Protein 4JUU (pdb70)

Solvent-accessible surface area: 24172 Å² total; per-residue (Å²): 60,176,83,26,97,52,0,47,1,16,18,1,1,0,9,0,16,11,0,16,0,2,52,47,45,30,29,118,11,34,144,18,76,2,35,110,1,42,79,96,0,106,85,86,39,46,121,26,17,4,0,0,0,7,38,16,21,11,31,94,20,17,13,0,0,9,29,18,99,52,83,36,131,68,8,50,8,0,0,0,0,0,31,38,123,15,30,54,18,80,16,27,23,0,3,1,0,0,0,35,2,6,26,89,73,65,140,24,64,73,33,142,42,99,0,20,4,18,80,30,36,14,14,3,18,9,46,135,114,6,19,0,11,9,87,21,64,78,0,35,54,77,31,65,48,28,73,8,104,3,105,85,89,36,156,4,113,8,25,0,0,77,0,23,49,26,0,0,12,1,126,55,40,60,35,46,8,10,37,77,52,29,111,81,0,24,65,6,0,36,23,0,44,108,10,1,97,94,63,56,36,43,2,91,97,50,20,88,5,34,15,0,0,1,10,18,85,1,74,100,79,76,51,38,20,31,0,0,1,0,30,58,60,39,23,17,14,22,2,0,9,12,35,0,0,0,0,16,0,4,7,8,16,63,74,67,125,10,58,82,55,88,168,56,108,0,34,0,2,28,28,16,37,3,47,2,28,5,162,114,40,81,187,11,4,43,3,122,0,14,1,77,0,16,12,4,5,126,14,78,3,4,2,12,98,73,6,96,25,4,76,12,17,98,109,126,58,0,40,1,0,20,1,1,0,9,0,13,12,0,17,0,2,37,49,44,31,32,122,10,30,143,16,78,3,35,107,1,36,80,106,0,109,83,90,47,47,121,24,18,3,0,0,0,6,42,18,20,10,28,79,20,16,13,0,0,8,25,22,96,44,78,30,129,68,10,53,10,0,0,0,0,0,31,40,121,16,32,53,18,69,15,17,22,0,4,1,0,0,0,38,1,5,26,45,48,65,140,24,62,74,32,143,41,99,0,21,3,16,85,32,41,11,20,1,19,9,44,136,112,8,28,0,20,6,69,19,55,77,0,27,52,67,30,69,29,24,71,8,94,2,115,82,82,46,134,1,153,7,25,0,0,76,0,23,50,27,0,0,10,1,118,72,49,42,33,49,5,9,38,82,53,43,139,86,0,21,59,7,0,45,27,0,44,114,17,1,112,91,66,57,45,51,3,85,108,52,20,94,5,35,16,0,0,0,11,20,90,3,70,101,77,75,53,33,23,27,1,0,1,0,26,55,48,52,19,19,12,23,2,0,7,8,31,0,0,0,0,15,0,4,7,7,15,64,76,66,130,10,60,100,48,87,183,57,106,0,30,0,2,28,28,22,34,1,81,2,27,10,144,111,30,83,156,7,4,20,3,68,1,17,2,77,0,21,0,4,5,99,8,56,3,45,8,38,125,73,5,96,22,4,74,9,15,91,116

Foldseek 3Di:
DVQWQKWWWFWKFFLQQIEIETDDRDDDQDDDAQLSSQVSCVPPPVLQLQLCAFPPNHHQRYKYWYWDDHPPVQALTEIWIAHNPGTDWDDVRNVLVVVLVCVVVVSDDFAWHWYHTSVGIWIWGADPVGKIKTWWPFKAWQAAFDWFAFPPPGIWTFTWMWLVATETEGQDDPDALAPVCLVVRLVRQVSVLVRCVVVQNAGPPSHRRQKYKHWYAHPPPPRAIEMWMQHNVSDIGSFLGNSVVSRVVQVCVVVVNADAPGWHWYGYSHRAIKIKHWDQDPNTTTMMIITHMDTDDIDIRIQRPVDPQSSHDDD/DKWWWFWKFFLRQIEIETDDDDDDQDDDAQLSSQVSCVPPVVLQLQLCAFPPNHHPRYKYWYWDDHPPPQALTEIWIAHNPGTDFDDVRNVLVVVLVCVVVVSDDFAWHWYHTSVGIWIWGAHPVGKIKTWWPFKAWQAAFDWFQFVPPGIWTFTFMWLPATETEGQDDPDALAPVCLVVRLVRQVSVLVRCVVVQNAGPPSHRRQKYKHWYAHPPPPRAIEMWIQGNVSDIHSFLGNSVVSRVQFVCVVVVNADAPGWHWYGYSHRAIKIKGWDDDPNTTTMMIITHMDTDDTDMRDQDPVDPQSSHDDD

InterPro domains:
  IPR008794 Proline racemase family [PF05544] (6-310)
  IPR008794 Proline racemase family [PIRSF029792] (3-311)
  IPR008794 Proline racemase family [PTHR33442] (3-311)
  IPR008794 Proline racemase family [SFLDS00028] (2-311)

Sequence (626 aa):
FQSMHTIDVIDSHTAGEPTRVVLAGFPDLGDGDLAQCRERFRSDFDHWRSAIACEPRGSDTMVGALLLPPRDPSACTGVIFFNNVGYLGMCGHGTIGVVRTLAELGRIAPGQHRIETPVGTVGVALADDGTVSIDNVESYRHAAGVEVDVPGHGRVRGDVAWGGNWFFITEQAPCALGLAQQRELTAYTEAIRLALEAAGITGEAGGEIDHIEISGVAPDGSGAARNFVLCPGLAYDRSPCGTGTSAKLACLAADGKLAEGERWLQQGILGSAFEGSYRHSGRGIAPRISSGHAFITARSQLLIDPADPFAWGIVAHTIDVIDSHTAGEPTRVVLAGFPDLGDGDLAQCRERFRSDFDHWRSAIACEPRGSDTMMVGALLLPPRDPSACTGVIFFNNVGYLGMCGHGTIGVVRTLAELGRIAPGQHRIETPVGTVGVALADDGTVSIDNVESYRHAAGVEVDVPGHGRVRGDVAWGGNWFFITEQAPCALGLAQQRELTAYTEAIRLALEAAGITGEAGGEIDHIEISGVAPDGSGAARNFVLCPGLAYDRSPCGTGTSAKLACLAADGKLAEGERWLQQGILGSAFEGSYRHSGRGIAPRISSGHAFITARSSQLLIDPADPFAWGIVA

B-factor: mean 26.78, std 12.25, range [9.22, 91.89]

Radius of gyration: 25.42 Å; Cα contacts (8 Å, |Δi|>4): 1663; chains: 2; bounding box: 64×58×64 Å

GO terms:
  GO:0047580 4-hydroxyproline epimerase activity (F, IDA)

Secondary structure (DSSP, 8-state):
--SSEEEEEEEEEETTEEEEEEEESPPP--SS-HHHHHHHHHHH-HHHHHHHHSTTTS-TT-EEEEEE--SSTT-SEEEEEE-SS-B-S--HHHHHHHHHHHHHTTS--SEEEEEEETTEEEEEEE-TTS-EEEEPPPBEEEEEEEEEEETTTEEEEEEEEESSSEEEEES--SS-SSGGGHHHHHHHHHHHHHHHHHHT--SGGG----EEEEEEE-TTTT--EEEEEE-TTSPBPSS--HHHHHHHHHHHHHHT-S-TT--EEEE-TTS-EEEEEEEEETTEEEEEEEE-EEEEEEEEEEE-TT-TTTT----/-EEEEEEEEETTEEEEEEEE-PPP--SS-HHHHHHHHHHH-HHHHHHHHSTTTS-TT-EEEEEE--SSTTSSEEEEEE-SS-B-S--HHHHHHHHHHHHHTTS--SEEEEEEETTEEEEEEE-TTS-EEEEPPPBEEEEEEEEEEETTTEEEEEEEEESSSEEEEES--SS--SGGGHHHHHHHHHHHHHHHHHHT--SGGG----EEEEEEE-TTSS--EEEEEE-TTSPBPSS--HHHHHHHHHHHHHTT-S-TT--EEEE-TTS-EEEEEEEEETTEEEEEEEE-EEEEEEEEEE--TT-TTTT----

CATH classification: 3.10.310.10 (+1 more: 3.10.310.10)

Organism: Xanthomonas campestris pv. campestris (strain ATCC 33913 / DSM 3586 / NCPPB 528 / LMG 568 / P 25) (NCBI:txid190485)

Structure (mmCIF, N/CA/C/O backbone):
data_4JUU
#
_entry.id   4JUU
#
_cell.length_a   54.893
_cell.length_b   108.749
_cell.length_c   116.204
_cell.angle_alpha   90.000
_cell.angle_beta   90.000
_cell.angle_gamma   90.000
#
_symmetry.space_group_name_H-M   'P 21 21 21'
#
loop_
_entity.id
_entity.type
_entity.pdbx_description
1 polymer Epimerase
2 non-polymer 'PHOSPHATE ION'
3 non-polymer 'CHLORIDE ION'
4 non-polymer 'UNKNOWN LIGAND'
5 water water
#
loop_
_atom_site.group_PDB
_atom_site.id
_atom_site.type_symbol
_atom_site.label_atom_id
_atom_site.label_alt_id
_atom_site.label_comp_id
_atom_site.label_asym_id
_atom_site.label_entity_id
_atom_site.label_seq_id
_atom_site.pdbx_PDB_ins_code
_atom_site.Cartn_x
_atom_site.Cartn_y
_atom_site.Cartn_z
_atom_site.occupancy
_atom_site.B_iso_or_equiv
_atom_site.auth_seq_id
_atom_site.auth_comp_id
_atom_site.auth_asym_id
_atom_site.auth_atom_id
_atom_site.pdbx_PDB_model_num
ATOM 1 N N . PHE A 1 20 ? 21.969 -20.403 9.156 1.00 60.86 -2 PHE A N 1
ATOM 2 C CA . PHE A 1 20 ? 22.205 -19.719 10.471 1.00 51.72 -2 PHE A CA 1
ATOM 3 C C . PHE A 1 20 ? 22.144 -20.721 11.610 1.00 60.54 -2 PHE A C 1
ATOM 4 O O . PHE A 1 20 ? 21.086 -20.991 12.178 1.00 69.50 -2 PHE A O 1
ATOM 20 N N . GLN A 1 21 ? 23.300 -21.275 11.932 1.00 57.95 -1 GLN A N 1
ATOM 21 C CA . GLN A 1 21 ? 23.425 -22.210 13.031 1.00 60.50 -1 GLN A CA 1
ATOM 22 C C . GLN A 1 21 ? 24.406 -21.621 14.047 1.00 59.85 -1 GLN A C 1
ATOM 23 O O . GLN A 1 21 ? 24.328 -21.894 15.251 1.00 50.90 -1 GLN A O 1
ATOM 37 N N . SER A 1 22 ? 25.309 -20.778 13.549 1.00 63.48 0 SER A N 1
ATOM 38 C CA . SER A 1 22 ? 26.355 -20.152 14.359 1.00 59.94 0 SER A CA 1
ATOM 39 C C . SER A 1 22 ? 25.889 -18.953 15.216 1.00 50.97 0 SER A C 1
ATOM 40 O O . SER A 1 22 ? 26.702 -18.353 15.923 1.00 55.18 0 SER A O 1
ATOM 48 N N . MET A 1 23 ? 24.601 -18.612 15.177 1.00 56.68 1 MET A N 1
ATOM 49 C CA . MET A 1 23 ? 24.146 -17.312 15.687 1.00 46.32 1 MET A CA 1
ATOM 50 C C . MET A 1 23 ? 23.159 -17.374 16.882 1.00 53.16 1 MET A C 1
ATOM 51 O O . MET A 1 23 ? 22.227 -18.180 16.860 1.00 56.48 1 MET A O 1
ATOM 65 N N . HIS A 1 24 ? 23.388 -16.540 17.915 1.00 45.21 2 HIS A N 1
ATOM 66 C CA . HIS A 1 24 ? 22.406 -16.245 18.988 1.00 33.22 2 HIS A CA 1
ATOM 67 C C . HIS A 1 24 ? 21.095 -15.812 18.306 1.00 32.25 2 HIS A C 1
ATOM 68 O O . HIS A 1 24 ? 21.126 -14.951 17.440 1.00 28.78 2 HIS A O 1
ATOM 83 N N . THR A 1 25 ? 19.951 -16.353 18.714 1.00 28.61 3 THR A N 1
ATOM 84 C CA . THR A 1 25 ? 18.669 -15.977 18.118 1.00 21.14 3 THR A CA 1
ATOM 85 C C . THR A 1 25 ? 17.779 -15.269 19.122 1.00 22.27 3 THR A C 1
ATOM 86 O O . THR A 1 25 ? 17.675 -15.707 20.269 1.00 21.65 3 THR A O 1
ATOM 97 N N . ILE A 1 26 ? 17.154 -14.161 18.722 1.00 17.34 4 ILE A N 1
ATOM 98 C CA . ILE A 1 26 ? 16.208 -13.480 19.597 1.00 14.68 4 ILE A CA 1
ATOM 99 C C . ILE A 1 26 ? 14.878 -13.325 18.875 1.00 22.30 4 ILE A C 1
ATOM 100 O O . ILE A 1 26 ? 14.806 -12.714 17.829 1.00 19.83 4 ILE A O 1
ATOM 116 N N . ASP A 1 27 ? 13.819 -13.884 19.442 1.00 17.19 5 ASP A N 1
ATOM 117 C CA . ASP A 1 27 ? 12.495 -13.783 18.830 1.00 15.60 5 ASP A CA 1
ATOM 118 C C . ASP A 1 27 ? 11.799 -12.494 19.245 1.00 15.60 5 ASP A C 1
ATOM 119 O O . ASP A 1 27 ? 11.612 -12.211 20.418 1.00 16.46 5 ASP A O 1
ATOM 128 N N . VAL A 1 28 ? 11.413 -11.705 18.253 1.00 13.65 6 VAL A N 1
ATOM 129 C CA . VAL A 1 28 ? 10.761 -10.423 18.502 1.00 12.43 6 VAL A CA 1
ATOM 130 C C . VAL A 1 28 ? 9.546 -10.238 17.595 1.00 15.35 6 VAL A C 1
ATOM 131 O O . VAL A 1 28 ? 9.457 -10.833 16.520 1.00 16.48 6 VAL A O 1
ATOM 144 N N . ILE A 1 29 ? 8.591 -9.437 18.061 1.00 12.88 7 ILE A N 1
ATOM 145 C CA . ILE A 1 29 ? 7.514 -8.963 17.199 1.00 15.88 7 ILE A CA 1
ATOM 146 C C . ILE A 1 29 ? 7.573 -7.454 17.165 1.00 14.84 7 ILE A C 1
ATOM 147 O O . ILE A 1 29 ? 7.542 -6.784 18.197 1.00 15.05 7 ILE A O 1
ATOM 163 N N . ASP A 1 30 ? 7.665 -6.916 15.968 1.00 13.24 8 ASP A N 1
ATOM 164 C CA . ASP A 1 30 ? 7.659 -5.490 15.760 1.00 12.10 8 ASP A CA 1
ATOM 165 C C . ASP A 1 30 ? 6.224 -4.972 15.494 1.00 14.84 8 ASP A C 1
ATOM 166 O O . ASP A 1 30 ? 5.408 -5.619 14.821 1.00 15.43 8 ASP A O 1
ATOM 175 N N . SER A 1 31 ? 5.947 -3.794 16.027 1.00 16.71 9 SER A N 1
ATOM 176 C CA . SER A 1 31 ? 4.702 -3.088 15.757 1.00 14.30 9 SER A CA 1
ATOM 177 C C . SER A 1 31 ? 4.973 -1.593 15.700 1.00 13.92 9 SER A C 1
ATOM 178 O O . SER A 1 31 ? 6.081 -1.116 15.980 1.00 13.48 9 SER A O 1
ATOM 186 N N . HIS A 1 32 ? 3.946 -0.831 15.358 1.00 12.06 10 HIS A N 1
ATOM 187 C CA . HIS A 1 32 ? 4.019 0.591 15.540 1.00 11.64 10 HIS A CA 1
ATOM 188 C C . HIS A 1 32 ? 2.717 1.059 16.171 1.00 19.49 10 HIS A C 1
ATOM 189 O O . HIS A 1 32 ? 1.655 0.449 15.982 1.00 15.06 10 HIS A O 1
ATOM 204 N N . THR A 1 33 ? 2.827 2.149 16.906 1.00 13.47 11 THR A N 1
ATOM 205 C CA . THR A 1 33 ? 1.682 2.795 17.544 1.00 11.98 11 THR A CA 1
ATOM 206 C C . THR A 1 33 ? 1.522 4.172 16.941 1.00 13.28 11 THR A C 1
ATOM 207 O O . THR A 1 33 ? 2.293 5.081 17.246 1.00 14.43 11 THR A O 1
ATOM 218 N N . ALA A 1 34 ? 0.545 4.313 16.046 1.00 14.54 12 ALA A N 1
ATOM 219 C CA . ALA A 1 34 ? 0.356 5.551 15.293 1.00 13.11 12 ALA A CA 1
ATOM 220 C C . ALA A 1 34 ? 1.652 6.074 14.613 1.00 17.24 12 ALA A C 1
ATOM 221 O O . ALA A 1 34 ? 1.806 7.278 14.389 1.00 15.35 12 ALA A O 1
ATOM 228 N N . GLY A 1 35 ? 2.585 5.173 14.328 1.00 14.88 13 GLY A N 1
ATOM 229 C CA . GLY A 1 35 ? 3.782 5.476 13.554 1.00 13.50 13 GLY A CA 1
ATOM 230 C C . GLY A 1 35 ? 5.080 5.225 14.317 1.00 14.44 13 GLY A C 1
ATOM 231 O O . GLY A 1 35 ? 6.169 5.131 13.715 1.00 14.73 13 GLY A O 1
ATOM 235 N N . GLU A 1 36 ? 4.970 5.152 15.635 1.00 14.23 14 GLU A N 1
ATOM 236 C CA . GLU A 1 36 ? 6.137 5.055 16.521 1.00 14.10 14 GLU A CA 1
ATOM 237 C C . GLU A 1 36 ? 6.363 3.569 16.859 1.00 14.30 14 GLU A C 1
ATOM 238 O O . GLU A 1 36 ? 5.476 2.909 17.406 1.00 13.75 14 GLU A O 1
ATOM 250 N N . PRO A 1 37 ? 7.557 3.027 16.544 1.00 13.16 15 PRO A N 1
ATOM 251 C CA . PRO A 1 37 ? 7.763 1.565 16.621 1.00 15.37 15 PRO A CA 1
ATOM 252 C C . PRO A 1 37 ? 8.055 1.013 18.008 1.00 17.52 15 PRO A C 1
ATOM 253 O O . PRO A 1 37 ? 8.637 1.717 18.823 1.00 16.08 15 PRO A O 1
ATOM 264 N N . THR A 1 38 ? 7.613 -0.220 18.254 1.00 15.17 16 THR A N 1
ATOM 265 C CA . THR A 1 38 ? 7.966 -1.009 19.437 1.00 13.23 16 THR A CA 1
ATOM 266 C C . THR A 1 38 ? 8.456 -2.388 18.985 1.00 16.31 16 THR A C 1
ATOM 267 O O . THR A 1 38 ? 7.895 -2.995 18.055 1.00 15.21 16 THR A O 1
ATOM 278 N N . ARG A 1 39 ? 9.502 -2.888 19.640 1.00 11.89 17 ARG A N 1
ATOM 279 C CA . ARG A 1 39 ? 10.028 -4.220 19.391 1.00 14.01 17 ARG A CA 1
ATOM 280 C C . ARG A 1 39 ? 9.838 -5.031 20.659 1.00 15.88 17 ARG A C 1
ATOM 281 O O . ARG A 1 39 ? 10.547 -4.830 21.652 1.00 17.14 17 ARG A O 1
ATOM 302 N N . VAL A 1 40 ? 8.851 -5.927 20.623 1.00 13.85 18 VAL A N 1
ATOM 303 C CA . VAL A 1 40 ? 8.538 -6.777 21.760 1.00 15.28 18 VAL A CA 1
ATOM 304 C C . VAL A 1 40 ? 9.361 -8.055 21.706 1.00 15.35 18 VAL A C 1
ATOM 305 O O . VAL A 1 40 ? 9.295 -8.839 20.727 1.00 16.29 18 VAL A O 1
ATOM 318 N N . VAL A 1 41 ? 10.126 -8.273 22.773 1.00 14.24 19 VAL A N 1
ATOM 319 C CA . VAL A 1 41 ? 11.045 -9.410 22.854 1.00 12.93 19 VAL A CA 1
ATOM 320 C C . VAL A 1 41 ? 10.379 -10.582 23.548 1.00 16.43 19 VAL A C 1
ATOM 321 O O . VAL A 1 41 ? 10.025 -10.505 24.733 1.00 17.68 19 VAL A O 1
ATOM 334 N N . LEU A 1 42 ? 10.209 -11.662 22.805 1.00 16.30 20 LEU A N 1
ATOM 335 C CA . LEU A 1 42 ? 9.508 -12.841 23.285 1.00 15.29 20 LEU A CA 1
ATOM 336 C C . LEU A 1 42 ? 10.349 -13.990 23.825 1.00 18.41 20 LEU A C 1
ATOM 337 O O . LEU A 1 42 ? 9.891 -14.716 24.712 1.00 21.73 20 LEU A O 1
ATOM 353 N N . ALA A 1 43 ? 11.548 -14.187 23.288 1.00 18.31 21 ALA A N 1
ATOM 354 C CA . ALA A 1 43 ? 12.374 -15.330 23.639 1.00 20.45 21 ALA A CA 1
ATOM 355 C C . ALA A 1 43 ? 13.814 -15.111 23.216 1.00 24.81 21 ALA A C 1
ATOM 356 O O . ALA A 1 43 ? 14.092 -14.372 22.271 1.00 20.29 21 ALA A O 1
ATOM 363 N N . GLY A 1 44 ? 14.728 -15.799 23.898 1.00 22.12 22 GLY A N 1
ATOM 364 C CA . GLY A 1 44 ? 16.119 -15.795 23.508 1.00 24.45 22 GLY A CA 1
ATOM 365 C C . GLY A 1 44 ? 16.935 -14.786 24.290 1.00 23.26 22 GLY A C 1
ATOM 366 O O . GLY A 1 44 ? 18.141 -14.637 24.054 1.00 27.65 22 GLY A O 1
ATOM 370 N N . PHE A 1 45 ? 16.283 -14.088 25.217 1.00 19.29 23 PHE A N 1
ATOM 371 C CA . PHE A 1 45 ? 16.951 -13.074 26.024 1.00 19.61 23 PHE A CA 1
ATOM 372 C C . PHE A 1 45 ? 17.425 -13.703 27.328 1.00 20.39 23 PHE A C 1
ATOM 373 O O . PHE A 1 45 ? 16.714 -14.509 27.913 1.00 22.99 23 PHE A O 1
ATOM 390 N N . PRO A 1 46 ? 18.638 -13.340 27.795 1.00 21.39 24 PRO A N 1
ATOM 391 C CA . PRO A 1 46 ? 19.179 -13.935 29.026 1.00 23.24 24 PRO A CA 1
ATOM 392 C C . PRO A 1 46 ? 18.288 -13.723 30.249 1.00 18.70 24 PRO A C 1
ATOM 393 O O . PRO A 1 46 ? 17.613 -12.708 30.401 1.00 21.64 24 PRO A O 1
ATOM 404 N N . ASP A 1 47 ? 18.316 -14.679 31.153 1.00 21.43 25 ASP A N 1
ATOM 405 C CA . ASP A 1 47 ? 17.516 -14.517 32.348 1.00 28.75 25 ASP A CA 1
ATOM 406 C C . ASP A 1 47 ? 18.099 -13.425 33.247 1.00 24.02 25 ASP A C 1
ATOM 407 O O . ASP A 1 47 ? 19.315 -13.363 33.474 1.00 23.15 25 ASP A O 1
ATOM 416 N N . LEU A 1 48 ? 17.219 -12.563 33.740 1.00 24.10 26 LEU A N 1
ATOM 417 C CA . LEU A 1 48 ? 17.611 -11.425 34.579 1.00 26.75 26 LEU A CA 1
ATOM 418 C C . LEU A 1 48 ? 17.450 -11.684 36.090 1.00 27.35 26 LEU A C 1
ATOM 419 O O . LEU A 1 48 ? 17.701 -10.803 36.902 1.00 29.64 26 LEU A O 1
ATOM 435 N N . GLY A 1 49 ? 17.025 -12.881 36.465 1.00 26.91 27 GLY A N 1
ATOM 436 C CA . GLY A 1 49 ? 16.959 -13.232 37.880 1.00 26.59 27 GLY A CA 1
ATOM 437 C C . GLY A 1 49 ? 15.573 -13.059 38.472 1.00 28.77 27 GLY A C 1
ATOM 438 O O . GLY A 1 49 ? 14.623 -12.673 37.780 1.00 28.72 27 GLY A O 1
ATOM 442 N N . ASP A 1 50 ? 15.460 -13.326 39.771 1.00 30.11 28 ASP A N 1
ATOM 443 C CA . ASP A 1 50 ? 14.149 -13.397 40.414 1.00 35.61 28 ASP A CA 1
ATOM 444 C C . ASP A 1 50 ? 13.787 -12.190 41.287 1.00 35.89 28 ASP A C 1
ATOM 445 O O . ASP A 1 50 ? 12.872 -12.278 42.116 1.00 30.48 28 ASP A O 1
ATOM 454 N N . GLY A 1 51 ? 14.479 -11.069 41.100 1.00 28.66 29 GLY A N 1
ATOM 455 C CA . GLY A 1 51 ? 14.158 -9.859 41.835 1.00 29.76 29 GLY A CA 1
ATOM 456 C C . GLY A 1 51 ? 12.946 -9.125 41.284 1.00 23.47 29 GLY A C 1
ATOM 457 O O . GLY A 1 51 ? 12.323 -9.559 40.299 1.00 24.32 29 GLY A O 1
ATOM 461 N N . ASP A 1 52 ? 12.626 -7.973 41.869 1.00 23.51 30 ASP A N 1
ATOM 462 C CA . ASP A 1 52 ? 11.572 -7.149 41.281 1.00 23.70 30 ASP A CA 1
ATOM 463 C C . ASP A 1 52 ? 12.023 -6.545 39.933 1.00 21.61 30 ASP A C 1
ATOM 464 O O . ASP A 1 52 ? 13.198 -6.633 39.539 1.00 23.56 30 ASP A O 1
ATOM 473 N N . LEU A 1 53 ? 11.091 -5.941 39.207 1.00 19.22 31 LEU A N 1
ATOM 474 C CA . LEU A 1 53 ? 11.419 -5.490 37.853 1.00 20.62 31 LEU A CA 1
ATOM 475 C C . LEU A 1 53 ? 12.510 -4.408 37.848 1.00 22.48 31 LEU A C 1
ATOM 476 O O . LEU A 1 53 ? 13.309 -4.364 36.929 1.00 18.95 31 LEU A O 1
ATOM 492 N N . ALA A 1 54 ? 12.585 -3.571 38.890 1.00 21.07 32 ALA A N 1
ATOM 493 C CA . ALA A 1 54 ? 13.667 -2.589 38.937 1.00 20.77 32 ALA A CA 1
ATOM 494 C C . ALA A 1 54 ? 15.024 -3.258 39.177 1.00 20.15 32 ALA A C 1
ATOM 495 O O . ALA A 1 54 ? 16.051 -2.762 38.722 1.00 22.62 32 ALA A O 1
ATOM 502 N N . GLN A 1 55 ? 15.029 -4.371 39.906 1.00 22.86 33 GLN A N 1
ATOM 503 C CA . GLN A 1 55 ? 16.270 -5.109 40.130 1.00 24.95 33 GLN A CA 1
ATOM 504 C C . GLN A 1 55 ? 16.690 -5.742 38.805 1.00 22.82 33 GLN A C 1
ATOM 505 O O . GLN A 1 55 ? 17.870 -5.771 38.466 1.00 23.54 33 GLN A O 1
ATOM 519 N N . CYS A 1 56 ? 15.707 -6.218 38.049 1.00 20.18 34 CYS A N 1
ATOM 520 C CA . CYS A 1 56 ? 15.954 -6.825 36.742 1.00 17.74 34 CYS A CA 1
ATOM 521 C C . CYS A 1 56 ? 16.499 -5.778 35.757 1.00 23.05 34 CYS A C 1
ATOM 522 O O . CYS A 1 56 ? 17.442 -6.038 35.000 1.00 20.33 34 CYS A O 1
ATOM 530 N N . ARG A 1 57 ? 15.913 -4.582 35.780 1.00 20.53 35 ARG A N 1
ATOM 531 C CA . ARG A 1 57 ? 16.380 -3.490 34.937 1.00 17.46 35 ARG A CA 1
ATOM 532 C C . ARG A 1 57 ? 17.842 -3.163 35.238 1.00 19.93 35 ARG A C 1
ATOM 533 O O . ARG A 1 57 ? 18.617 -2.938 34.327 1.00 19.63 35 ARG A O 1
ATOM 554 N N . GLU A 1 58 ? 18.228 -3.160 36.512 1.00 19.91 36 GLU A N 1
ATOM 555 C CA . GLU A 1 58 ? 19.621 -2.890 36.873 1.00 20.29 36 GLU A CA 1
ATOM 556 C C . GLU A 1 58 ? 20.540 -4.043 36.461 1.00 18.73 36 GLU A C 1
ATOM 557 O O . GLU A 1 58 ? 21.695 -3.813 36.093 1.00 24.16 36 GLU A O 1
ATOM 569 N N . ARG A 1 59 ? 20.038 -5.279 36.517 1.00 23.30 37 ARG A N 1
ATOM 570 C CA . ARG A 1 59 ? 20.850 -6.427 36.087 1.00 22.20 37 ARG A CA 1
ATOM 571 C C . ARG A 1 59 ? 21.069 -6.334 34.576 1.00 18.83 37 ARG A C 1
ATOM 572 O O . ARG A 1 59 ? 22.153 -6.639 34.060 1.00 21.19 37 ARG A O 1
ATOM 593 N N . PHE A 1 60 ? 20.020 -5.918 33.888 1.00 18.27 38 PHE A N 1
ATOM 594 C CA . PHE A 1 60 ? 20.058 -5.724 32.439 1.00 18.90 38 PHE A CA 1
ATOM 595 C C . PHE A 1 60 ? 21.146 -4.665 32.165 1.00 20.20 38 PHE A C 1
ATOM 596 O O . PHE A 1 60 ? 22.075 -4.903 31.417 1.00 20.51 38 PHE A O 1
ATOM 613 N N . ARG A 1 61 ? 21.042 -3.505 32.809 1.00 20.43 39 ARG A N 1
ATOM 614 C CA . ARG A 1 61 ? 21.994 -2.410 32.610 1.00 23.94 39 ARG A CA 1
ATOM 615 C C . ARG A 1 61 ? 23.439 -2.823 32.920 1.00 24.32 39 ARG A C 1
ATOM 616 O O . ARG A 1 61 ? 24.381 -2.542 32.149 1.00 22.42 39 ARG A O 1
ATOM 637 N N . SER A 1 62 ? 23.635 -3.504 34.040 1.00 23.26 40 SER A N 1
ATOM 638 C CA . SER A 1 62 ? 24.999 -3.772 34.487 1.00 25.46 40 SER A CA 1
ATOM 639 C C . SER A 1 62 ? 25.665 -4.955 33.778 1.00 27.71 40 SER A C 1
ATOM 640 O O . SER A 1 62 ? 26.867 -4.914 33.503 1.00 26.04 40 SER A O 1
ATOM 648 N N . ASP A 1 63 ? 24.901 -6.008 33.494 1.00 21.86 41 ASP A N 1
ATOM 649 C CA . ASP A 1 63 ? 25.499 -7.255 33.020 1.00 21.45 41 ASP A CA 1
ATOM 650 C C . ASP A 1 63 ? 25.132 -7.600 31.585 1.00 22.51 41 ASP A C 1
ATOM 651 O O . ASP A 1 63 ? 25.808 -8.411 30.976 1.00 24.32 41 ASP A O 1
ATOM 660 N N . PHE A 1 64 ? 24.055 -7.018 31.055 1.00 21.56 42 PHE A N 1
ATOM 661 C CA . PHE A 1 64 ? 23.564 -7.396 29.735 1.00 18.30 42 PHE A CA 1
ATOM 662 C C . PHE A 1 64 ? 23.336 -6.221 28.795 1.00 19.11 42 PHE A C 1
ATOM 663 O O . PHE A 1 64 ? 22.520 -6.289 27.868 1.00 19.61 42 PHE A O 1
ATOM 680 N N . ASP A 1 65 ? 24.077 -5.142 28.997 1.00 20.41 43 ASP A N 1
ATOM 681 C CA . ASP A 1 65 ? 23.814 -3.936 28.234 1.00 19.45 43 ASP A CA 1
ATOM 682 C C . ASP A 1 65 ? 24.066 -4.123 26.738 1.00 19.72 43 ASP A C 1
ATOM 683 O O . ASP A 1 65 ? 23.417 -3.473 25.923 1.00 20.42 43 ASP A O 1
ATOM 692 N N . HIS A 1 66 ? 24.983 -5.011 26.382 1.00 17.58 44 HIS A N 1
ATOM 693 C CA . HIS A 1 66 ? 25.217 -5.272 24.959 1.00 16.79 44 HIS A CA 1
ATOM 694 C C . HIS A 1 66 ? 23.970 -5.831 24.277 1.00 19.37 44 HIS A C 1
ATOM 695 O O . HIS A 1 66 ? 23.808 -5.674 23.078 1.00 17.48 44 HIS A O 1
ATOM 710 N N . TRP A 1 67 ? 23.077 -6.462 25.034 1.00 15.72 45 TRP A N 1
ATOM 711 C CA . TRP A 1 67 ? 21.846 -6.987 24.467 1.00 15.85 45 TRP A CA 1
ATOM 712 C C . TRP A 1 67 ? 20.879 -5.841 24.125 1.00 17.88 45 TRP A C 1
ATOM 713 O O . TRP A 1 67 ? 20.147 -5.903 23.131 1.00 15.21 45 TRP A O 1
ATOM 734 N N . ARG A 1 68 ? 20.877 -4.791 24.946 1.00 15.65 46 ARG A N 1
ATOM 735 C CA . ARG A 1 68 ? 20.061 -3.617 24.662 1.00 17.06 46 ARG A CA 1
ATOM 736 C C . ARG A 1 68 ? 20.471 -3.024 23.322 1.00 16.81 46 ARG A C 1
ATOM 737 O O . ARG A 1 68 ? 19.635 -2.771 22.435 1.00 16.58 46 ARG A O 1
ATOM 758 N N . SER A 1 69 ? 21.772 -2.816 23.143 1.00 17.74 47 SER A N 1
ATOM 759 C CA . SER A 1 69 ? 22.230 -2.217 21.899 1.00 19.58 47 SER A CA 1
ATOM 760 C C . SER A 1 69 ? 22.007 -3.151 20.704 1.00 17.57 47 SER A C 1
ATOM 761 O O . SER A 1 69 ? 21.706 -2.685 19.593 1.00 14.82 47 SER A O 1
ATOM 769 N N . ALA A 1 70 ? 22.145 -4.461 20.909 1.00 14.23 48 ALA A N 1
ATOM 770 C CA . ALA A 1 70 ? 21.959 -5.410 19.795 1.00 14.19 48 ALA A CA 1
ATOM 771 C C . ALA A 1 70 ? 20.538 -5.339 19.231 1.00 14.80 48 ALA A C 1
ATOM 772 O O . ALA A 1 70 ? 20.314 -5.494 18.029 1.00 16.70 48 ALA A O 1
ATOM 779 N N . ILE A 1 71 ? 19.584 -5.126 20.115 1.00 12.85 49 ILE A N 1
ATOM 780 C CA . ILE A 1 71 ? 18.182 -5.091 19.788 1.00 14.08 49 ILE A CA 1
ATOM 781 C C . ILE A 1 71 ? 17.682 -3.706 19.353 1.00 14.76 49 ILE A C 1
ATOM 782 O O . ILE A 1 71 ? 16.888 -3.609 18.425 1.00 17.03 49 ILE A O 1
ATOM 798 N N . ALA A 1 72 ? 18.162 -2.636 19.993 1.00 15.15 50 ALA A N 1
ATOM 799 C CA . ALA A 1 72 ? 17.600 -1.308 19.776 1.00 19.23 50 ALA A CA 1
ATOM 800 C C . ALA A 1 72 ? 18.491 -0.327 19.017 1.00 15.61 50 ALA A C 1
ATOM 801 O O . ALA A 1 72 ? 17.981 0.636 18.477 1.00 18.60 50 ALA A O 1
ATOM 808 N N . CYS A 1 73 ? 19.798 -0.541 18.977 1.00 15.51 51 CYS A N 1
ATOM 809 C CA . CYS A 1 73 ? 20.666 0.335 18.186 1.00 15.91 51 CYS A CA 1
ATOM 810 C C . CYS A 1 73 ? 20.734 -0.166 16.754 1.00 14.23 51 CYS A C 1
ATOM 811 O O . CYS A 1 73 ? 20.431 -1.317 16.464 1.00 13.70 51 CYS A O 1
ATOM 819 N N . GLU A 1 74 ? 21.180 0.697 15.859 1.00 14.63 52 GLU A N 1
ATOM 820 C CA . GLU A 1 74 ? 21.570 0.226 14.517 1.00 14.19 52 GLU A CA 1
ATOM 821 C C . GLU A 1 74 ? 22.576 -0.908 14.635 1.00 15.38 52 GLU A C 1
ATOM 822 O O . GLU A 1 74 ? 23.345 -0.923 15.590 1.00 16.76 52 GLU A O 1
ATOM 834 N N . PRO A 1 75 ? 22.622 -1.830 13.646 1.00 13.36 53 PRO A N 1
ATOM 835 C CA . PRO A 1 75 ? 21.799 -1.831 12.431 1.00 13.22 53 PRO A CA 1
ATOM 836 C C . PRO A 1 75 ? 20.411 -2.467 12.619 1.00 19.84 53 PRO A C 1
ATOM 837 O O . PRO A 1 75 ? 19.558 -2.242 11.768 1.00 17.75 53 PRO A O 1
ATOM 848 N N . ARG A 1 76 ? 20.160 -3.235 13.683 1.00 14.91 54 ARG A N 1
ATOM 849 C CA . ARG A 1 76 ? 18.840 -3.860 13.806 1.00 13.29 54 ARG A CA 1
ATOM 850 C C . ARG A 1 76 ? 17.737 -2.878 14.227 1.00 16.15 54 ARG A C 1
ATOM 851 O O . ARG A 1 76 ? 16.564 -3.064 13.911 1.00 19.37 54 ARG A O 1
ATOM 872 N N . GLY A 1 77 ? 18.122 -1.858 14.967 1.00 16.75 55 GLY A N 1
ATOM 873 C CA . GLY A 1 77 ? 17.183 -0.900 15.499 1.00 17.33 55 GLY A CA 1
ATOM 874 C C . GLY A 1 77 ? 17.416 0.460 14.899 1.00 23.81 55 GLY A C 1
ATOM 875 O O . GLY A 1 77 ? 17.881 0.574 13.770 1.00 19.22 55 GLY A O 1
ATOM 879 N N . SER A 1 78 ? 17.102 1.493 15.661 1.00 19.45 56 SER A N 1
ATOM 880 C CA . SER A 1 78 ? 17.195 2.863 15.174 1.00 21.05 56 SER A CA 1
ATOM 881 C C . SER A 1 78 ? 17.070 3.840 16.331 1.00 21.08 56 SER A C 1
ATOM 882 O O . SER A 1 78 ? 16.803 3.446 17.462 1.00 21.76 56 SER A O 1
ATOM 890 N N . ASP A 1 79 ? 17.215 5.129 16.027 1.00 25.06 57 ASP A N 1
ATOM 891 C CA . ASP A 1 79 ? 17.032 6.188 17.016 1.00 24.91 57 ASP A CA 1
ATOM 892 C C . ASP A 1 79 ? 15.580 6.353 17.492 1.00 23.78 57 ASP A C 1
ATOM 893 O O . ASP A 1 79 ? 15.327 7.061 18.459 1.00 29.20 57 ASP A O 1
ATOM 902 N N . THR A 1 80 ? 14.619 5.726 16.813 1.00 19.50 58 THR A N 1
ATOM 903 C CA . THR A 1 80 ? 13.223 5.835 17.221 1.00 16.98 58 THR A CA 1
ATOM 904 C C . THR A 1 80 ? 12.682 4.559 17.868 1.00 24.31 58 THR A C 1
ATOM 905 O O . THR A 1 80 ? 11.587 4.559 18.408 1.00 30.64 58 THR A O 1
ATOM 916 N N . MET A 1 81 ? 13.465 3.485 17.830 1.00 21.55 59 MET A N 1
ATOM 917 C CA . MET A 1 81 ? 12.987 2.175 18.260 1.00 21.15 59 MET A CA 1
ATOM 918 C C . MET A 1 81 ? 12.929 2.095 19.793 1.00 22.59 59 MET A C 1
ATOM 919 O O . MET A 1 81 ? 13.883 2.486 20.450 1.00 23.55 59 MET A O 1
ATOM 933 N N . VAL A 1 82 ? 11.806 1.646 20.356 1.00 18.15 60 VAL A N 1
ATOM 934 C CA . VAL A 1 82 ? 11.796 1.240 21.767 1.00 17.27 60 VAL A CA 1
ATOM 935 C C . VAL A 1 82 ? 11.665 -0.275 21.831 1.00 19.35 60 VAL A C 1
ATOM 936 O O . VAL A 1 82 ? 10.813 -0.873 21.185 1.00 18.55 60 VAL A O 1
ATOM 949 N N . GLY A 1 83 ? 12.553 -0.905 22.585 1.00 15.64 61 GLY A N 1
ATOM 950 C CA . GLY A 1 83 ? 12.416 -2.320 22.868 1.00 15.62 61 GLY A CA 1
ATOM 951 C C . GLY A 1 83 ? 11.566 -2.543 24.107 1.00 16.62 61 GLY A C 1
ATOM 952 O O . GLY A 1 83 ? 11.556 -1.727 25.021 1.00 15.16 61 GLY A O 1
ATOM 956 N N . ALA A 1 84 ? 10.833 -3.646 24.112 1.00 14.61 62 ALA A N 1
ATOM 957 C CA . ALA A 1 84 ? 10.005 -4.045 25.242 1.00 13.74 62 ALA A CA 1
ATOM 958 C C . ALA A 1 84 ? 10.272 -5.499 25.586 1.00 16.41 62 ALA A C 1
ATOM 959 O O . ALA A 1 84 ? 9.799 -6.410 24.921 1.00 18.05 62 ALA A O 1
ATOM 966 N N . LEU A 1 85 ? 11.019 -5.720 26.665 1.00 15.19 63 LEU A N 1
ATOM 967 C CA . LEU A 1 85 ? 11.330 -7.067 27.097 1.00 13.74 63 LEU A CA 1
ATOM 968 C C . LEU A 1 85 ? 10.219 -7.578 27.974 1.00 20.10 63 LEU A C 1
ATOM 969 O O . LEU A 1 85 ? 10.004 -7.011 29.026 1.00 17.56 63 LEU A O 1
ATOM 985 N N . LEU A 1 86 ? 9.529 -8.641 27.553 1.00 16.87 64 LEU A N 1
ATOM 986 C CA . LEU A 1 86 ? 8.513 -9.265 28.408 1.00 17.52 64 LEU A CA 1
ATOM 987 C C . LEU A 1 86 ? 9.147 -10.159 29.481 1.00 20.67 64 LEU A C 1
ATOM 988 O O . LEU A 1 86 ? 10.077 -10.901 29.194 1.00 20.57 64 LEU A O 1
ATOM 1004 N N . LEU A 1 87 ? 8.637 -10.072 30.713 1.00 17.58 65 LEU A N 1
ATOM 1005 C CA . LEU A 1 87 ? 9.089 -10.886 31.835 1.00 21.94 65 LEU A CA 1
ATOM 1006 C C . LEU A 1 87 ? 7.851 -11.256 32.617 1.00 19.32 65 LEU A C 1
ATOM 1007 O O . LEU A 1 87 ? 6.855 -10.536 32.583 1.00 21.04 65 LEU A O 1
ATOM 1023 N N . PRO A 1 88 ? 7.911 -12.361 33.355 1.00 19.91 66 PRO A N 1
ATOM 1024 C CA . PRO A 1 88 ? 6.780 -12.704 34.220 1.00 21.89 66 PRO A CA 1
ATOM 1025 C C . PRO A 1 88 ? 6.442 -11.579 35.200 1.00 23.50 66 PRO A C 1
ATOM 1026 O O . PRO A 1 88 ? 7.323 -10.949 35.770 1.00 23.12 66 PRO A O 1
ATOM 1037 N N . PRO A 1 89 ? 5.150 -11.290 35.361 1.00 24.54 67 PRO A N 1
ATOM 1038 C CA . PRO A 1 89 ? 4.810 -10.189 36.253 1.00 24.43 67 PRO A CA 1
ATOM 1039 C C . PRO A 1 89 ? 5.058 -10.583 37.713 1.00 26.56 67 PRO A C 1
ATOM 1040 O O . PRO A 1 89 ? 4.866 -11.742 38.085 1.00 24.17 67 PRO A O 1
ATOM 1051 N N . ARG A 1 90 ? 5.495 -9.626 38.522 1.00 23.32 68 ARG A N 1
ATOM 1052 C CA . ARG A 1 90 ? 5.595 -9.825 39.960 1.00 23.94 68 ARG A CA 1
ATOM 1053 C C . ARG A 1 90 ? 4.337 -9.330 40.676 1.00 21.56 68 ARG A C 1
ATOM 1054 O O . ARG A 1 90 ? 4.016 -9.766 41.786 1.00 29.61 68 ARG A O 1
ATOM 1075 N N . ASP A 1 91 ? 3.673 -8.380 40.046 1.00 20.40 69 ASP A N 1
ATOM 1076 C CA . ASP A 1 91 ? 2.365 -7.894 40.469 1.00 22.09 69 ASP A CA 1
ATOM 1077 C C . ASP A 1 91 ? 1.330 -8.845 39.871 1.00 19.82 69 ASP A C 1
ATOM 1078 O O . ASP A 1 91 ? 1.149 -8.842 38.641 1.00 22.19 69 ASP A O 1
ATOM 1087 N N . PRO A 1 92 ? 0.628 -9.622 40.718 1.00 21.06 70 PRO A N 1
ATOM 1088 C CA . PRO A 1 92 ? -0.271 -10.662 40.197 1.00 21.65 70 PRO A CA 1
ATOM 1089 C C . PRO A 1 92 ? -1.505 -10.120 39.493 1.00 27.88 70 PRO A C 1
ATOM 1090 O O . PRO A 1 92 ? -2.158 -10.864 38.763 1.00 28.58 70 PRO A O 1
ATOM 1101 N N . SER A 1 93 ? -1.824 -8.847 39.693 1.00 22.05 71 SER A N 1
ATOM 1102 C CA . SER A 1 93 ? -2.911 -8.232 38.948 1.00 24.11 71 SER A CA 1
ATOM 1103 C C . SER A 1 93 ? -2.532 -7.879 37.489 1.00 24.23 71 SER A C 1
ATOM 1104 O O . SER A 1 93 ? -3.389 -7.453 36.708 1.00 25.61 71 SER A O 1
ATOM 1112 N N . ALA A 1 94 ? -1.259 -8.064 37.118 1.00 19.50 72 ALA A N 1
ATOM 1113 C CA . ALA A 1 94 ? -0.768 -7.706 35.798 1.00 20.74 72 ALA A CA 1
ATOM 1114 C C . ALA A 1 94 ? -0.596 -8.920 34.883 1.00 19.14 72 ALA A C 1
ATOM 1115 O O . ALA A 1 94 ? -0.226 -10.010 35.330 1.00 23.06 72 ALA A O 1
ATOM 1122 N N . CYS A 1 95 ? -0.859 -8.717 33.597 1.00 18.33 73 CYS A N 1
ATOM 1123 C CA . CYS A 1 95 ? -0.809 -9.812 32.633 1.00 20.82 73 CYS A CA 1
ATOM 1124 C C . CYS A 1 95 ? 0.616 -10.071 32.140 1.00 26.01 73 CYS A C 1
ATOM 1125 O O . CYS A 1 95 ? 0.899 -11.127 31.586 1.00 26.82 73 CYS A O 1
ATOM 1133 N N . THR A 1 96 ? 1.495 -9.085 32.303 1.00 20.46 74 THR A N 1
ATOM 1134 C CA . THR A 1 96 ? 2.906 -9.240 31.996 1.00 21.17 74 THR A CA 1
ATOM 1135 C C . THR A 1 96 ? 3.708 -8.157 32.714 1.00 18.64 74 THR A C 1
ATOM 1136 O O . THR A 1 96 ? 3.173 -7.106 33.051 1.00 18.34 74 THR A O 1
ATOM 1147 N N . GLY A 1 97 ? 4.969 -8.460 32.975 1.00 20.06 75 GLY A N 1
ATOM 1148 C CA . GLY A 1 97 ? 5.963 -7.458 33.287 1.00 19.75 75 GLY A CA 1
ATOM 1149 C C . GLY A 1 97 ? 6.646 -7.008 32.007 1.00 20.18 75 GLY A C 1
ATOM 1150 O O . GLY A 1 97 ? 6.646 -7.726 30.992 1.00 16.89 75 GLY A O 1
ATOM 1154 N N . VAL A 1 98 ? 7.208 -5.809 32.037 1.00 16.46 76 VAL A N 1
ATOM 1155 C CA . VAL A 1 98 ? 7.946 -5.284 30.897 1.00 16.00 76 VAL A CA 1
ATOM 1156 C C . VAL A 1 98 ? 9.082 -4.377 31.359 1.00 17.53 76 VAL A C 1
ATOM 1157 O O . VAL A 1 98 ? 8.965 -3.644 32.348 1.00 16.25 76 VAL A O 1
ATOM 1170 N N . ILE A 1 99 ? 10.204 -4.454 30.652 1.00 14.04 77 ILE A N 1
ATOM 1171 C CA . ILE A 1 99 ? 11.237 -3.436 30.733 1.00 12.67 77 ILE A CA 1
ATOM 1172 C C . ILE A 1 99 ? 11.410 -2.809 29.354 1.00 17.26 77 ILE A C 1
ATOM 1173 O O . ILE A 1 99 ? 11.727 -3.507 28.379 1.00 15.56 77 ILE A O 1
ATOM 1189 N N . PHE A 1 100 ? 11.188 -1.502 29.291 1.00 14.91 78 PHE A N 1
ATOM 1190 C CA . PHE A 1 100 ? 11.383 -0.716 28.076 1.00 13.08 78 PHE A CA 1
ATOM 1191 C C . PHE A 1 100 ? 12.797 -0.149 28.008 1.00 13.56 78 PHE A C 1
ATOM 1192 O O . PHE A 1 100 ? 13.384 0.243 29.029 1.00 16.15 78 PHE A O 1
ATOM 1209 N N . PHE A 1 101 ? 13.335 -0.089 26.794 1.00 14.42 79 PHE A N 1
ATOM 1210 C CA . PHE A 1 101 ? 14.676 0.382 26.567 1.00 14.78 79 PHE A CA 1
ATOM 1211 C C . PHE A 1 101 ? 14.794 0.960 25.168 1.00 15.24 79 PHE A C 1
ATOM 1212 O O . PHE A 1 101 ? 13.901 0.777 24.325 1.00 14.50 79 PHE A O 1
ATOM 1229 N N . ASN A 1 102 ? 15.868 1.701 24.929 1.00 14.11 80 ASN A N 1
ATOM 1230 C CA . ASN A 1 102 ? 16.071 2.291 23.607 1.00 16.79 80 ASN A CA 1
ATOM 1231 C C . ASN A 1 102 ? 17.534 2.312 23.260 1.00 16.04 80 ASN A C 1
ATOM 1232 O O . ASN A 1 102 ? 18.345 1.633 23.902 1.00 17.11 80 ASN A O 1
ATOM 1243 N N . ASN A 1 103 ? 17.897 3.084 22.239 1.00 14.10 81 ASN A N 1
ATOM 1244 C CA . ASN A 1 103 ? 19.271 3.017 21.783 1.00 17.71 81 ASN A CA 1
ATOM 1245 C C . ASN A 1 103 ? 20.273 3.715 22.664 1.00 18.59 81 ASN A C 1
ATOM 1246 O O . ASN A 1 103 ? 21.459 3.639 22.380 1.00 20.06 81 ASN A O 1
ATOM 1257 N N . VAL A 1 104 ? 19.829 4.368 23.739 1.00 19.99 82 VAL A N 1
ATOM 1258 C CA . VAL A 1 104 ? 20.797 4.947 24.661 1.00 22.11 82 VAL A CA 1
ATOM 1259 C C . VAL A 1 104 ? 20.698 4.395 26.080 1.00 26.01 82 VAL A C 1
ATOM 1260 O O . VAL A 1 104 ? 21.688 4.404 26.812 1.00 21.80 82 VAL A O 1
ATOM 1273 N N . GLY A 1 105 ? 19.528 3.911 26.483 1.00 19.64 83 GLY A N 1
ATOM 1274 C CA . GLY A 1 105 ? 19.410 3.397 27.829 1.00 19.45 83 GLY A CA 1
ATOM 1275 C C . GLY A 1 105 ? 18.091 2.759 28.175 1.00 18.72 83 GLY A C 1
ATOM 1276 O O . GLY A 1 105 ? 17.453 2.147 27.321 1.00 17.03 83 GLY A O 1
ATOM 1280 N N . TYR A 1 106 ? 17.706 2.878 29.450 1.00 18.42 84 TYR A N 1
ATOM 1281 C CA . TYR A 1 106 ? 16.539 2.166 29.986 1.00 16.26 84 TYR A CA 1
ATOM 1282 C C . TYR A 1 106 ? 15.486 3.164 30.440 1.00 19.28 84 TYR A C 1
ATOM 1283 O O . TYR A 1 106 ? 15.805 4.201 31.017 1.00 22.24 84 TYR A O 1
ATOM 1301 N N . LEU A 1 107 ? 14.237 2.826 30.176 1.00 15.66 85 LEU A N 1
ATOM 1302 C CA . LEU A 1 107 ? 13.123 3.687 30.491 1.00 15.57 85 LEU A CA 1
ATOM 1303 C C . LEU A 1 107 ? 12.399 3.159 31.727 1.00 18.65 85 LEU A C 1
ATOM 1304 O O . LEU A 1 107 ? 12.796 2.149 32.308 1.00 15.79 85 LEU A O 1
ATOM 1320 N N . GLY A 1 108 ? 11.362 3.885 32.130 1.00 18.20 86 GLY A N 1
ATOM 1321 C CA . GLY A 1 108 ? 10.428 3.432 33.142 1.00 17.98 86 GLY A CA 1
ATOM 1322 C C . GLY A 1 108 ? 9.141 3.036 32.470 1.00 16.91 86 GLY A C 1
ATOM 1323 O O . GLY A 1 108 ? 8.983 1.899 32.002 1.00 17.14 86 GLY A O 1
ATOM 1327 N N . MET A 1 109 ? 8.218 3.989 32.390 1.00 14.86 87 MET A N 1
ATOM 1328 C CA . MET A 1 109 ? 7.007 3.804 31.611 1.00 14.71 87 MET A CA 1
ATOM 1329 C C . MET A 1 109 ? 7.212 4.249 30.154 1.00 17.76 87 MET A C 1
ATOM 1330 O O . MET A 1 109 ? 8.156 4.991 29.834 1.00 17.51 87 MET A O 1
ATOM 1344 N N . CYS A 1 110 ? 6.350 3.755 29.271 1.00 15.66 88 CYS A N 1
ATOM 1345 C CA . CYS A 1 110 ? 6.408 4.133 27.870 1.00 14.77 88 CYS A CA 1
ATOM 1346 C C . CYS A 1 110 ? 5.005 3.942 27.281 1.00 15.76 88 CYS A C 1
ATOM 1347 O O . CYS A 1 110 ? 4.557 2.819 27.075 1.00 18.82 88 CYS A O 1
ATOM 1355 N N . GLY A 1 111 ? 4.303 5.045 27.041 1.00 17.33 89 GLY A N 1
ATOM 1356 C CA . GLY A 1 111 ? 2.946 4.968 26.527 1.00 19.06 89 GLY A CA 1
ATOM 1357 C C . GLY A 1 111 ? 2.774 4.208 25.206 1.00 17.86 89 GLY A C 1
ATOM 1358 O O . GLY A 1 111 ? 2.001 3.229 25.092 1.00 15.12 89 GLY A O 1
ATOM 1362 N N . HIS A 1 112 ? 3.469 4.644 24.179 1.00 15.95 90 HIS A N 1
ATOM 1363 C CA . HIS A 1 112 ? 3.247 4.028 22.878 1.00 16.87 90 HIS A CA 1
ATOM 1364 C C . HIS A 1 112 ? 3.705 2.574 22.907 1.00 16.46 90 HIS A C 1
ATOM 1365 O O . HIS A 1 112 ? 3.112 1.718 22.255 1.00 16.48 90 HIS A O 1
ATOM 1380 N N . GLY A 1 113 ? 4.767 2.292 23.658 1.00 14.84 91 GLY A N 1
ATOM 1381 C CA . GLY A 1 113 ? 5.270 0.944 23.804 1.00 14.37 91 GLY A CA 1
ATOM 1382 C C . GLY A 1 113 ? 4.311 0.045 24.545 1.00 14.54 91 GLY A C 1
ATOM 1383 O O . GLY A 1 113 ? 4.231 -1.147 24.262 1.00 13.73 91 GLY A O 1
ATOM 1387 N N . THR A 1 114 ? 3.573 0.620 25.498 1.00 14.93 92 THR A N 1
ATOM 1388 C CA . THR A 1 114 ? 2.562 -0.137 26.238 1.00 11.20 92 THR A CA 1
ATOM 1389 C C . THR A 1 114 ? 1.376 -0.520 25.349 1.00 16.72 92 THR A C 1
ATOM 1390 O O . THR A 1 114 ? 0.873 -1.647 25.417 1.00 16.84 92 THR A O 1
ATOM 1401 N N . ILE A 1 115 ? 0.952 0.411 24.497 1.00 14.68 93 ILE A N 1
ATOM 1402 C CA . ILE A 1 115 ? -0.054 0.125 23.490 1.00 14.81 93 ILE A CA 1
ATOM 1403 C C . ILE A 1 115 ? 0.442 -0.995 22.567 1.00 15.19 93 ILE A C 1
ATOM 1404 O O . ILE A 1 115 ? -0.308 -1.907 22.242 1.00 16.52 93 ILE A O 1
ATOM 1420 N N . GLY A 1 116 ? 1.710 -0.931 22.166 1.00 14.22 94 GLY A N 1
ATOM 1421 C CA . GLY A 1 116 ? 2.285 -1.989 21.348 1.00 14.32 94 GLY A CA 1
ATOM 1422 C C . GLY A 1 116 ? 2.302 -3.360 22.018 1.00 13.47 94 GLY A C 1
ATOM 1423 O O . GLY A 1 116 ? 1.946 -4.368 21.409 1.00 13.94 94 GLY A O 1
ATOM 1427 N N . VAL A 1 117 ? 2.701 -3.387 23.287 1.00 17.56 95 VAL A N 1
ATOM 1428 C CA . VAL A 1 117 ? 2.736 -4.608 24.064 1.00 14.79 95 VAL A CA 1
ATOM 1429 C C . VAL A 1 117 ? 1.335 -5.225 24.142 1.00 15.74 95 VAL A C 1
ATOM 1430 O O . VAL A 1 117 ? 1.138 -6.417 23.920 1.00 15.75 95 VAL A O 1
ATOM 1443 N N . VAL A 1 118 ? 0.351 -4.401 24.457 1.00 14.10 96 VAL A N 1
ATOM 1444 C CA . VAL A 1 118 ? -1.020 -4.879 24.604 1.00 13.10 96 VAL A CA 1
ATOM 1445 C C . VAL A 1 118 ? -1.522 -5.500 23.308 1.00 18.19 96 VAL A C 1
ATOM 1446 O O . VAL A 1 118 ? -2.070 -6.607 23.304 1.00 18.07 96 VAL A O 1
ATOM 1459 N N . ARG A 1 119 ? -1.333 -4.789 22.201 1.00 18.57 97 ARG A N 1
ATOM 1460 C CA . ARG A 1 119 ? -1.772 -5.328 20.919 1.00 17.13 97 ARG A CA 1
ATOM 1461 C C . ARG A 1 119 ? -1.010 -6.589 20.521 1.00 18.40 97 ARG A C 1
ATOM 1462 O O . ARG A 1 119 ? -1.595 -7.493 19.938 1.00 20.25 97 ARG A O 1
ATOM 1483 N N . THR A 1 120 ? 0.275 -6.657 20.866 1.00 17.19 98 THR A N 1
ATOM 1484 C CA . THR A 1 120 ? 1.083 -7.827 20.567 1.00 14.59 98 THR A CA 1
ATOM 1485 C C . THR A 1 120 ? 0.562 -9.034 21.350 1.00 17.68 98 THR A C 1
ATOM 1486 O O . THR A 1 120 ? 0.363 -10.120 20.785 1.00 17.43 98 THR A O 1
ATOM 1497 N N . LEU A 1 121 ? 0.320 -8.837 22.645 1.00 17.82 99 LEU A N 1
ATOM 1498 C CA . LEU A 1 121 ? -0.204 -9.922 23.449 1.00 18.89 99 LEU A CA 1
ATOM 1499 C C . LEU A 1 121 ? -1.549 -10.392 22.911 1.00 18.30 99 LEU A C 1
ATOM 1500 O O . LEU A 1 121 ? -1.852 -11.566 22.953 1.00 20.57 99 LEU A O 1
ATOM 1516 N N . ALA A 1 122 ? -2.384 -9.453 22.484 1.00 18.83 100 ALA A N 1
ATOM 1517 C CA . ALA A 1 122 ? -3.708 -9.792 21.964 1.00 24.91 100 ALA A CA 1
ATOM 1518 C C . ALA A 1 122 ? -3.600 -10.605 20.674 1.00 19.13 100 ALA A C 1
ATOM 1519 O O . ALA A 1 122 ? -4.315 -11.596 20.493 1.00 19.89 100 ALA A O 1
ATOM 1526 N N . GLU A 1 123 ? -2.715 -10.189 19.779 1.00 23.24 101 GLU A N 1
ATOM 1527 C CA . GLU A 1 123 ? -2.549 -10.890 18.504 1.00 22.29 101 GLU A CA 1
ATOM 1528 C C . GLU A 1 123 ? -1.945 -12.290 18.703 1.00 23.12 101 GLU A C 1
ATOM 1529 O O . GLU A 1 123 ? -2.254 -13.213 17.960 1.00 24.74 101 GLU A O 1
ATOM 1541 N N . LEU A 1 124 ? -1.189 -12.471 19.780 1.00 19.86 102 LEU A N 1
ATOM 1542 C CA . LEU A 1 124 ? -0.633 -13.772 20.128 1.00 24.18 102 LEU A CA 1
ATOM 1543 C C . LEU A 1 124 ? -1.648 -14.675 20.842 1.00 28.73 102 LEU A C 1
ATOM 1544 O O . LEU A 1 124 ? -1.344 -15.824 21.162 1.00 29.96 102 LEU A O 1
ATOM 1560 N N . GLY A 1 125 ? -2.839 -14.146 21.115 1.00 25.78 103 GLY A N 1
ATOM 1561 C CA . GLY A 1 125 ? -3.864 -14.894 21.820 1.00 27.61 103 GLY A CA 1
ATOM 1562 C C . GLY A 1 125 ? -3.680 -14.980 23.325 1.00 29.33 103 GLY A C 1
ATOM 1563 O O . GLY A 1 125 ? -4.343 -15.781 23.979 1.00 30.43 103 GLY A O 1
ATOM 1567 N N . ARG A 1 126 ? -2.806 -14.154 23.887 1.00 24.48 104 ARG A N 1
ATOM 1568 C CA . ARG A 1 126 ? -2.473 -14.255 25.310 1.00 21.85 104 ARG A CA 1
ATOM 1569 C C . ARG A 1 126 ? -3.435 -13.460 26.198 1.00 24.41 104 ARG A C 1
ATOM 1570 O O . ARG A 1 126 ? -3.594 -13.772 27.377 1.00 26.95 104 ARG A O 1
ATOM 1591 N N . ILE A 1 127 ? -4.066 -12.436 25.627 1.00 24.10 105 ILE A N 1
ATOM 1592 C CA . ILE A 1 127 ? -5.118 -11.685 26.312 1.00 21.80 105 ILE A CA 1
ATOM 1593 C C . ILE A 1 127 ? -6.260 -11.412 25.354 1.00 28.26 105 ILE A C 1
ATOM 1594 O O . ILE A 1 127 ? -6.084 -11.428 24.124 1.00 27.44 105 ILE A O 1
ATOM 1610 N N . ALA A 1 128 ? -7.426 -11.181 25.935 1.00 23.91 106 ALA A N 1
ATOM 1611 C CA . ALA A 1 128 ? -8.642 -10.884 25.200 1.00 26.43 106 ALA A CA 1
ATOM 1612 C C . ALA A 1 128 ? -9.067 -9.463 25.541 1.00 23.39 106 ALA A C 1
ATOM 1613 O O . ALA A 1 128 ? -8.561 -8.881 26.493 1.00 21.11 106 ALA A O 1
ATOM 1620 N N . PRO A 1 129 ? -10.026 -8.904 24.786 1.00 24.26 107 PRO A N 1
ATOM 1621 C CA . PRO A 1 129 ? -10.519 -7.559 25.104 1.00 23.65 107 PRO A CA 1
ATOM 1622 C C . PRO A 1 129 ? -11.005 -7.401 26.547 1.00 27.36 107 PRO A C 1
ATOM 1623 O O . PRO A 1 129 ? -11.516 -8.351 27.136 1.00 25.22 107 PRO A O 1
ATOM 1634 N N . GLY A 1 130 ? -10.875 -6.195 27.088 1.00 24.13 108 GLY A N 1
ATOM 1635 C CA . GLY A 1 130 ? -11.266 -5.914 28.456 1.00 27.08 108 GLY A CA 1
ATOM 1636 C C . GLY A 1 130 ? -10.172 -5.144 29.158 1.00 26.69 108 GLY A C 1
ATOM 1637 O O . GLY A 1 130 ? -9.242 -4.655 28.525 1.00 22.63 108 GLY A O 1
ATOM 1641 N N . GLN A 1 131 ? -10.286 -5.041 30.477 1.00 24.29 109 GLN A N 1
ATOM 1642 C CA . GLN A 1 131 ? -9.299 -4.322 31.277 1.00 21.93 109 GLN A CA 1
ATOM 1643 C C . GLN A 1 131 ? -8.119 -5.223 31.599 1.00 26.68 109 GLN A C 1
ATOM 1644 O O . GLN A 1 131 ? -8.299 -6.418 31.871 1.00 25.91 109 GLN A O 1
ATOM 1658 N N . HIS A 1 132 ? -6.921 -4.638 31.594 1.00 21.32 110 HIS A N 1
ATOM 1659 C CA . HIS A 1 132 ? -5.704 -5.336 31.990 1.00 21.40 110 HIS A CA 1
ATOM 1660 C C . HIS A 1 132 ? -4.757 -4.367 32.690 1.00 19.66 110 HIS A C 1
ATOM 1661 O O . HIS A 1 132 ? -5.020 -3.168 32.759 1.00 20.59 110 HIS A O 1
ATOM 1676 N N . ARG A 1 133 ? -3.656 -4.898 33.205 1.00 18.22 111 ARG A N 1
ATOM 1677 C CA . ARG A 1 133 ? -2.633 -4.074 33.806 1.00 19.27 111 ARG A CA 1
ATOM 1678 C C . ARG A 1 133 ? -1.270 -4.560 33.326 1.00 17.96 111 ARG A C 1
ATOM 1679 O O . ARG A 1 133 ? -1.057 -5.758 33.139 1.00 19.53 111 ARG A O 1
ATOM 1700 N N . ILE A 1 134 ? -0.354 -3.614 33.153 1.00 17.97 112 ILE A N 1
ATOM 1701 C CA . ILE A 1 134 ? 0.989 -3.890 32.664 1.00 17.54 112 ILE A CA 1
ATOM 1702 C C . ILE A 1 134 ? 1.979 -3.410 33.719 1.00 17.94 112 ILE A C 1
ATOM 1703 O O . ILE A 1 134 ? 1.992 -2.238 34.075 1.00 19.87 112 ILE A O 1
ATOM 1719 N N . GLU A 1 135 ? 2.823 -4.305 34.212 1.00 16.43 113 GLU A N 1
ATOM 1720 C CA . GLU A 1 135 ? 3.772 -3.931 35.236 1.00 15.74 113 GLU A CA 1
ATOM 1721 C C . GLU A 1 135 ? 5.087 -3.475 34.632 1.00 20.72 113 GLU A C 1
ATOM 1722 O O . GLU A 1 135 ? 5.680 -4.202 33.832 1.00 16.77 113 GLU A O 1
ATOM 1734 N N . THR A 1 136 ? 5.564 -2.305 35.064 1.00 18.41 114 THR A N 1
ATOM 1735 C CA . THR A 1 136 ? 6.877 -1.812 34.663 1.00 16.86 114 THR A CA 1
ATOM 1736 C C . THR A 1 136 ? 7.761 -1.684 35.905 1.00 15.72 114 THR A C 1
ATOM 1737 O O . THR A 1 136 ? 7.300 -1.863 37.034 1.00 16.65 114 THR A O 1
ATOM 1748 N N . PRO A 1 137 ? 9.063 -1.398 35.714 1.00 16.33 115 PRO A N 1
ATOM 1749 C CA . PRO A 1 137 ? 9.943 -1.194 36.876 1.00 17.31 115 PRO A CA 1
ATOM 1750 C C . PRO A 1 137 ? 9.513 -0.071 37.804 1.00 16.90 115 PRO A C 1
ATOM 1751 O O . PRO A 1 137 ? 9.938 -0.055 38.982 1.00 19.19 115 PRO A O 1
ATOM 1762 N N . VAL A 1 138 ? 8.700 0.860 37.309 1.00 16.25 116 VAL A N 1
ATOM 1763 C CA . VAL A 1 138 ? 8.321 2.016 38.126 1.00 17.07 116 VAL A CA 1
ATOM 1764 C C . VAL A 1 138 ? 6.837 2.028 38.489 1.00 17.17 116 VAL A C 1
ATOM 1765 O O . VAL A 1 138 ? 6.318 3.043 38.916 1.00 16.80 116 VAL A O 1
ATOM 1778 N N . GLY A 1 139 ? 6.174 0.891 38.321 1.00 20.28 117 GLY A N 1
ATOM 1779 C CA . GLY A 1 139 ? 4.798 0.737 38.742 1.00 19.51 117 GLY A CA 1
ATOM 1780 C C . GLY A 1 139 ? 3.928 0.089 37.687 1.00 21.40 117 GLY A C 1
ATOM 1781 O O . GLY A 1 139 ? 4.376 -0.214 36.588 1.00 19.33 117 GLY A O 1
ATOM 1785 N N . THR A 1 140 ? 2.662 -0.114 38.034 1.00 21.01 118 THR A N 1
ATOM 1786 C CA . THR A 1 140 ? 1.744 -0.829 37.150 1.00 18.32 118 THR A CA 1
ATOM 1787 C C . THR A 1 140 ? 0.744 0.119 36.509 1.00 22.53 118 THR A C 1
ATOM 1788 O O . THR A 1 140 ? 0.173 0.976 37.176 1.00 21.52 118 THR A O 1
ATOM 1799 N N . VAL A 1 141 ? 0.572 -0.025 35.201 1.00 17.75 119 VAL A N 1
ATOM 1800 C CA . VAL A 1 141 ? -0.246 0.877 34.393 1.00 21.93 119 VAL A CA 1
ATOM 1801 C C . VAL A 1 141 ? -1.555 0.177 34.014 1.00 19.74 119 VAL A C 1
ATOM 1802 O O . VAL A 1 141 ? -1.548 -0.974 33.565 1.00 20.64 119 VAL A O 1
ATOM 1815 N N . GLY A 1 142 ? -2.673 0.870 34.197 1.00 16.43 120 GLY A N 1
ATOM 1816 C CA . GLY A 1 142 ? -3.962 0.332 33.801 1.00 21.23 120 GLY A CA 1
ATOM 1817 C C . GLY A 1 142 ? -4.208 0.587 32.326 1.00 19.11 120 GLY A C 1
ATOM 1818 O O . GLY A 1 142 ? -3.947 1.680 31.838 1.00 17.88 120 GLY A O 1
ATOM 1822 N N . VAL A 1 143 ? -4.713 -0.425 31.623 1.00 18.38 121 VAL A N 1
ATOM 1823 C CA . VAL A 1 143 ? -4.978 -0.314 30.191 1.00 19.00 121 VAL A CA 1
ATOM 1824 C C . VAL A 1 143 ? -6.326 -0.958 29.902 1.00 19.89 121 VAL A C 1
ATOM 1825 O O . VAL A 1 143 ? -6.872 -1.701 30.728 1.0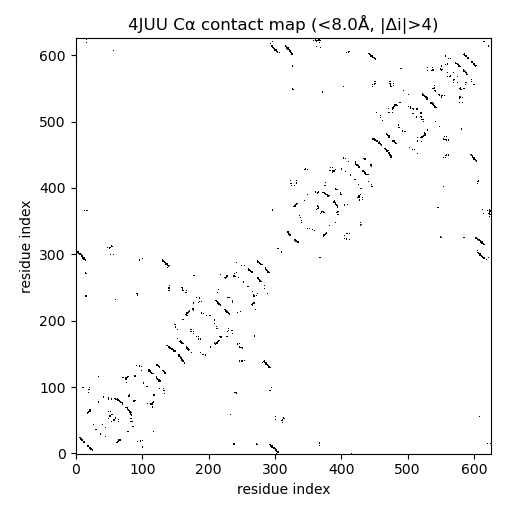0 20.87 121 VAL A O 1
ATOM 1838 N N . ALA A 1 144 ? -6.880 -0.665 28.734 1.00 17.98 122 ALA A N 1
ATOM 1839 C CA . ALA A 1 144 ? -8.082 -1.342 28.297 1.00 17.33 122 ALA A CA 1
ATOM 1840 C C . ALA A 1 144 ? -7.951 -1.653 26.828 1.00 20.78 122 ALA A C 1
ATOM 1841 O O . ALA A 1 144 ? -7.474 -0.807 26.048 1.00 20.47 122 ALA A O 1
ATOM 1848 N N . LEU A 1 145 ? -8.362 -2.861 26.455 1.00 19.08 123 LEU A N 1
ATOM 1849 C CA . LEU A 1 145 ? -8.322 -3.303 25.072 1.00 18.32 123 LEU A CA 1
ATOM 1850 C C . LEU A 1 145 ? -9.749 -3.431 24.584 1.00 18.15 123 LEU A C 1
ATOM 1851 O O . LEU A 1 145 ? -10.531 -4.209 25.137 1.00 21.45 123 LEU A O 1
ATOM 1867 N N . ALA A 1 146 ? -10.102 -2.647 23.570 1.00 19.86 124 ALA A N 1
ATOM 1868 C CA . ALA A 1 146 ? -11.452 -2.707 23.008 1.00 25.67 124 ALA A CA 1
ATOM 1869 C C . ALA A 1 146 ? -11.573 -3.843 22.006 1.00 22.95 124 ALA A C 1
ATOM 1870 O O . ALA A 1 146 ? -10.573 -4.337 21.496 1.00 21.95 124 ALA A O 1
ATOM 1877 N N . ASP A 1 147 ? -12.807 -4.249 21.718 1.00 24.12 125 ASP A N 1
ATOM 1878 C CA . ASP A 1 147 ? -13.060 -5.272 20.715 1.00 24.67 125 ASP A CA 1
ATOM 1879 C C . ASP A 1 147 ? -12.443 -4.923 19.360 1.00 28.72 125 ASP A C 1
ATOM 1880 O O . ASP A 1 147 ? -11.986 -5.809 18.641 1.00 29.01 125 ASP A O 1
ATOM 1889 N N . ASP A 1 148 ? -12.401 -3.641 19.014 1.00 25.67 126 ASP A N 1
ATOM 1890 C CA . ASP A 1 148 ? -11.816 -3.252 17.714 1.00 28.96 126 ASP A CA 1
ATOM 1891 C C . ASP A 1 148 ? -10.311 -3.028 17.760 1.00 30.64 126 ASP A C 1
ATOM 1892 O O . ASP A 1 148 ? -9.701 -2.590 16.768 1.00 28.08 126 ASP A O 1
ATOM 1901 N N . GLY A 1 149 ? -9.702 -3.330 18.898 1.00 24.12 127 GLY A N 1
ATOM 1902 C CA . GLY A 1 149 ? -8.257 -3.282 19.011 1.00 22.14 127 GLY A CA 1
ATOM 1903 C C . GLY A 1 149 ? -7.691 -1.994 19.571 1.00 18.78 127 GLY A C 1
ATOM 1904 O O . GLY A 1 149 ? -6.490 -1.923 19.872 1.00 20.21 127 GLY A O 1
ATOM 1908 N N . THR A 1 150 ? -8.541 -0.991 19.748 1.00 19.17 128 THR A N 1
ATOM 1909 C CA . THR A 1 150 ? -8.126 0.269 20.386 1.00 17.65 128 THR A CA 1
ATOM 1910 C C . THR A 1 150 ? -7.627 -0.003 21.801 1.00 19.15 128 THR A C 1
ATOM 1911 O O . THR A 1 150 ? -8.282 -0.726 22.548 1.00 20.34 128 THR A O 1
ATOM 1922 N N . VAL A 1 151 ? -6.485 0.584 22.163 1.00 15.30 129 VAL A N 1
ATOM 1923 C CA . VAL A 1 151 ? -5.926 0.432 23.502 1.00 16.23 129 VAL A CA 1
ATOM 1924 C C . VAL A 1 151 ? -5.989 1.794 24.189 1.00 20.14 129 VAL A C 1
ATOM 1925 O O . VAL A 1 151 ? -5.482 2.784 23.667 1.00 18.82 129 VAL A O 1
ATOM 1938 N N . SER A 1 152 ? -6.606 1.827 25.359 1.00 16.23 130 SER A N 1
ATOM 1939 C CA . SER A 1 152 ? -6.609 3.027 26.175 1.00 15.63 130 SER A CA 1
ATOM 1940 C C . SER A 1 152 ? -5.659 2.837 27.329 1.00 19.54 130 SER A C 1
ATOM 1941 O O . SER A 1 152 ? -5.616 1.756 27.948 1.00 20.62 130 SER A O 1
ATOM 1949 N N . ILE A 1 153 ? -4.916 3.882 27.649 1.00 16.86 131 ILE A N 1
ATOM 1950 C CA . ILE A 1 153 ? -4.000 3.798 28.783 1.00 17.94 131 ILE A CA 1
ATOM 1951 C C . ILE A 1 153 ? -4.203 4.992 29.703 1.00 18.31 131 ILE A C 1
ATOM 1952 O O . ILE A 1 153 ? -4.573 6.094 29.282 1.00 19.15 131 ILE A O 1
ATOM 1968 N N . ASP A 1 154 ? -4.004 4.768 30.996 1.00 17.24 132 ASP A N 1
ATOM 1969 C CA . ASP A 1 154 ? -4.080 5.856 31.938 1.00 16.19 132 ASP A CA 1
ATOM 1970 C C . ASP A 1 154 ? -2.724 6.544 32.016 1.00 27.94 132 ASP A C 1
ATOM 1971 O O . ASP A 1 154 ? -1.743 5.934 32.428 1.00 33.48 132 ASP A O 1
ATOM 1980 N N . ASN A 1 155 ? -2.670 7.816 31.652 1.00 18.62 133 ASN A N 1
ATOM 1981 C CA . ASN A 1 155 ? -1.446 8.616 31.795 1.00 19.79 133 ASN A CA 1
ATOM 1982 C C . ASN A 1 155 ? -1.288 9.106 33.233 1.00 19.61 133 ASN A C 1
ATOM 1983 O O . ASN A 1 155 ? -2.282 9.231 33.969 1.00 20.61 133 ASN A O 1
ATOM 1994 N N . VAL A 1 156 ? -0.056 9.401 33.647 1.00 17.25 134 VAL A N 1
ATOM 1995 C CA . VAL A 1 156 ? 0.154 9.999 34.961 1.00 17.79 134 VAL A CA 1
ATOM 1996 C C . VAL A 1 156 ? -0.497 11.377 35.065 1.00 23.79 134 VAL A C 1
ATOM 1997 O O . VAL A 1 156 ? -0.812 12.022 34.054 1.00 20.04 134 VAL A O 1
ATOM 2010 N N . GLU A 1 157 ? -0.753 11.814 36.295 1.00 20.00 135 GLU A N 1
ATOM 2011 C CA . GLU A 1 157 ? -1.369 13.123 36.524 1.00 18.81 135 GLU A CA 1
ATOM 2012 C C . GLU A 1 157 ? -0.576 14.223 35.837 1.00 20.46 135 GLU A C 1
ATOM 2013 O O . GLU A 1 157 ? 0.647 14.277 35.934 1.00 20.84 135 GLU A O 1
ATOM 2025 N N . SER A 1 158 ? -1.300 15.104 35.157 1.00 18.83 136 SER A N 1
ATOM 2026 C CA . SER A 1 158 ? -0.695 16.148 34.330 1.00 19.08 136 SER A CA 1
ATOM 2027 C C . SER A 1 158 ? -1.225 17.496 34.762 1.00 20.40 136 SER A C 1
ATOM 2028 O O . SER A 1 158 ? -2.351 17.629 35.270 1.00 21.00 136 SER A O 1
ATOM 2036 N N . TYR A 1 159 ? -0.429 18.538 34.589 1.00 19.27 137 TYR A N 1
ATOM 2037 C CA . TYR A 1 159 ? -0.891 19.864 34.984 1.00 20.13 137 TYR A CA 1
ATOM 2038 C C . TYR A 1 159 ? -0.070 20.936 34.274 1.00 20.68 137 TYR A C 1
ATOM 2039 O O . TYR A 1 159 ? 0.986 20.642 33.705 1.00 22.32 137 TYR A O 1
ATOM 2057 N N . ARG A 1 160 ? -0.558 22.173 34.296 1.00 24.15 138 ARG A N 1
ATOM 2058 C CA . ARG A 1 160 ? 0.188 23.290 33.712 1.00 23.74 138 ARG A CA 1
ATOM 2059 C C . ARG A 1 160 ? 0.933 24.075 34.780 1.00 21.52 138 ARG A C 1
ATOM 2060 O O . ARG A 1 160 ? 0.366 24.470 35.801 1.00 23.01 138 ARG A O 1
ATOM 2081 N N . HIS A 1 161 ? 2.225 24.269 34.544 1.00 21.47 139 HIS A N 1
ATOM 2082 C CA . HIS A 1 161 ? 3.111 24.954 35.492 1.00 23.01 139 HIS A CA 1
ATOM 2083 C C . HIS A 1 161 ? 3.130 26.458 35.244 1.00 25.27 139 HIS A C 1
ATOM 2084 O O . HIS A 1 161 ? 3.131 27.240 36.177 1.00 28.07 139 HIS A O 1
ATOM 2099 N N . ALA A 1 162 ? 3.152 26.855 33.979 1.00 24.91 140 ALA A N 1
ATOM 2100 C CA . ALA A 1 162 ? 3.185 28.271 33.632 1.00 26.13 140 ALA A CA 1
ATOM 2101 C C . ALA A 1 162 ? 2.518 28.478 32.273 1.00 22.92 140 ALA A C 1
ATOM 2102 O O . ALA A 1 162 ? 2.636 27.632 31.390 1.00 23.15 140 ALA A O 1
ATOM 2109 N N . ALA A 1 163 ? 1.828 29.610 32.124 1.00 28.66 141 ALA A N 1
ATOM 2110 C CA . ALA A 1 163 ? 1.138 29.951 30.878 1.00 26.13 141 ALA A CA 1
ATOM 2111 C C . ALA A 1 163 ? 1.751 31.175 30.228 1.00 23.22 141 ALA A C 1
ATOM 2112 O O . ALA A 1 163 ? 2.083 32.138 30.913 1.00 27.00 141 ALA A O 1
ATOM 2119 N N . GLY A 1 164 ? 1.866 31.162 28.904 1.00 27.16 142 GLY A N 1
ATOM 2120 C CA . GLY A 1 164 ? 2.237 32.355 28.168 1.00 30.44 142 GLY A CA 1
ATOM 2121 C C . GLY A 1 164 ? 3.663 32.796 28.413 1.00 29.88 142 GLY A C 1
ATOM 2122 O O . GLY A 1 164 ? 3.962 33.983 28.425 1.00 33.53 142 GLY A O 1
ATOM 2126 N N . VAL A 1 165 ? 4.543 31.825 28.602 1.00 27.19 143 VAL A N 1
ATOM 2127 C CA . VAL A 1 165 ? 5.971 32.070 28.723 1.00 25.38 143 VAL A CA 1
ATOM 2128 C C . VAL A 1 165 ? 6.560 32.442 27.363 1.00 32.83 143 VAL A C 1
ATOM 2129 O O . VAL A 1 165 ? 6.290 31.759 26.372 1.00 30.18 143 VAL A O 1
ATOM 2142 N N . GLU A 1 166 ? 7.365 33.503 27.317 1.00 26.18 144 GLU A N 1
ATOM 2143 C CA . GLU A 1 166 ? 7.963 33.953 26.057 1.00 29.11 144 GLU A CA 1
ATOM 2144 C C . GLU A 1 166 ? 9.476 33.763 26.042 1.00 29.60 144 GLU A C 1
ATOM 2145 O O . GLU A 1 166 ? 10.161 34.031 27.020 1.00 28.88 144 GLU A O 1
ATOM 2157 N N . VAL A 1 167 ? 10.003 33.294 24.924 1.00 22.27 145 VAL A N 1
ATOM 2158 C CA . VAL A 1 167 ? 11.439 33.162 24.778 1.00 23.76 145 VAL A CA 1
ATOM 2159 C C . VAL A 1 167 ? 11.847 33.662 23.409 1.00 29.20 145 VAL A C 1
ATOM 2160 O O . VAL A 1 167 ? 11.123 33.445 22.436 1.00 26.84 145 VAL A O 1
ATOM 2173 N N . ASP A 1 168 ? 12.976 34.360 23.336 1.00 26.19 146 ASP A N 1
ATOM 2174 C CA . ASP A 1 168 ? 13.485 34.825 22.048 1.00 29.32 146 ASP A CA 1
ATOM 2175 C C . ASP A 1 168 ? 14.363 33.743 21.431 1.00 28.82 146 ASP A C 1
ATOM 2176 O O . ASP A 1 168 ? 15.354 33.315 22.023 1.00 27.99 146 ASP A O 1
ATOM 2185 N N . VAL A 1 169 ? 13.975 33.273 20.248 1.00 21.98 147 VAL A N 1
ATOM 2186 C CA . VAL A 1 169 ? 14.644 32.151 19.617 1.00 22.61 147 VAL A CA 1
ATOM 2187 C C . VAL A 1 169 ? 15.492 32.655 18.446 1.00 26.58 147 VAL A C 1
ATOM 2188 O O . VAL A 1 169 ? 14.967 33.132 17.445 1.00 24.46 147 VAL A O 1
ATOM 2201 N N . PRO A 1 170 ? 16.822 32.564 18.574 1.00 28.17 148 PRO A N 1
ATOM 2202 C CA . PRO A 1 170 ? 17.726 33.002 17.506 1.00 31.30 148 PRO A CA 1
ATOM 2203 C C . PRO A 1 170 ? 17.392 32.405 16.142 1.00 29.44 148 PRO A C 1
ATOM 2204 O O . PRO A 1 170 ? 17.102 31.205 16.017 1.00 26.23 148 PRO A O 1
ATOM 2215 N N . GLY A 1 171 ? 17.449 33.250 15.115 1.00 24.70 149 GLY A N 1
ATOM 2216 C CA . GLY A 1 171 ? 17.130 32.835 13.763 1.00 31.05 149 GLY A CA 1
ATOM 2217 C C . GLY A 1 171 ? 15.637 32.750 13.485 1.00 29.60 149 GLY A C 1
ATOM 2218 O O . GLY A 1 171 ? 15.228 32.430 12.361 1.00 25.91 149 GLY A O 1
ATOM 2222 N N . HIS A 1 172 ? 14.814 33.021 14.497 1.00 22.51 150 HIS A N 1
ATOM 2223 C CA . HIS A 1 172 ? 13.361 32.888 14.355 1.00 20.12 150 HIS A CA 1
ATOM 2224 C C . HIS A 1 172 ? 12.626 34.115 14.858 1.00 23.79 150 HIS A C 1
ATOM 2225 O O . HIS A 1 172 ? 12.079 34.868 14.066 1.00 23.29 150 HIS A O 1
ATOM 2240 N N . GLY A 1 173 ? 12.657 34.337 16.171 1.00 21.10 151 GLY A N 1
ATOM 2241 C CA . GLY A 1 173 ? 11.977 35.467 16.784 1.00 22.44 151 GLY A CA 1
ATOM 2242 C C . GLY A 1 173 ? 11.386 35.079 18.133 1.00 21.54 151 GLY A C 1
ATOM 2243 O O . GLY A 1 173 ? 11.746 34.046 18.699 1.00 20.71 151 GLY A O 1
ATOM 2247 N N . ARG A 1 174 ? 10.450 35.884 18.621 1.00 22.21 152 ARG A N 1
ATOM 2248 C CA . ARG A 1 174 ? 9.765 35.614 19.881 1.00 22.26 152 ARG A CA 1
ATOM 2249 C C . ARG A 1 174 ? 8.783 34.465 19.732 1.00 22.39 152 ARG A C 1
ATOM 2250 O O . ARG A 1 174 ? 8.026 34.410 18.758 1.00 22.43 152 ARG A O 1
ATOM 2271 N N . VAL A 1 175 ? 8.835 33.521 20.661 1.00 21.21 153 VAL A N 1
ATOM 2272 C CA . VAL A 1 175 ? 7.937 32.374 20.674 1.00 24.56 153 VAL A CA 1
ATOM 2273 C C . VAL A 1 175 ? 7.286 32.279 22.043 1.00 27.85 153 VAL A C 1
ATOM 2274 O O . VAL A 1 175 ? 7.974 32.348 23.060 1.00 24.17 153 VAL A O 1
ATOM 2287 N N . ARG A 1 176 ? 5.960 32.175 22.055 1.00 23.16 154 ARG A N 1
ATOM 2288 C CA . ARG A 1 176 ? 5.177 32.013 23.280 1.00 23.38 154 ARG A CA 1
ATOM 2289 C C . ARG A 1 176 ? 4.642 30.617 23.460 1.00 24.52 154 ARG A C 1
ATOM 2290 O O . ARG A 1 176 ? 4.224 29.989 22.508 1.00 20.65 154 ARG A O 1
ATOM 2311 N N . GLY A 1 177 ? 4.598 30.136 24.700 1.00 21.16 155 GLY A N 1
ATOM 2312 C CA . GLY A 1 177 ? 4.006 28.834 24.937 1.00 21.99 155 GLY A CA 1
ATOM 2313 C C . GLY A 1 177 ? 3.721 28.560 26.392 1.00 21.84 155 GLY A C 1
ATOM 2314 O O . GLY A 1 177 ? 4.012 29.386 27.268 1.00 23.33 155 GLY A O 1
ATOM 2318 N N . ASP A 1 178 ? 3.137 27.398 26.650 1.00 21.00 156 ASP A N 1
ATOM 2319 C CA . ASP A 1 178 ? 2.860 26.974 28.015 1.00 17.35 156 ASP A CA 1
ATOM 2320 C C . ASP A 1 178 ? 3.917 25.965 28.447 1.00 18.20 156 ASP A C 1
ATOM 2321 O O . ASP A 1 178 ? 4.446 25.215 27.630 1.00 19.78 156 ASP A O 1
ATOM 2330 N N . VAL A 1 179 ? 4.180 25.908 29.748 1.00 18.01 157 VAL A N 1
ATOM 2331 C CA . VAL A 1 179 ? 5.051 24.876 30.312 1.00 21.20 157 VAL A CA 1
ATOM 2332 C C . VAL A 1 179 ? 4.183 23.962 31.148 1.00 21.18 157 VAL A C 1
ATOM 2333 O O . VAL A 1 179 ? 3.512 24.396 32.088 1.00 21.25 157 VAL A O 1
ATOM 2346 N N . ALA A 1 180 ? 4.209 22.683 30.810 1.00 17.70 158 ALA A N 1
ATOM 2347 C CA . ALA A 1 180 ? 3.267 21.740 31.391 1.00 17.11 158 ALA A CA 1
ATOM 2348 C C . ALA A 1 180 ? 3.895 20.363 31.524 1.00 20.70 158 ALA A C 1
ATOM 2349 O O . ALA A 1 180 ? 4.746 19.974 30.742 1.00 17.15 158 ALA A O 1
ATOM 2356 N N . TRP A 1 181 ? 3.433 19.622 32.521 1.00 17.97 159 TRP A N 1
ATOM 2357 C CA . TRP A 1 181 ? 3.908 18.285 32.814 1.00 18.51 159 TRP A CA 1
ATOM 2358 C C . TRP A 1 181 ? 2.861 17.285 32.365 1.00 19.31 159 TRP A C 1
ATOM 2359 O O . TRP A 1 181 ? 1.710 17.383 32.779 1.00 21.15 159 TRP A O 1
ATOM 2380 N N . GLY A 1 182 ? 3.275 16.320 31.534 1.00 17.65 160 GLY A N 1
ATOM 2381 C CA . GLY A 1 182 ? 2.444 15.194 31.140 1.00 17.97 160 GLY A CA 1
ATOM 2382 C C . GLY A 1 182 ? 3.097 13.854 31.468 1.00 18.53 160 GLY A C 1
ATOM 2383 O O . GLY A 1 182 ? 2.725 12.825 30.920 1.00 20.33 160 GLY A O 1
ATOM 2387 N N . GLY A 1 183 ? 4.037 13.861 32.404 1.00 17.57 161 GLY A N 1
ATOM 2388 C CA . GLY A 1 183 ? 4.880 12.702 32.672 1.00 19.40 161 GLY A CA 1
ATOM 2389 C C . GLY A 1 183 ? 6.288 12.975 32.153 1.00 21.07 161 GLY A C 1
ATOM 2390 O O . GLY A 1 183 ? 7.237 12.223 32.439 1.00 22.32 161 GLY A O 1
ATOM 2394 N N . ASN A 1 184 ? 6.394 14.054 31.380 1.00 19.68 162 ASN A N 1
ATOM 2395 C CA . ASN A 1 184 ? 7.655 14.696 30.986 1.00 22.40 162 ASN A CA 1
ATOM 2396 C C . ASN A 1 184 ? 7.376 16.192 30.986 1.00 17.35 162 ASN A C 1
ATOM 2397 O O . ASN A 1 184 ? 6.203 16.602 30.916 1.00 18.30 162 ASN A O 1
ATOM 2408 N N . TRP A 1 185 ? 8.414 17.023 31.010 1.00 17.13 163 TRP A N 1
ATOM 2409 C CA . TRP A 1 185 ? 8.227 18.459 30.882 1.00 16.97 163 TRP A CA 1
ATOM 2410 C C . TRP A 1 185 ? 8.211 18.913 29.416 1.00 16.40 163 TRP A C 1
ATOM 2411 O O . TRP A 1 185 ? 9.143 18.628 28.666 1.00 20.58 163 TRP A O 1
ATOM 2432 N N . PHE A 1 186 ? 7.138 19.618 29.051 1.00 15.20 164 PHE A N 1
ATOM 2433 C CA . PHE A 1 186 ? 6.898 20.167 27.739 1.00 15.99 164 PHE A CA 1
ATOM 2434 C C . PHE A 1 186 ? 6.779 21.690 27.738 1.00 18.36 164 PHE A C 1
ATOM 2435 O O . PHE A 1 186 ? 6.169 22.302 28.632 1.00 19.03 164 PHE A O 1
ATOM 2452 N N . PHE A 1 187 ? 7.331 22.288 26.691 1.00 18.10 165 PHE A N 1
ATOM 2453 C CA . PHE A 1 187 ? 6.993 23.644 26.279 1.00 17.57 165 PHE A CA 1
ATOM 2454 C C . PHE A 1 187 ? 6.090 23.478 25.064 1.00 16.68 165 PHE A C 1
ATOM 2455 O O . PHE A 1 187 ? 6.481 22.831 24.080 1.00 17.84 165 PHE A O 1
ATOM 2472 N N . ILE A 1 188 ? 4.874 24.017 25.154 1.00 17.04 166 ILE A N 1
ATOM 2473 C CA . ILE A 1 188 ? 3.858 23.832 24.112 1.00 15.32 166 ILE A CA 1
ATOM 2474 C C . ILE A 1 188 ? 3.548 25.175 23.475 1.00 16.52 166 ILE A C 1
ATOM 2475 O O . ILE A 1 188 ? 3.003 26.089 24.132 1.00 18.98 166 ILE A O 1
ATOM 2491 N N . THR A 1 189 ? 3.886 25.301 22.195 1.00 16.98 167 THR A N 1
ATOM 2492 C CA . THR A 1 189 ? 3.640 26.535 21.474 1.00 15.69 167 THR A CA 1
ATOM 2493 C C . THR A 1 189 ? 2.711 26.256 20.297 1.00 16.53 167 THR A C 1
ATOM 2494 O O . THR A 1 189 ? 2.702 25.143 19.772 1.00 17.31 167 THR A O 1
ATOM 2505 N N . GLU A 1 190 ? 1.957 27.271 19.888 1.00 15.79 168 GLU A N 1
ATOM 2506 C CA . GLU A 1 190 ? 1.136 27.166 18.676 1.00 21.52 168 GLU A CA 1
ATOM 2507 C C . GLU A 1 190 ? 1.836 27.678 17.423 1.00 26.54 168 GLU A C 1
ATOM 2508 O O . GLU A 1 190 ? 1.296 27.562 16.306 1.00 24.81 168 GLU A O 1
ATOM 2520 N N . GLN A 1 191 ? 3.037 28.220 17.602 1.00 17.91 169 GLN A N 1
ATOM 2521 C CA . GLN A 1 191 ? 3.763 28.896 16.526 1.00 20.12 169 GLN A CA 1
ATOM 2522 C C . GLN A 1 191 ? 4.736 27.968 15.828 1.00 17.61 169 GLN A C 1
ATOM 2523 O O . GLN A 1 191 ? 5.508 27.260 16.467 1.00 19.43 169 GLN A O 1
ATOM 2537 N N . ALA A 1 192 ? 4.708 27.980 14.504 1.00 22.52 170 ALA A N 1
ATOM 2538 C CA . ALA A 1 192 ? 5.709 27.265 13.745 1.00 21.72 170 ALA A CA 1
ATOM 2539 C C . ALA A 1 192 ? 6.023 28.058 12.489 1.00 21.04 170 ALA A C 1
ATOM 2540 O O . ALA A 1 192 ? 5.189 28.843 12.032 1.00 20.21 170 ALA A O 1
ATOM 2547 N N . PRO A 1 193 ? 7.230 27.860 11.945 1.00 18.87 171 PRO A N 1
ATOM 2548 C CA . PRO A 1 193 ? 7.664 28.594 10.759 1.00 22.83 171 PRO A CA 1
ATOM 2549 C C . PRO A 1 193 ? 7.307 27.878 9.462 1.00 19.98 171 PRO A C 1
ATOM 2550 O O . PRO A 1 193 ? 7.793 28.292 8.398 1.00 19.42 171 PRO A O 1
ATOM 2561 N N . CYS A 1 194 ? 6.485 26.821 9.535 1.00 17.58 172 CYS A N 1
ATOM 2562 C CA . CYS A 1 194 ? 6.122 26.064 8.345 1.00 16.53 172 CYS A CA 1
ATOM 2563 C C . CYS A 1 194 ? 4.918 25.194 8.666 1.00 14.89 172 CYS A C 1
ATOM 2564 O O . CYS A 1 194 ? 4.425 25.213 9.795 1.00 20.76 172 CYS A O 1
ATOM 2572 N N . ALA A 1 195 ? 4.400 24.486 7.662 1.00 15.99 173 ALA A N 1
ATOM 2573 C CA . ALA A 1 195 ? 3.311 23.540 7.894 1.00 17.56 173 ALA A CA 1
ATOM 2574 C C . ALA A 1 195 ? 3.769 22.346 8.739 1.00 18.99 173 ALA A C 1
ATOM 2575 O O . ALA A 1 195 ? 4.931 21.969 8.721 1.00 18.39 173 ALA A O 1
ATOM 2582 N N . LEU A 1 196 ? 2.842 21.768 9.500 1.00 14.43 174 LEU A N 1
ATOM 2583 C CA . LEU A 1 196 ? 3.111 20.569 10.264 1.00 14.60 174 LEU A CA 1
ATOM 2584 C C . LEU A 1 196 ? 2.843 19.329 9.417 1.00 18.11 174 LEU A C 1
ATOM 2585 O O . LEU A 1 196 ? 1.741 18.777 9.394 1.00 17.56 174 LEU A O 1
ATOM 2601 N N . GLY A 1 197 ? 3.874 18.915 8.688 1.00 17.25 175 GLY A N 1
ATOM 2602 C CA . GLY A 1 197 ? 3.824 17.708 7.878 1.00 19.33 175 GLY A CA 1
ATOM 2603 C C . GLY A 1 197 ? 5.197 17.029 7.880 1.00 19.28 175 GLY A C 1
ATOM 2604 O O . GLY A 1 197 ? 6.218 17.661 8.183 1.00 16.53 175 GLY A O 1
ATOM 2608 N N . LEU A 1 198 ? 5.218 15.740 7.546 1.00 16.95 176 LEU A N 1
ATOM 2609 C CA . LEU A 1 198 ? 6.447 14.975 7.472 1.00 16.84 176 LEU A CA 1
ATOM 2610 C C . LEU A 1 198 ? 7.471 15.625 6.535 1.00 20.27 176 LEU A C 1
ATOM 2611 O O . LEU A 1 198 ? 8.681 15.584 6.791 1.00 19.75 176 LEU A O 1
ATOM 2627 N N . ALA A 1 199 ? 6.999 16.239 5.450 1.00 17.02 177 ALA A N 1
ATOM 2628 C CA . ALA A 1 199 ? 7.919 16.881 4.513 1.00 16.98 177 ALA A CA 1
ATOM 2629 C C . ALA A 1 199 ? 8.725 18.026 5.132 1.00 19.44 177 ALA A C 1
ATOM 2630 O O . ALA A 1 199 ? 9.784 18.415 4.598 1.00 19.51 177 ALA A O 1
ATOM 2637 N N . GLN A 1 200 ? 8.223 18.565 6.241 1.00 19.85 178 GLN A N 1
ATOM 2638 C CA . GLN A 1 200 ? 8.872 19.673 6.963 1.00 19.54 178 GLN A CA 1
ATOM 2639 C C . GLN A 1 200 ? 9.663 19.243 8.219 1.00 19.65 178 GLN A C 1
ATOM 2640 O O . GLN A 1 200 ? 10.079 20.104 9.006 1.00 19.23 178 GLN A O 1
ATOM 2654 N N . GLN A 1 201 ? 9.883 17.940 8.418 1.00 17.88 179 GLN A N 1
ATOM 2655 C CA . GLN A 1 201 ? 10.405 17.474 9.699 1.00 16.33 179 GLN A CA 1
ATOM 2656 C C . GLN A 1 201 ? 11.771 18.059 10.031 1.00 17.35 179 GLN A C 1
ATOM 2657 O O . GLN A 1 201 ? 12.028 18.389 11.184 1.00 20.08 179 GLN A O 1
ATOM 2671 N N . ARG A 1 202 ? 12.643 18.204 9.034 1.00 20.42 180 ARG A N 1
ATOM 2672 C CA . ARG A 1 202 ? 13.978 18.717 9.297 1.00 22.09 180 ARG A CA 1
ATOM 2673 C C . ARG A 1 202 ? 13.923 20.167 9.768 1.00 19.12 180 ARG A C 1
ATOM 2674 O O . ARG A 1 202 ? 14.593 20.520 10.732 1.00 22.31 180 ARG A O 1
ATOM 2695 N N . GLU A 1 203 ? 13.090 20.987 9.130 1.00 20.51 181 GLU A N 1
ATOM 2696 C CA . GLU A 1 203 ? 12.903 22.374 9.553 1.00 20.26 181 GLU A CA 1
ATOM 2697 C C . GLU A 1 203 ? 12.276 22.469 10.943 1.00 17.93 181 GLU A C 1
ATOM 2698 O O . GLU A 1 203 ? 12.652 23.319 11.753 1.00 18.18 181 GLU A O 1
ATOM 2710 N N . LEU A 1 204 ? 11.284 21.625 11.198 1.00 15.64 182 LEU A N 1
ATOM 2711 C CA . LEU A 1 204 ? 10.617 21.585 12.490 1.00 15.52 182 LEU A CA 1
ATOM 2712 C C . LEU A 1 204 ? 11.560 21.122 13.610 1.00 17.04 182 LEU A C 1
ATOM 2713 O O . LEU A 1 204 ? 11.541 21.666 14.723 1.00 17.26 182 LEU A O 1
ATOM 2729 N N . THR A 1 205 ? 12.413 20.157 13.289 1.00 14.28 183 THR A N 1
ATOM 2730 C CA . THR A 1 205 ? 13.425 19.672 14.217 1.00 20.08 183 THR A CA 1
ATOM 2731 C C . THR A 1 205 ? 14.415 20.775 14.588 1.00 20.67 183 THR A C 1
ATOM 2732 O O . THR A 1 205 ? 14.712 20.976 15.773 1.00 19.78 183 THR A O 1
ATOM 2743 N N . ALA A 1 206 ? 14.911 21.509 13.592 1.00 20.63 184 ALA A N 1
ATOM 2744 C CA . ALA A 1 206 ? 15.854 22.596 13.856 1.00 21.82 184 ALA A CA 1
ATOM 2745 C C . ALA A 1 206 ? 15.217 23.700 14.699 1.00 18.73 184 ALA A C 1
ATOM 2746 O O . ALA A 1 206 ? 15.857 24.241 15.593 1.00 17.23 184 ALA A O 1
ATOM 2753 N N . TYR A 1 207 ? 13.953 24.009 14.418 1.00 18.28 185 TYR A N 1
ATOM 2754 C CA . TYR A 1 207 ? 13.246 25.095 15.081 1.00 19.99 185 TYR A CA 1
ATOM 2755 C C . TYR A 1 207 ? 12.986 24.741 16.536 1.00 19.75 185 TYR A C 1
ATOM 2756 O O . TYR A 1 207 ? 13.266 25.525 17.441 1.00 17.72 185 TYR A O 1
ATOM 2774 N N . THR A 1 208 ? 12.465 23.545 16.753 1.00 19.41 186 THR A N 1
ATOM 2775 C CA . THR A 1 208 ? 12.217 23.079 18.124 1.00 16.50 186 THR A CA 1
ATOM 2776 C C . THR A 1 208 ? 13.512 22.910 18.913 1.00 16.74 186 THR A C 1
ATOM 2777 O O . THR A 1 208 ? 13.537 23.145 20.123 1.00 17.62 186 THR A O 1
ATOM 2788 N N . GLU A 1 209 ? 14.592 22.487 18.271 1.00 15.86 187 GLU A N 1
ATOM 2789 C CA . GLU A 1 209 ? 15.868 22.384 18.988 1.00 20.33 187 GLU A CA 1
ATOM 2790 C C . GLU A 1 209 ? 16.324 23.770 19.416 1.00 21.71 187 GLU A C 1
ATOM 2791 O O . GLU A 1 209 ? 16.865 23.934 20.500 1.00 20.57 187 GLU A O 1
ATOM 2803 N N . ALA A 1 210 ? 16.091 24.774 18.578 1.00 20.19 188 ALA A N 1
ATOM 2804 C CA . ALA A 1 210 ? 16.481 26.140 18.913 1.00 21.89 188 ALA A CA 1
ATOM 2805 C C . ALA A 1 210 ? 15.643 26.666 20.087 1.00 18.97 188 ALA A C 1
ATOM 2806 O O . ALA A 1 210 ? 16.157 27.394 20.935 1.00 20.80 188 ALA A O 1
ATOM 2813 N N . ILE A 1 211 ? 14.362 26.280 20.127 1.00 18.83 189 ILE A N 1
ATOM 2814 C CA . ILE A 1 211 ? 13.501 26.640 21.244 1.00 19.24 189 ILE A CA 1
ATOM 2815 C C . ILE A 1 211 ? 14.055 26.006 22.521 1.00 19.95 189 ILE A C 1
ATOM 2816 O O . ILE A 1 211 ? 14.227 26.689 23.539 1.00 19.87 189 ILE A O 1
ATOM 2832 N N . ARG A 1 212 ? 14.376 24.713 22.455 1.00 20.02 190 ARG A N 1
ATOM 2833 C CA . ARG A 1 212 ? 14.877 24.018 23.638 1.00 19.11 190 ARG A CA 1
ATOM 2834 C C . ARG A 1 212 ? 16.111 24.725 24.191 1.00 21.82 190 ARG A C 1
ATOM 2835 O O . ARG A 1 212 ? 16.190 24.979 25.390 1.00 25.59 190 ARG A O 1
ATOM 2856 N N . LEU A 1 213 ? 17.065 25.041 23.317 1.00 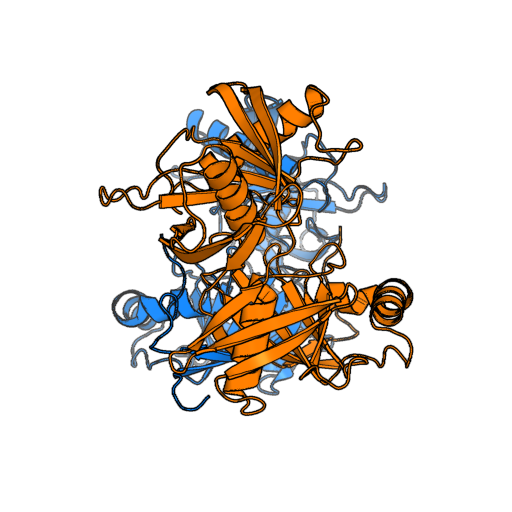20.71 191 LEU A N 1
ATOM 2857 C CA . LEU A 1 213 ? 18.298 25.707 23.743 1.00 24.40 191 LEU A CA 1
ATOM 2858 C C . LEU A 1 213 ? 18.040 27.089 24.319 1.00 24.80 191 LEU A C 1
ATOM 2859 O O . LEU A 1 213 ? 18.673 27.491 25.289 1.00 27.62 191 LEU A O 1
ATOM 2875 N N . ALA A 1 214 ? 17.100 27.808 23.725 1.00 21.83 192 ALA A N 1
ATOM 2876 C CA . ALA A 1 214 ? 16.797 29.160 24.157 1.00 22.76 192 ALA A CA 1
ATOM 2877 C C . ALA A 1 214 ? 16.142 29.148 25.532 1.00 23.71 192 ALA A C 1
ATOM 2878 O O . ALA A 1 214 ? 16.377 30.038 26.341 1.00 27.74 192 ALA A O 1
ATOM 2885 N N . LEU A 1 215 ? 15.304 28.146 25.788 1.00 22.28 193 LEU A N 1
ATOM 2886 C CA . LEU A 1 215 ? 14.671 28.010 27.092 1.00 26.09 193 LEU A CA 1
ATOM 2887 C C . LEU A 1 215 ? 15.750 27.759 28.139 1.00 25.46 193 LEU A C 1
ATOM 2888 O O . LEU A 1 215 ? 15.774 28.407 29.179 1.00 27.24 193 LEU A O 1
ATOM 2904 N N . GLU A 1 216 ? 16.636 26.812 27.863 1.00 25.10 194 GLU A N 1
ATOM 2905 C CA . GLU A 1 216 ? 17.737 26.492 28.775 1.00 26.87 194 GLU A CA 1
ATOM 2906 C C . GLU A 1 216 ? 18.560 27.745 29.078 1.00 31.83 194 GLU A C 1
ATOM 2907 O O . GLU A 1 216 ? 18.855 28.041 30.236 1.00 33.56 194 GLU A O 1
ATOM 2919 N N . ALA A 1 217 ? 18.908 28.491 28.032 1.00 30.64 195 ALA A N 1
ATOM 2920 C CA . ALA A 1 217 ? 19.735 29.696 28.173 1.00 29.51 195 ALA A CA 1
ATOM 2921 C C . ALA A 1 217 ? 19.021 30.761 28.995 1.00 30.94 195 ALA A C 1
ATOM 2922 O O . ALA A 1 217 ? 19.647 31.528 29.718 1.00 34.13 195 ALA A O 1
ATOM 2929 N N . ALA A 1 218 ? 17.701 30.796 28.891 1.00 30.49 196 ALA A N 1
ATOM 2930 C CA . ALA A 1 218 ? 16.927 31.801 29.595 1.00 30.07 196 ALA A CA 1
ATOM 2931 C C . ALA A 1 218 ? 16.619 31.375 31.029 1.00 36.31 196 ALA A C 1
ATOM 2932 O O . ALA A 1 218 ? 16.056 32.152 31.788 1.00 39.28 196 ALA A O 1
ATOM 2939 N N . GLY A 1 219 ? 16.988 30.148 31.389 1.00 31.22 197 GLY A N 1
ATOM 2940 C CA . GLY A 1 219 ? 16.693 29.609 32.711 1.00 37.10 197 GLY A CA 1
ATOM 2941 C C . GLY A 1 219 ? 15.230 29.265 32.923 1.00 33.85 197 GLY A C 1
ATOM 2942 O O . GLY A 1 219 ? 14.758 29.216 34.051 1.00 38.16 197 GLY A O 1
ATOM 2946 N N . ILE A 1 220 ? 14.504 29.029 31.840 1.00 30.06 198 ILE A N 1
ATOM 2947 C CA . ILE A 1 220 ? 13.105 28.633 31.936 1.00 27.37 198 ILE A CA 1
ATOM 2948 C C . ILE A 1 220 ? 12.990 27.111 32.112 1.00 29.75 198 ILE A C 1
ATOM 2949 O O . ILE A 1 220 ? 13.453 26.324 31.267 1.00 29.48 198 ILE A O 1
ATOM 2965 N N . THR A 1 221 ? 12.381 26.720 33.226 1.00 33.54 199 THR A N 1
ATOM 2966 C CA . THR A 1 221 ? 12.283 25.322 33.636 1.00 34.85 199 THR A CA 1
ATOM 2967 C C . THR A 1 221 ? 10.877 24.974 34.091 1.00 30.58 199 THR A C 1
ATOM 2968 O O . THR A 1 221 ? 10.009 25.833 34.189 1.00 30.97 199 THR A O 1
ATOM 2979 N N . GLY A 1 222 ? 10.653 23.697 34.363 1.00 28.30 200 GLY A N 1
ATOM 2980 C CA . GLY A 1 222 ? 9.432 23.289 35.016 1.00 27.28 200 GLY A CA 1
ATOM 2981 C C . GLY A 1 222 ? 9.591 23.516 36.507 1.00 30.91 200 GLY A C 1
ATOM 2982 O O . GLY A 1 222 ? 10.543 24.152 36.956 1.00 30.41 200 GLY A O 1
ATOM 2986 N N . GLU A 1 223 ? 8.653 22.981 37.277 1.00 31.92 201 GLU A N 1
ATOM 2987 C CA . GLU A 1 223 ? 8.700 23.062 38.721 1.00 32.78 201 GLU A CA 1
ATOM 2988 C C . GLU A 1 223 ? 10.003 22.471 39.274 1.00 29.68 201 GLU A C 1
ATOM 2989 O O . GLU A 1 223 ? 10.522 21.488 38.748 1.00 29.87 201 GLU A O 1
ATOM 3001 N N . ALA A 1 224 ? 10.518 23.081 40.343 1.00 32.76 202 ALA A N 1
ATOM 3002 C CA . ALA A 1 224 ? 11.731 22.615 41.004 1.00 39.00 202 ALA A CA 1
ATOM 3003 C C . ALA A 1 224 ? 12.914 22.492 40.042 1.00 34.02 202 ALA A C 1
ATOM 3004 O O . ALA A 1 224 ? 13.766 21.618 40.200 1.00 33.08 202 ALA A O 1
ATOM 3011 N N . GLY A 1 225 ? 12.954 23.364 39.040 1.00 31.53 203 GLY A N 1
ATOM 3012 C CA . GLY A 1 225 ? 14.070 23.435 38.106 1.00 31.50 203 GLY A CA 1
ATOM 3013 C C . GLY A 1 225 ? 14.115 22.351 37.040 1.00 29.80 203 GLY A C 1
ATOM 3014 O O . GLY A 1 225 ? 15.129 22.205 36.359 1.00 32.54 203 GLY A O 1
ATOM 3018 N N . GLY A 1 226 ? 13.033 21.589 36.903 1.00 33.98 204 GLY A N 1
ATOM 3019 C CA . GLY A 1 226 ? 12.966 20.517 35.920 1.00 34.42 204 GLY A CA 1
ATOM 3020 C C . GLY A 1 226 ? 13.281 20.961 34.503 1.00 30.57 204 GLY A C 1
ATOM 3021 O O . GLY A 1 226 ? 12.660 21.886 33.981 1.00 26.74 204 GLY A O 1
ATOM 3025 N N . GLU A 1 227 ? 14.225 20.279 33.861 1.00 25.92 205 GLU A N 1
ATOM 3026 C CA . GLU A 1 227 ? 14.640 20.642 32.507 1.00 24.45 205 GLU A CA 1
ATOM 3027 C C . GLU A 1 227 ? 13.506 20.408 31.517 1.00 26.46 205 GLU A C 1
ATOM 3028 O O . GLU A 1 227 ? 12.875 19.354 31.531 1.00 26.14 205 GLU A O 1
ATOM 3040 N N . ILE A 1 228 ? 13.237 21.395 30.672 1.00 23.01 206 ILE A N 1
ATOM 3041 C CA . ILE A 1 228 ? 12.236 21.226 29.651 1.00 18.87 206 ILE A CA 1
ATOM 3042 C C . ILE A 1 228 ? 12.890 20.584 28.430 1.00 23.93 206 ILE A C 1
ATOM 3043 O O . ILE A 1 228 ? 13.492 21.260 27.609 1.00 28.30 206 ILE A O 1
ATOM 3059 N N . ASP A 1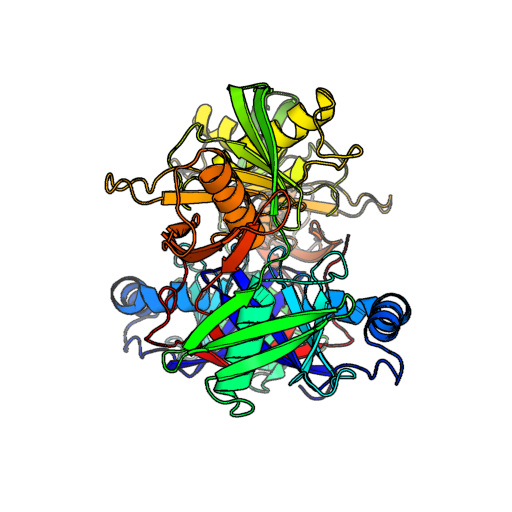 229 ? 12.787 19.262 28.341 1.00 22.53 207 ASP A N 1
ATOM 3060 C CA . ASP A 1 229 ? 13.501 18.503 27.325 1.00 21.61 207 ASP A CA 1
ATOM 3061 C C . ASP A 1 229 ? 12.592 17.949 26.217 1.00 19.44 207 ASP A C 1
ATOM 3062 O O . ASP A 1 229 ? 13.060 17.212 25.357 1.00 25.52 207 ASP A O 1
ATOM 3071 N N . HIS A 1 230 ? 11.312 18.300 26.257 1.00 18.91 208 HIS A N 1
ATOM 3072 C CA . HIS A 1 230 ? 10.375 17.979 25.204 1.00 15.91 208 HIS A CA 1
ATOM 3073 C C . HIS A 1 230 ? 9.756 19.274 24.732 1.00 16.84 208 HIS A C 1
ATOM 3074 O O . HIS A 1 230 ? 9.301 20.068 25.534 1.00 18.64 208 HIS A O 1
ATOM 3089 N N . ILE A 1 231 ? 9.734 19.475 23.415 1.00 15.69 209 ILE A N 1
ATOM 3090 C CA . ILE A 1 231 ? 9.133 20.635 22.805 1.00 15.94 209 ILE A CA 1
ATOM 3091 C C . ILE A 1 231 ? 7.983 20.195 21.927 1.00 20.59 209 ILE A C 1
ATOM 3092 O O . ILE A 1 231 ? 8.150 19.333 21.069 1.00 17.40 209 ILE A O 1
ATOM 3108 N N . GLU A 1 232 ? 6.822 20.786 22.158 1.00 14.98 210 GLU A N 1
ATOM 3109 C CA . GLU A 1 232 ? 5.613 20.472 21.376 1.00 13.87 210 GLU A CA 1
ATOM 3110 C C . GLU A 1 232 ? 5.074 21.681 20.658 1.00 17.68 210 GLU A C 1
ATOM 3111 O O . GLU A 1 232 ? 4.811 22.731 21.270 1.00 17.12 210 GLU A O 1
ATOM 3123 N N . ILE A 1 233 ? 4.913 21.551 19.342 1.00 14.14 211 ILE A N 1
ATOM 3124 C CA . ILE A 1 233 ? 4.103 22.490 18.588 1.00 13.58 211 ILE A CA 1
ATOM 3125 C C . ILE A 1 233 ? 2.691 21.935 18.497 1.00 17.82 211 ILE A C 1
ATOM 3126 O O . ILE A 1 233 ? 2.480 20.840 17.985 1.00 19.68 211 ILE A O 1
ATOM 3142 N N . SER A 1 234 ? 1.739 22.708 19.003 1.00 16.97 212 SER A N 1
ATOM 3143 C CA . SER A 1 234 ? 0.328 22.345 18.977 1.00 17.35 212 SER A CA 1
ATOM 3144 C C . SER A 1 234 ? -0.366 23.205 17.938 1.00 16.70 212 SER A C 1
ATOM 3145 O O . SER A 1 234 ? -0.763 24.364 18.191 1.00 19.25 212 SER A O 1
ATOM 3153 N N . GLY A 1 235 ? -0.492 22.644 16.744 1.00 15.80 213 GLY A N 1
ATOM 3154 C CA . GLY A 1 235 ? -1.038 23.369 15.619 1.00 15.46 213 GLY A CA 1
ATOM 3155 C C . GLY A 1 235 ? -2.205 22.681 14.966 1.00 20.65 213 GLY A C 1
ATOM 3156 O O . GLY A 1 235 ? -3.024 22.021 15.624 1.00 18.45 213 GLY A O 1
ATOM 3160 N N . VAL A 1 236 ? -2.280 22.823 13.649 1.00 17.59 214 VAL A N 1
ATOM 3161 C CA . VAL A 1 236 ? -3.376 22.251 12.890 1.00 16.76 214 VAL A CA 1
ATOM 3162 C C . VAL A 1 236 ? -2.841 21.482 11.691 1.00 20.54 214 VAL A C 1
ATOM 3163 O O . VAL A 1 236 ? -1.740 21.738 11.205 1.00 20.01 214 VAL A O 1
ATOM 3176 N N . ALA A 1 237 ? -3.627 20.524 11.216 1.00 19.52 215 ALA A N 1
ATOM 3177 C CA . ALA A 1 237 ? -3.273 19.830 9.993 1.00 17.65 215 ALA A CA 1
ATOM 3178 C C . ALA A 1 237 ? -3.261 20.828 8.835 1.00 21.81 215 ALA A C 1
ATOM 3179 O O . ALA A 1 237 ? -4.138 21.690 8.735 1.00 24.30 215 ALA A O 1
ATOM 3186 N N . PRO A 1 238 ? -2.283 20.704 7.926 1.00 18.73 216 PRO A N 1
ATOM 3187 C CA . PRO A 1 238 ? -2.152 21.696 6.854 1.00 20.28 216 PRO A CA 1
ATOM 3188 C C . PRO A 1 238 ? -3.076 21.470 5.670 1.00 23.86 216 PRO A C 1
ATOM 3189 O O . PRO A 1 238 ? -2.757 21.880 4.551 1.00 25.16 216 PRO A O 1
ATOM 3200 N N . ASP A 1 239 ? -4.227 20.855 5.913 1.00 27.51 217 ASP A N 1
ATOM 3201 C CA . ASP A 1 239 ? -5.208 20.634 4.850 1.00 30.29 217 ASP A CA 1
ATOM 3202 C C . ASP A 1 239 ? -6.408 21.579 4.992 1.00 34.71 217 ASP A C 1
ATOM 3203 O O . ASP A 1 239 ? -7.427 21.399 4.337 1.00 40.29 217 ASP A O 1
ATOM 3212 N N . GLY A 1 240 ? -6.283 22.587 5.850 1.00 45.58 218 GLY A N 1
ATOM 3213 C CA . GLY A 1 240 ? -7.356 23.552 6.047 1.00 53.84 218 GLY A CA 1
ATOM 3214 C C . GLY A 1 240 ? -8.581 23.010 6.771 1.00 59.43 218 GLY A C 1
ATOM 3215 O O . GLY A 1 240 ? -9.610 23.690 6.854 1.00 61.46 218 GLY A O 1
ATOM 3219 N N . SER A 1 241 ? -8.475 21.796 7.306 1.00 52.98 219 SER A N 1
ATOM 3220 C CA . SER A 1 241 ? -9.575 21.173 8.042 1.00 44.83 219 SER A CA 1
ATOM 3221 C C . SER A 1 241 ? -9.713 21.755 9.443 1.00 49.29 219 SER A C 1
ATOM 3222 O O . SER A 1 241 ? -10.775 21.668 10.059 1.00 57.57 219 SER A O 1
ATOM 3230 N N . GLY A 1 242 ? -8.635 22.336 9.949 1.00 44.29 220 GLY A N 1
ATOM 3231 C CA . GLY A 1 242 ? -8.625 22.857 11.302 1.00 46.77 220 GLY A CA 1
ATOM 3232 C C . GLY A 1 242 ? -8.452 21.761 12.339 1.00 37.37 220 GLY A C 1
ATOM 3233 O O . GLY A 1 242 ? -8.469 22.052 13.525 1.00 34.36 220 GLY A O 1
ATOM 3237 N N . ALA A 1 243 ? -8.303 20.510 11.901 1.00 25.24 221 ALA A N 1
ATOM 3238 C CA . ALA A 1 243 ? -8.011 19.409 12.816 1.00 21.85 221 ALA A CA 1
ATOM 3239 C C . ALA A 1 243 ? -6.704 19.653 13.566 1.00 21.72 221 ALA A C 1
ATOM 3240 O O . ALA A 1 243 ? -5.699 20.078 12.986 1.00 23.21 221 ALA A O 1
ATOM 3247 N N . ALA A 1 244 ? -6.723 19.358 14.862 1.00 17.89 222 ALA A N 1
ATOM 3248 C CA . ALA A 1 244 ? -5.527 19.482 15.701 1.00 19.93 222 ALA A CA 1
ATOM 3249 C C . ALA A 1 244 ? -4.420 18.518 15.290 1.00 15.13 222 ALA A C 1
ATOM 3250 O O . ALA A 1 244 ? -4.658 17.323 15.130 1.00 17.77 222 ALA A O 1
ATOM 3257 N N . ARG A 1 245 ? -3.222 19.061 15.104 1.00 15.34 223 ARG A N 1
ATOM 3258 C CA . ARG A 1 245 ? -2.037 18.281 14.799 1.00 13.74 223 ARG A CA 1
ATOM 3259 C C . ARG A 1 245 ? -0.831 18.841 15.545 1.00 13.95 223 ARG A C 1
ATOM 3260 O O . ARG A 1 245 ? -0.661 20.051 15.612 1.00 16.61 223 ARG A O 1
ATOM 3281 N N . ASN A 1 246 ? 0.012 17.957 16.063 1.00 13.61 224 ASN A N 1
ATOM 3282 C CA . ASN A 1 246 ? 1.238 18.382 16.737 1.00 12.35 224 ASN A CA 1
ATOM 3283 C C . ASN A 1 246 ? 2.506 17.873 16.083 1.00 14.11 224 ASN A C 1
ATOM 3284 O O . ASN A 1 246 ? 2.472 17.090 15.130 1.00 13.53 224 ASN A O 1
ATOM 3295 N N . PHE A 1 247 ? 3.609 18.462 16.536 1.00 15.27 225 PHE A N 1
ATOM 3296 C CA . PHE A 1 247 ? 4.952 18.020 16.281 1.00 14.45 225 PHE A CA 1
ATOM 3297 C C . PHE A 1 247 ? 5.645 18.000 17.648 1.00 13.95 225 PHE A C 1
ATOM 3298 O O . PHE A 1 247 ? 5.499 18.951 18.435 1.00 15.48 225 PHE A O 1
ATOM 3315 N N . VAL A 1 248 ? 6.355 16.919 17.935 1.00 13.98 226 VAL A N 1
ATOM 3316 C CA . VAL A 1 248 ? 7.019 16.756 19.224 1.00 12.22 226 VAL A CA 1
ATOM 3317 C C . VAL A 1 248 ? 8.465 16.344 19.061 1.00 17.02 226 VAL A C 1
ATOM 3318 O O . VAL A 1 248 ? 8.762 15.328 18.440 1.00 17.97 226 VAL A O 1
ATOM 3331 N N . LEU A 1 249 ? 9.364 17.161 19.607 1.00 14.02 227 LEU A N 1
ATOM 3332 C CA . LEU A 1 249 ? 10.785 16.865 19.658 1.00 12.94 227 LEU A CA 1
ATOM 3333 C C . LEU A 1 249 ? 11.111 16.205 21.010 1.00 18.63 227 LEU A C 1
ATOM 3334 O O . LEU A 1 249 ? 10.838 16.778 22.059 1.00 18.92 227 LEU A O 1
ATOM 3350 N N . CYS A 1 250 ? 11.647 14.999 20.946 1.00 16.89 228 CYS A N 1
ATOM 3351 C CA . CYS A 1 250 ? 11.990 14.186 22.096 1.00 17.94 228 CYS A CA 1
ATOM 3352 C C . CYS A 1 250 ? 13.441 14.442 22.485 1.00 18.66 228 CYS A C 1
ATOM 3353 O O . CYS A 1 250 ? 14.220 14.955 21.682 1.00 19.69 228 CYS A O 1
ATOM 3361 N N . PRO A 1 251 ? 13.827 14.032 23.701 1.00 20.84 229 PRO A N 1
ATOM 3362 C CA . PRO A 1 251 ? 15.183 14.356 24.156 1.00 24.51 229 PRO A CA 1
ATOM 3363 C C . PRO A 1 251 ? 16.317 13.999 23.222 1.00 34.79 229 PRO A C 1
ATOM 3364 O O . PRO A 1 251 ? 17.262 14.785 23.146 1.00 37.95 229 PRO A O 1
ATOM 3375 N N . GLY A 1 252 ? 16.249 12.889 22.496 1.00 24.20 230 GLY A N 1
ATOM 3376 C CA . GLY A 1 252 ? 17.384 12.566 21.617 1.00 37.71 230 GLY A CA 1
ATOM 3377 C C . GLY A 1 252 ? 17.495 13.379 20.320 1.00 36.02 230 GLY A C 1
ATOM 3378 O O . GLY A 1 252 ? 18.247 13.025 19.420 1.00 26.00 230 GLY A O 1
ATOM 3382 N N . LEU A 1 253 ? 16.760 14.484 20.228 1.00 30.45 231 LEU A N 1
ATOM 3383 C CA . LEU A 1 253 ? 16.602 15.229 18.979 1.00 33.63 231 LEU A CA 1
ATOM 3384 C C . LEU A 1 253 ? 15.863 14.436 17.887 1.00 31.42 231 LEU A C 1
ATOM 3385 O O . LEU A 1 253 ? 15.966 14.759 16.709 1.00 23.86 231 LEU A O 1
ATOM 3401 N N . ALA A 1 254 ? 15.140 13.391 18.268 1.00 28.95 232 ALA A N 1
ATOM 3402 C CA . ALA A 1 254 ? 14.316 12.680 17.307 1.00 28.97 232 ALA A CA 1
ATOM 3403 C C . ALA A 1 254 ? 12.881 13.136 17.516 1.00 23.35 232 ALA A C 1
ATOM 3404 O O . ALA A 1 254 ? 12.432 13.354 18.649 1.00 24.94 232 ALA A O 1
ATOM 3411 N N . TYR A 1 255 ? 12.151 13.308 16.433 1.00 16.17 233 TYR A N 1
ATOM 3412 C CA . TYR A 1 255 ? 10.747 13.649 16.571 1.00 13.75 233 TYR A CA 1
ATOM 3413 C C . TYR A 1 255 ? 9.908 12.390 16.853 1.00 13.73 233 TYR A C 1
ATOM 3414 O O . TYR A 1 255 ? 10.276 11.293 16.465 1.00 14.75 233 TYR A O 1
ATOM 3432 N N . ASP A 1 256 ? 8.795 12.566 17.563 1.00 13.64 234 ASP A N 1
ATOM 3433 C CA . ASP A 1 256 ? 7.872 11.463 17.801 1.00 15.02 234 ASP A CA 1
ATOM 3434 C C . ASP A 1 256 ? 7.040 11.271 16.535 1.00 13.05 234 ASP A C 1
ATOM 3435 O O . ASP A 1 256 ? 6.482 12.223 16.013 1.00 14.71 234 ASP A O 1
ATOM 3444 N N . ARG A 1 257 ? 7.028 10.054 16.015 1.00 13.49 235 ARG A N 1
ATOM 3445 C CA . ARG A 1 257 ? 6.169 9.762 14.879 1.00 15.07 235 ARG A CA 1
ATOM 3446 C C . ARG A 1 257 ? 4.695 9.739 15.293 1.00 20.73 235 ARG A C 1
ATOM 3447 O O . ARG A 1 257 ? 3.841 9.989 14.462 1.00 14.12 235 ARG A O 1
ATOM 3468 N N . SER A 1 258 ? 4.408 9.442 16.564 1.00 13.23 236 SER A N 1
ATOM 3469 C CA . SER A 1 258 ? 3.048 9.451 17.086 1.00 14.11 236 SER A CA 1
ATOM 3470 C C . SER A 1 258 ? 2.665 10.816 17.645 1.00 14.33 236 SER A C 1
ATOM 3471 O O . SER A 1 258 ? 3.492 11.725 17.739 1.00 13.88 236 SER A O 1
ATOM 3479 N N . PRO A 1 259 ? 1.403 10.966 18.049 1.00 13.30 237 PRO A N 1
ATOM 3480 C CA . PRO A 1 259 ? 0.943 12.223 18.656 1.00 14.75 237 PRO A CA 1
ATOM 3481 C C . PRO A 1 259 ? 1.507 12.454 20.062 1.00 13.79 237 PRO A C 1
ATOM 3482 O O . PRO A 1 259 ? 1.328 13.531 20.629 1.00 16.14 237 PRO A O 1
ATOM 3493 N N . CYS A 1 260 ? 2.202 11.451 20.592 1.00 12.83 238 CYS A N 1
ATOM 3494 C CA . CYS A 1 260 ? 2.898 11.500 21.895 1.00 13.30 238 CYS A CA 1
ATOM 3495 C C . CYS A 1 260 ? 1.914 11.498 23.072 1.00 13.77 238 CYS A C 1
ATOM 3496 O O . CYS A 1 260 ? 1.206 12.468 23.312 1.00 17.22 238 CYS A O 1
ATOM 3504 N N . GLY A 1 261 ? 1.859 10.383 23.780 1.00 14.84 239 GLY A N 1
ATOM 3505 C CA . GLY A 1 261 ? 0.925 10.261 24.889 1.00 16.33 239 GLY A CA 1
ATOM 3506 C C . GLY A 1 261 ? 1.131 11.320 25.969 1.00 14.10 239 GLY A C 1
ATOM 3507 O O . GLY A 1 261 ? 0.181 12.001 26.368 1.00 16.14 239 GLY A O 1
ATOM 3511 N N . THR A 1 262 ? 2.359 11.449 26.466 1.00 15.29 240 THR A N 1
ATOM 3512 C CA . THR A 1 262 ? 2.637 12.419 27.517 1.00 13.74 240 THR A CA 1
ATOM 3513 C C . THR A 1 262 ? 2.449 13.856 27.008 1.00 18.34 240 THR A C 1
ATOM 3514 O O . THR A 1 262 ? 1.968 14.734 27.752 1.00 15.34 240 THR A O 1
ATOM 3525 N N . GLY A 1 263 ? 2.822 14.098 25.750 1.00 17.44 241 GLY A N 1
ATOM 3526 C CA . GLY A 1 263 ? 2.668 15.408 25.138 1.00 19.23 241 GLY A CA 1
ATOM 3527 C C . GLY A 1 263 ? 1.214 15.803 24.905 1.00 16.46 241 GLY A C 1
ATOM 3528 O O . GLY A 1 263 ? 0.842 16.967 25.054 1.00 16.11 241 GLY A O 1
ATOM 3532 N N . THR A 1 264 ? 0.393 14.818 24.558 1.00 15.03 242 THR A N 1
ATOM 3533 C CA . THR A 1 264 ? -1.045 15.021 24.404 1.00 12.67 242 THR A CA 1
ATOM 3534 C C . THR A 1 264 ? -1.682 15.234 25.773 1.00 13.79 242 THR A C 1
ATOM 3535 O O . THR A 1 264 ? -2.515 16.109 25.957 1.00 16.54 242 THR A O 1
ATOM 3546 N N . SER A 1 265 ? -1.245 14.461 26.749 1.00 13.99 243 SER A N 1
ATOM 3547 C CA . SER A 1 265 ? -1.713 14.655 28.135 1.00 14.25 243 SER A CA 1
ATOM 3548 C C . SER A 1 265 ? -1.371 16.048 28.631 1.00 15.42 243 SER A C 1
ATOM 3549 O O . SER A 1 265 ? -2.182 16.677 29.302 1.00 17.92 243 SER A O 1
ATOM 3557 N N . ALA A 1 266 ? -0.153 16.524 28.337 1.00 15.13 244 ALA A N 1
ATOM 3558 C CA . ALA A 1 266 ? 0.235 17.882 28.717 1.00 18.32 244 ALA A CA 1
ATOM 3559 C C . ALA A 1 266 ? -0.652 18.928 28.010 1.00 18.18 244 ALA A C 1
ATOM 3560 O O . ALA A 1 266 ? -1.096 19.928 28.612 1.00 17.44 244 ALA A O 1
ATOM 3567 N N . LYS A 1 267 ? -0.948 18.691 26.734 1.00 15.81 245 LYS A N 1
ATOM 3568 C CA . LYS A 1 267 ? -1.895 19.555 26.019 1.00 16.44 245 LYS A CA 1
ATOM 3569 C C . LYS A 1 267 ? -3.287 19.558 26.681 1.00 17.06 245 LYS A C 1
ATOM 3570 O O . LYS A 1 267 ? -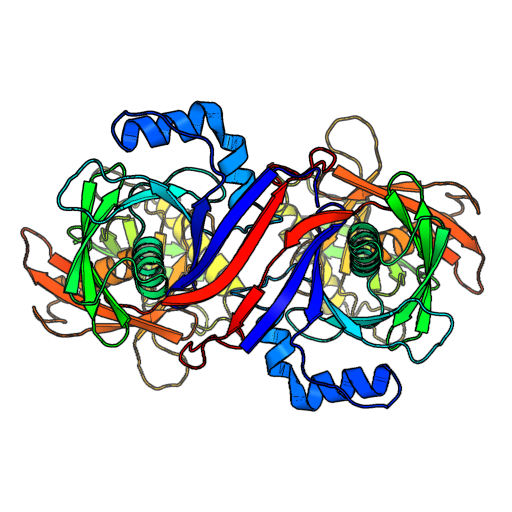3.867 20.630 26.909 1.00 18.70 245 LYS A O 1
ATOM 3589 N N . LEU A 1 268 ? -3.824 18.381 26.997 1.00 17.06 246 LEU A N 1
ATOM 3590 C CA . LEU A 1 268 ? -5.129 18.309 27.687 1.00 15.97 246 LEU A CA 1
ATOM 3591 C C . LEU A 1 268 ? -5.108 19.118 28.993 1.00 17.28 246 LEU A C 1
ATOM 3592 O O . LEU A 1 268 ? -6.083 19.790 29.335 1.00 18.66 246 LEU A O 1
ATOM 3608 N N . ALA A 1 269 ? -3.998 19.057 29.727 1.00 18.90 247 ALA A N 1
ATOM 3609 C CA . ALA A 1 269 ? -3.880 19.816 30.969 1.00 21.83 247 ALA A CA 1
ATOM 3610 C C . ALA A 1 269 ? -4.060 21.314 30.711 1.00 21.50 247 ALA A C 1
ATOM 3611 O O . ALA A 1 269 ? -4.705 22.001 31.503 1.00 21.59 247 ALA A O 1
ATOM 3618 N N . CYS A 1 270 ? -3.495 21.809 29.609 1.00 19.69 248 CYS A N 1
ATOM 3619 C CA . CYS A 1 270 ? -3.608 23.226 29.268 1.00 21.88 248 CYS A CA 1
ATOM 3620 C C . CYS A 1 270 ? -5.031 23.554 28.852 1.00 19.82 248 CYS A C 1
ATOM 3621 O O . CYS A 1 270 ? -5.594 24.531 29.303 1.00 20.78 248 CYS A O 1
ATOM 3629 N N . LEU A 1 271 ? -5.619 22.724 27.997 1.00 22.01 249 LEU A N 1
ATOM 3630 C CA . LEU A 1 271 ? -7.019 22.928 27.610 1.00 23.03 249 LEU A CA 1
ATOM 3631 C C . LEU A 1 271 ? -7.921 22.951 28.831 1.00 25.82 249 LEU A C 1
ATOM 3632 O O . LEU A 1 271 ? -8.797 23.809 28.960 1.00 30.14 249 LEU A O 1
ATOM 3648 N N . ALA A 1 272 ? -7.717 22.007 29.743 1.00 25.11 250 ALA A N 1
ATOM 3649 C CA . ALA A 1 272 ? -8.525 21.968 30.955 1.00 23.22 250 ALA A CA 1
ATOM 3650 C C . ALA A 1 272 ? -8.341 23.234 31.787 1.00 28.96 250 ALA A C 1
ATOM 3651 O O . ALA A 1 272 ? -9.310 23.805 32.284 1.00 30.20 250 ALA A O 1
ATOM 3658 N N . ALA A 1 273 ? -7.099 23.674 31.947 1.00 28.23 251 ALA A N 1
ATOM 3659 C CA . ALA A 1 273 ? -6.832 24.848 32.781 1.00 25.31 251 ALA A CA 1
ATOM 3660 C C . ALA A 1 273 ? -7.456 26.116 32.167 1.00 31.13 251 ALA A C 1
ATOM 3661 O O . ALA A 1 273 ? -7.874 27.016 32.887 1.00 30.73 251 ALA A O 1
ATOM 3668 N N . ASP A 1 274 ? -7.530 26.174 30.843 1.00 27.48 252 ASP A N 1
ATOM 3669 C CA . ASP A 1 274 ? -8.116 27.337 30.167 1.00 33.13 252 ASP A CA 1
ATOM 3670 C C . ASP A 1 274 ? -9.627 27.209 30.011 1.00 35.76 252 ASP A C 1
ATOM 3671 O O . ASP A 1 274 ? -10.285 28.140 29.553 1.00 35.77 252 ASP A O 1
ATOM 3680 N N . GLY A 1 275 ? -10.178 26.067 30.400 1.00 33.28 253 GLY A N 1
ATOM 3681 C CA . GLY A 1 275 ? -11.617 25.867 30.376 1.00 32.01 253 GLY A CA 1
ATOM 3682 C C . GLY A 1 275 ? -12.132 25.576 28.982 1.00 31.92 253 GLY A C 1
ATOM 3683 O O . GLY A 1 275 ? -13.299 25.825 28.669 1.00 35.32 253 GLY A O 1
ATOM 3687 N N . LYS A 1 276 ? -11.254 25.032 28.148 1.00 28.03 254 LYS A N 1
ATOM 3688 C CA . LYS A 1 276 ? -11.537 24.819 26.732 1.00 32.07 254 LYS A CA 1
ATOM 3689 C C . LYS A 1 276 ? -11.943 23.379 26.419 1.00 31.09 254 LYS A C 1
ATOM 3690 O O . LYS A 1 276 ? -12.458 23.100 25.340 1.00 34.57 254 LYS A O 1
ATOM 3709 N N . LEU A 1 277 ? -11.708 22.470 27.361 1.00 30.09 255 LEU A N 1
ATOM 3710 C CA . LEU A 1 277 ? -12.113 21.067 27.219 1.00 26.65 255 LEU A CA 1
ATOM 3711 C C . LEU A 1 277 ? -12.694 20.619 28.547 1.00 33.99 255 LEU A C 1
ATOM 3712 O O . LEU A 1 277 ? -12.085 20.829 29.589 1.00 28.66 255 LEU A O 1
ATOM 3728 N N . ALA A 1 278 ? -13.869 20.000 28.490 1.00 30.08 256 ALA A N 1
ATOM 3729 C CA . ALA A 1 278 ? -14.578 19.570 29.680 1.00 32.26 256 ALA A CA 1
ATOM 3730 C C . ALA A 1 278 ? -14.208 18.151 30.096 1.00 27.31 256 ALA A C 1
ATOM 3731 O O . ALA A 1 278 ? -13.769 17.331 29.298 1.00 24.85 256 ALA A O 1
ATOM 3738 N N . GLU A 1 279 ? -14.399 17.863 31.374 1.00 28.28 257 GLU A N 1
ATOM 3739 C CA . GLU A 1 279 ? -14.176 16.527 31.877 1.00 30.07 257 GLU A CA 1
ATOM 3740 C C . GLU A 1 279 ? -14.990 15.533 31.036 1.00 28.52 257 GLU A C 1
ATOM 3741 O O . GLU A 1 279 ? -16.162 15.771 30.771 1.00 30.90 257 GLU A O 1
ATOM 3753 N N . GLY A 1 280 ? -14.369 14.451 30.586 1.00 26.13 258 GLY A N 1
ATOM 3754 C CA . GLY A 1 280 ? -15.086 13.435 29.831 1.00 36.27 258 GLY A CA 1
ATOM 3755 C C . GLY A 1 280 ? -15.202 13.698 28.331 1.00 38.04 258 GLY A C 1
ATOM 3756 O O . GLY A 1 280 ? -15.451 12.782 27.553 1.00 39.70 258 GLY A O 1
ATOM 3760 N N . GLU A 1 281 ? -15.014 14.946 27.918 1.00 28.95 259 GLU A N 1
ATOM 3761 C CA . GLU A 1 281 ? -15.117 15.324 26.508 1.00 27.13 259 GLU A CA 1
ATOM 3762 C C . GLU A 1 281 ? -13.911 14.797 25.702 1.00 28.21 259 GLU A C 1
ATOM 3763 O O . GLU A 1 281 ? -12.778 14.918 26.146 1.00 29.74 259 GLU A O 1
ATOM 3775 N N . ARG A 1 282 ? -14.160 14.233 24.517 1.00 22.52 260 ARG A N 1
ATOM 3776 C CA . ARG A 1 282 ? -13.090 13.668 23.678 1.00 21.50 260 ARG A CA 1
ATOM 3777 C C . ARG A 1 282 ? -12.297 14.727 22.927 1.00 26.66 260 ARG A C 1
ATOM 3778 O O . ARG A 1 282 ? -12.863 15.662 22.362 1.00 24.63 260 ARG A O 1
ATOM 3799 N N . TRP A 1 283 ? -10.976 14.573 22.932 1.00 23.60 261 TRP A N 1
ATOM 3800 C CA . TRP A 1 283 ? -10.089 15.447 22.168 1.00 20.70 261 TRP A CA 1
ATOM 3801 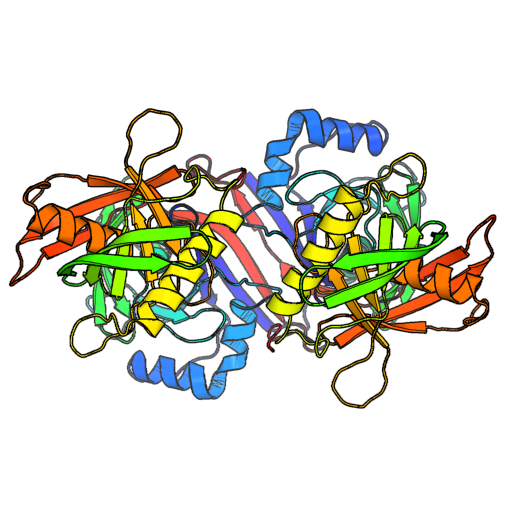C C . TRP A 1 283 ? -9.311 14.597 21.176 1.00 21.14 261 TRP A C 1
ATOM 3802 O O . TRP A 1 283 ? -8.626 13.660 21.582 1.00 21.02 261 TRP A O 1
ATOM 3823 N N . LEU A 1 284 ? -9.422 14.917 19.882 1.00 21.04 262 LEU A N 1
ATOM 3824 C CA . LEU A 1 284 ? -8.666 14.202 18.871 1.00 18.78 262 LEU A CA 1
ATOM 3825 C C . LEU A 1 284 ? -7.381 14.937 18.558 1.00 19.47 262 LEU A C 1
ATOM 3826 O O . LEU A 1 284 ? -7.404 16.100 18.203 1.00 21.49 262 LEU A O 1
ATOM 3842 N N . GLN A 1 285 ? -6.275 14.230 18.672 1.00 16.40 263 GLN A N 1
ATOM 3843 C CA . GLN A 1 285 ? -4.945 14.810 18.458 1.00 14.48 263 GLN A CA 1
ATOM 3844 C C . GLN A 1 285 ? -4.220 14.028 17.363 1.00 13.88 263 GLN A C 1
ATOM 3845 O O . GLN A 1 285 ? -3.832 12.888 17.580 1.00 16.01 263 GLN A O 1
ATOM 3859 N N . GLN A 1 286 ? -4.035 14.643 16.193 1.00 16.61 264 GLN A N 1
ATOM 3860 C CA . GLN A 1 286 ? -3.104 14.089 15.218 1.00 15.07 264 GLN A CA 1
ATOM 3861 C C . GLN A 1 286 ? -1.666 14.391 15.624 1.00 15.80 264 GLN A C 1
ATOM 3862 O O . GLN A 1 286 ? -1.383 15.396 16.262 1.00 15.58 264 GLN A O 1
ATOM 3876 N N . GLY A 1 287 ? -0.751 13.531 15.208 1.00 16.21 265 GLY A N 1
ATOM 3877 C CA . GLY A 1 287 ? 0.663 13.830 15.269 1.00 16.35 265 GLY A CA 1
ATOM 3878 C C . GLY A 1 287 ? 1.165 14.151 13.879 1.00 16.20 265 GLY A C 1
ATOM 3879 O O . GLY A 1 287 ? 0.387 14.277 12.923 1.00 13.91 265 GLY A O 1
ATOM 3883 N N . ILE A 1 288 ? 2.477 14.273 13.757 1.00 16.37 266 ILE A N 1
ATOM 3884 C CA . ILE A 1 288 ? 3.081 14.816 12.556 1.00 14.03 266 ILE A CA 1
ATOM 3885 C C . ILE A 1 288 ? 2.734 14.018 11.293 1.00 14.54 266 ILE A C 1
ATOM 3886 O O . ILE A 1 288 ? 2.729 14.579 10.201 1.00 16.99 266 ILE A O 1
ATOM 3902 N N . LEU A 1 289 ? 2.440 12.730 11.457 1.00 16.82 267 LEU A N 1
ATOM 3903 C CA . LEU A 1 289 ? 2.147 11.852 10.310 1.00 17.12 267 LEU A CA 1
ATOM 3904 C C . LEU A 1 289 ? 0.654 11.826 9.967 1.00 19.63 267 LEU A C 1
ATOM 3905 O O . LEU A 1 289 ? 0.251 11.184 8.988 1.00 17.83 267 LEU A O 1
ATOM 3921 N N . GLY A 1 290 ? -0.161 12.497 10.778 1.00 15.77 268 GLY A N 1
ATOM 3922 C CA . GLY A 1 290 ? -1.598 12.525 10.541 1.00 18.92 268 GLY A CA 1
ATOM 3923 C C . GLY A 1 290 ? -2.362 11.401 11.217 1.00 18.64 268 GLY A C 1
ATOM 3924 O O . GLY A 1 290 ? -3.590 11.426 11.198 1.00 16.28 268 GLY A O 1
ATOM 3928 N N . SER A 1 291 ? -1.654 10.422 11.785 1.00 16.46 269 SER A N 1
ATOM 3929 C CA . SER A 1 291 ? -2.272 9.417 12.669 1.00 15.59 269 SER A CA 1
ATOM 3930 C C . SER A 1 291 ? -2.695 10.132 13.933 1.00 16.70 269 SER A C 1
ATOM 3931 O O . SER A 1 291 ? -2.245 11.239 14.194 1.00 18.78 269 SER A O 1
ATOM 3939 N N . ALA A 1 292 ? -3.545 9.508 14.746 1.00 15.08 270 ALA A N 1
ATOM 3940 C CA . ALA A 1 292 ? -4.146 10.252 15.806 1.00 13.20 270 ALA A CA 1
ATOM 3941 C C . ALA A 1 292 ? -4.384 9.433 17.066 1.00 18.63 270 ALA A C 1
ATOM 3942 O O . ALA A 1 292 ? -4.559 8.215 17.009 1.00 15.47 270 ALA A O 1
ATOM 3949 N N . PHE A 1 293 ? -4.401 10.146 18.190 1.00 17.29 271 PHE A N 1
ATOM 3950 C CA . PHE A 1 293 ? -4.812 9.608 19.478 1.00 13.71 271 PHE A CA 1
ATOM 3951 C C . PHE A 1 293 ? -6.084 10.311 19.912 1.00 16.89 271 PHE A C 1
ATOM 3952 O O . PHE A 1 293 ? -6.368 11.444 19.496 1.00 15.21 271 PHE A O 1
ATOM 3969 N N . GLU A 1 294 ? -6.843 9.642 20.770 1.00 17.13 272 GLU A N 1
ATOM 3970 C CA . GLU A 1 294 ? -7.982 10.259 21.431 1.00 16.00 272 GLU A CA 1
ATOM 3971 C C . GLU A 1 294 ? -7.580 10.521 22.860 1.00 19.24 272 GLU A C 1
ATOM 3972 O O . GLU A 1 294 ? -6.970 9.660 23.497 1.00 22.39 272 GLU A O 1
ATOM 3984 N N . GLY A 1 295 ? -7.907 11.695 23.369 1.00 17.10 273 GLY A N 1
ATOM 3985 C CA . GLY A 1 295 ? -7.615 12.018 24.751 1.00 19.29 273 GLY A CA 1
ATOM 3986 C C . GLY A 1 295 ? -8.861 12.467 25.500 1.00 20.56 273 GLY A C 1
ATOM 3987 O O . GLY A 1 295 ? -9.759 13.067 24.901 1.00 22.39 273 GLY A O 1
ATOM 3991 N N . SER A 1 296 ? -8.934 12.153 26.792 1.00 18.83 274 SER A N 1
ATOM 3992 C CA . SER A 1 296 ? -9.924 12.732 27.679 1.00 23.30 274 SER A CA 1
ATOM 3993 C C . SER A 1 296 ? -9.336 12.736 29.078 1.00 24.14 274 SER A C 1
ATOM 3994 O O . SER A 1 296 ? -8.251 12.188 29.314 1.00 21.30 274 SER A O 1
ATOM 4002 N N . TYR A 1 297 ? -10.032 13.368 30.006 1.00 22.37 275 TYR A N 1
ATOM 4003 C CA . TYR A 1 297 ? -9.526 13.475 31.372 1.00 27.11 275 TYR A CA 1
ATOM 4004 C C . TYR A 1 297 ? -10.631 13.590 32.424 1.00 29.41 275 TYR A C 1
ATOM 4005 O O . TYR A 1 297 ? -11.758 13.969 32.111 1.00 24.66 275 TYR A O 1
ATOM 4023 N N . ARG A 1 298 ? -10.288 13.237 33.664 1.00 24.65 276 ARG A N 1
ATOM 4024 C CA . ARG A 1 298 ? -11.093 13.602 34.845 1.00 26.47 276 ARG A CA 1
ATOM 4025 C C . ARG A 1 298 ? -10.258 14.582 35.674 1.00 26.86 276 ARG A C 1
ATOM 4026 O O . ARG A 1 298 ? -9.038 14.465 35.694 1.00 25.95 276 ARG A O 1
ATOM 4047 N N . HIS A 1 299 ? -10.902 15.562 36.317 1.00 28.68 277 HIS A N 1
ATOM 4048 C CA . HIS A 1 299 ? -10.186 16.495 37.183 1.00 32.82 277 HIS A CA 1
ATOM 4049 C C . HIS A 1 299 ? -9.576 15.684 38.315 1.00 38.11 277 HIS A C 1
ATOM 4050 O O . HIS A 1 299 ? -10.217 14.781 38.838 1.00 35.31 277 HIS A O 1
ATOM 4065 N N . SER A 1 300 ? -8.331 15.984 38.665 1.00 31.27 278 SER A N 1
ATOM 4066 C CA . SER A 1 300 ? -7.636 15.266 39.728 1.00 36.70 278 SER A CA 1
ATOM 4067 C C . SER A 1 300 ? -6.608 16.181 40.391 1.00 37.66 278 SER A C 1
ATOM 4068 O O . SER A 1 300 ? -5.628 16.591 39.761 1.00 39.71 278 SER A O 1
ATOM 4076 N N . GLY A 1 301 ? -6.846 16.512 41.653 1.00 45.13 279 GLY A N 1
ATOM 4077 C CA . GLY A 1 301 ? -6.004 17.447 42.375 1.00 42.55 279 GLY A CA 1
ATOM 4078 C C . GLY A 1 301 ? -5.867 18.778 41.660 1.00 42.64 279 GLY A C 1
ATOM 4079 O O . GLY A 1 301 ? -6.862 19.382 41.266 1.00 42.13 279 GLY A O 1
ATOM 4083 N N . ARG A 1 302 ? -4.628 19.229 41.486 1.00 44.07 280 ARG A N 1
ATOM 4084 C CA . ARG A 1 302 ? -4.356 20.534 40.889 1.00 50.06 280 ARG A CA 1
ATOM 4085 C C . ARG A 1 302 ? -4.346 20.418 39.368 1.00 38.95 280 ARG A C 1
ATOM 4086 O O . ARG A 1 302 ? -4.158 21.406 38.656 1.00 38.32 280 ARG A O 1
ATOM 4107 N N . GLY A 1 303 ? -4.511 19.199 38.871 1.00 31.66 281 GLY A N 1
ATOM 4108 C CA . GLY A 1 303 ? -4.450 18.973 37.444 1.00 27.51 281 GLY A CA 1
ATOM 4109 C C . GLY A 1 303 ? -5.499 17.981 36.997 1.00 28.51 281 GLY A C 1
ATOM 4110 O O . GLY A 1 303 ? -6.658 18.048 37.434 1.00 29.17 281 GLY A O 1
ATOM 4114 N N . ILE A 1 304 ? -5.084 17.082 36.112 1.00 26.04 282 ILE A N 1
ATOM 4115 C CA . ILE A 1 304 ? -5.992 16.149 35.470 1.00 24.33 282 ILE A CA 1
ATOM 4116 C C . ILE A 1 304 ? -5.439 14.731 35.476 1.00 25.10 282 ILE A C 1
ATOM 4117 O O . ILE A 1 304 ? -4.214 14.504 35.541 1.00 23.17 282 ILE A O 1
ATOM 4133 N N . ALA A 1 305 ? -6.356 13.767 35.408 1.00 24.31 283 ALA A N 1
ATOM 4134 C CA . ALA A 1 305 ? -5.990 12.367 35.173 1.00 23.26 283 ALA A CA 1
ATOM 4135 C C . ALA A 1 305 ? -6.364 12.041 33.731 1.00 23.90 283 ALA A C 1
ATOM 4136 O O . ALA A 1 305 ? -7.546 11.913 33.402 1.00 25.36 283 ALA A O 1
ATOM 4143 N N . PRO A 1 306 ? -5.372 12.002 32.848 1.00 20.52 284 PRO A N 1
ATOM 4144 C CA . PRO A 1 306 ? -5.676 11.814 31.431 1.00 19.41 284 PRO A CA 1
ATOM 4145 C C . PRO A 1 306 ? -5.783 10.355 31.016 1.00 21.12 284 PRO A C 1
ATOM 4146 O O . PRO A 1 306 ? -5.131 9.490 31.597 1.00 21.89 284 PRO A O 1
ATOM 4157 N N . ARG A 1 307 ? -6.598 10.102 29.997 1.00 20.45 285 ARG A N 1
ATOM 4158 C CA . ARG A 1 307 ? -6.734 8.779 29.392 1.00 18.49 285 ARG A CA 1
ATOM 4159 C C . ARG A 1 307 ? -6.408 8.963 27.912 1.00 21.05 285 ARG A C 1
ATOM 4160 O O . ARG A 1 307 ? -7.002 9.808 27.253 1.00 22.47 285 ARG A O 1
ATOM 4181 N N . ILE A 1 308 ? -5.450 8.192 27.415 1.00 16.35 286 ILE A N 1
ATOM 4182 C CA . ILE A 1 308 ? -5.017 8.259 26.032 1.00 15.30 286 ILE A CA 1
ATOM 4183 C C . ILE A 1 308 ? -5.357 6.954 25.297 1.00 20.62 286 ILE A C 1
ATOM 4184 O O . ILE A 1 308 ? -5.051 5.886 25.781 1.00 17.39 286 ILE A O 1
ATOM 4200 N N A SER A 1 309 ? -6.000 7.068 24.130 0.62 16.54 287 SER A N 1
ATOM 4201 N N B SER A 1 309 ? -6.015 7.040 24.145 0.38 16.27 287 SER A N 1
ATOM 4202 C CA A SER A 1 309 ? -6.405 5.920 23.329 0.62 18.25 287 SER A CA 1
ATOM 4203 C CA B SER A 1 309 ? -6.320 5.840 23.385 0.38 15.45 287 SER A CA 1
ATOM 4204 C C A SER A 1 309 ? -5.709 5.961 21.973 0.62 17.39 287 SER A C 1
ATOM 4205 C C B SER A 1 309 ? -5.753 5.932 21.982 0.38 16.88 287 SER A C 1
ATOM 4206 O O A SER A 1 309 ? -5.618 7.031 21.340 0.62 17.19 287 SER A O 1
ATOM 4207 O O B SER A 1 309 ? -5.783 6.992 21.341 0.38 18.80 287 SER A O 1
ATOM 4222 N N . GLY A 1 310 ? -5.207 4.816 21.521 1.00 17.75 288 GLY A N 1
ATOM 4223 C CA . GLY A 1 310 ? -4.567 4.748 20.214 1.00 16.13 288 GLY A CA 1
ATOM 4224 C C . GLY A 1 310 ? -4.590 3.344 19.650 1.00 18.10 288 GLY A C 1
ATOM 4225 O O . GLY A 1 310 ? -5.102 2.429 20.286 1.00 17.42 288 GLY A O 1
ATOM 4230 N N . HIS A 1 311 ? -4.058 3.188 18.438 1.00 14.77 289 HIS A N 1
ATOM 4231 C CA . HIS A 1 311 ? -4.028 1.904 17.761 1.00 15.58 289 HIS A CA 1
ATOM 4232 C C . HIS A 1 311 ? -2.592 1.510 17.500 1.00 17.81 289 HIS A C 1
ATOM 4233 O O . HIS A 1 311 ? -1.735 2.375 17.302 1.00 19.57 289 HIS A O 1
ATOM 4248 N N . ALA A 1 312 ? -2.349 0.204 17.490 1.00 17.88 290 ALA A N 1
ATOM 4249 C CA . ALA A 1 312 ? -1.056 -0.326 17.068 1.00 15.52 290 ALA A CA 1
ATOM 4250 C C . ALA A 1 312 ? -1.292 -1.503 16.129 1.00 13.16 290 ALA A C 1
ATOM 4251 O O . ALA A 1 312 ? -2.298 -2.208 16.245 1.00 15.30 290 ALA A O 1
ATOM 4258 N N . PHE A 1 313 ? -0.342 -1.713 15.216 1.00 14.62 291 PHE A N 1
ATOM 4259 C CA . PHE A 1 313 ? -0.426 -2.754 14.219 1.00 14.60 291 PHE A CA 1
ATOM 4260 C C . PHE A 1 313 ? 0.919 -3.448 14.165 1.00 12.83 291 PHE A C 1
ATOM 4261 O O . PHE A 1 313 ? 1.941 -2.788 14.295 1.00 14.86 291 PHE A O 1
ATOM 4278 N N . ILE A 1 314 ? 0.863 -4.773 14.059 1.00 14.98 292 ILE A N 1
ATOM 4279 C CA . ILE A 1 314 ? 2.046 -5.601 13.972 1.00 15.16 292 ILE A CA 1
ATOM 4280 C C . ILE A 1 314 ? 2.624 -5.425 12.562 1.00 15.78 292 ILE A C 1
ATOM 4281 O O . ILE A 1 314 ? 1.874 -5.481 11.572 1.00 16.08 292 ILE A O 1
ATOM 4297 N N . THR A 1 315 ? 3.932 -5.209 12.495 1.00 15.67 293 THR A N 1
ATOM 4298 C CA . THR A 1 315 ? 4.620 -4.969 11.246 1.00 16.07 293 THR A CA 1
ATOM 4299 C C . THR A 1 315 ? 5.566 -6.077 10.809 1.00 16.17 293 THR A C 1
ATOM 4300 O O . THR A 1 315 ? 5.892 -6.162 9.621 1.00 15.22 293 THR A O 1
ATOM 4311 N N . ALA A 1 316 ? 6.000 -6.927 11.737 1.00 13.52 294 ALA A N 1
ATOM 4312 C CA . ALA A 1 316 ? 6.924 -8.005 11.409 1.00 12.89 294 ALA A CA 1
ATOM 4313 C C . ALA A 1 316 ? 7.039 -8.993 12.555 1.00 17.39 294 ALA A C 1
ATOM 4314 O O . ALA A 1 316 ? 6.893 -8.630 13.727 1.00 17.24 294 ALA A O 1
ATOM 4321 N N . ARG A 1 317 ? 7.278 -10.241 12.216 1.00 16.98 295 ARG A N 1
ATOM 4322 C CA . ARG A 1 317 ? 7.782 -11.206 13.210 1.00 17.12 295 ARG A CA 1
ATOM 4323 C C . ARG A 1 317 ? 9.170 -11.632 12.750 1.00 19.80 295 ARG A C 1
ATOM 4324 O O . ARG A 1 317 ? 9.367 -11.973 11.582 1.00 18.81 295 ARG A O 1
ATOM 4345 N N . SER A 1 318 ? 10.135 -11.563 13.660 1.00 17.66 296 SER A N 1
ATOM 4346 C CA . SER A 1 318 ? 11.534 -11.709 13.289 1.00 18.76 296 SER A CA 1
ATOM 4347 C C . SER A 1 318 ? 12.307 -12.569 14.244 1.00 22.57 296 SER A C 1
ATOM 4348 O O . SER A 1 318 ? 11.979 -12.682 15.436 1.00 18.86 296 SER A O 1
ATOM 4356 N N . GLN A 1 319 ? 13.334 -13.202 13.706 1.00 16.14 297 GLN A N 1
ATOM 4357 C CA . GLN A 1 319 ? 14.402 -13.710 14.546 1.00 15.25 297 GLN A CA 1
ATOM 4358 C C . GLN A 1 319 ? 15.603 -12.831 14.323 1.00 19.02 297 GLN A C 1
ATOM 4359 O O . GLN A 1 319 ? 16.198 -12.843 13.239 1.00 18.07 297 GLN A O 1
ATOM 4373 N N . LEU A 1 320 ? 15.982 -12.068 15.335 1.00 18.68 298 LEU A N 1
ATOM 4374 C CA . LEU A 1 320 ? 17.241 -11.347 15.281 1.00 17.28 298 LEU A CA 1
ATOM 4375 C C . LEU A 1 320 ? 18.339 -12.378 15.374 1.00 15.86 298 LEU A C 1
ATOM 4376 O O . LEU A 1 320 ? 18.227 -13.335 16.126 1.00 19.07 298 LEU A O 1
ATOM 4392 N N . LEU A 1 321 ? 19.394 -12.168 14.599 1.00 18.83 299 LEU A N 1
ATOM 4393 C CA . LEU A 1 321 ? 20.491 -13.114 14.501 1.00 17.18 299 LEU A CA 1
ATOM 4394 C C . LEU A 1 321 ? 21.802 -12.392 14.810 1.00 17.90 299 LEU A C 1
ATOM 4395 O O . LEU A 1 321 ? 22.097 -11.357 14.227 1.00 19.11 299 LEU A O 1
ATOM 4411 N N . ILE A 1 322 ? 22.561 -12.935 15.752 1.00 21.65 300 ILE A N 1
ATOM 4412 C CA . ILE A 1 322 ? 23.781 -12.295 16.202 1.00 18.94 300 ILE A CA 1
ATOM 4413 C C . ILE A 1 322 ? 24.974 -13.184 15.846 1.00 22.43 300 ILE A C 1
ATOM 4414 O O . ILE A 1 322 ? 25.213 -14.229 16.471 1.00 24.43 300 ILE A O 1
ATOM 4430 N N . ASP A 1 323 ? 25.689 -12.783 14.802 1.00 17.29 301 ASP A N 1
ATOM 4431 C CA . ASP A 1 323 ? 26.852 -13.514 14.308 1.00 21.99 301 ASP A CA 1
ATOM 4432 C C . ASP A 1 323 ? 28.094 -13.074 15.083 1.00 20.39 301 ASP A C 1
ATOM 4433 O O . ASP A 1 323 ? 28.442 -11.902 15.077 1.00 18.57 301 ASP A O 1
ATOM 4442 N N . PRO A 1 324 ? 28.751 -14.005 15.795 1.00 21.38 302 PRO A N 1
ATOM 4443 C CA . PRO A 1 324 ? 29.933 -13.634 16.582 1.00 26.99 302 PRO A CA 1
ATOM 4444 C C . PRO A 1 324 ? 31.063 -13.014 15.765 1.00 25.30 302 PRO A C 1
ATOM 4445 O O . PRO A 1 324 ? 31.884 -12.318 16.358 1.00 25.14 302 PRO A O 1
ATOM 4456 N N . ALA A 1 325 ? 31.127 -13.279 14.457 1.00 24.62 303 ALA A N 1
ATOM 4457 C CA . ALA A 1 325 ? 32.166 -12.684 13.603 1.00 24.49 303 ALA A CA 1
ATOM 4458 C C . ALA A 1 325 ? 31.841 -11.240 13.184 1.00 21.12 303 ALA A C 1
ATOM 4459 O O . ALA A 1 325 ? 32.702 -10.531 12.670 1.00 20.21 303 ALA A O 1
ATOM 4466 N N . ASP A 1 326 ? 30.591 -10.821 13.369 1.00 18.39 304 ASP A N 1
ATOM 4467 C CA . ASP A 1 326 ? 30.134 -9.482 12.993 1.00 16.71 304 ASP A CA 1
ATOM 4468 C C . ASP A 1 326 ? 30.715 -8.430 13.932 1.00 19.97 304 ASP A C 1
ATOM 4469 O O . ASP A 1 326 ? 30.489 -8.496 15.132 1.00 19.47 304 ASP A O 1
ATOM 4478 N N . PRO A 1 327 ? 31.468 -7.458 13.396 1.00 18.27 305 PRO A N 1
ATOM 4479 C CA . PRO A 1 327 ? 32.046 -6.402 14.255 1.00 24.70 305 PRO A CA 1
ATOM 4480 C C . PRO A 1 327 ? 30.984 -5.565 14.972 1.00 19.77 305 PRO A C 1
ATOM 4481 O O . PRO A 1 327 ? 31.243 -4.954 16.015 1.00 20.83 305 PRO A O 1
ATOM 4492 N N . PHE A 1 328 ? 29.796 -5.519 14.392 1.00 15.91 306 PHE A N 1
ATOM 4493 C CA . PHE A 1 328 ? 28.682 -4.800 14.976 1.00 14.92 306 PHE A CA 1
ATOM 4494 C C . PHE A 1 328 ? 27.624 -5.771 15.492 1.00 15.28 306 PHE A C 1
ATOM 4495 O O . PHE A 1 328 ? 26.456 -5.411 15.573 1.00 15.80 306 PHE A O 1
ATOM 4512 N N . ALA A 1 329 ? 28.036 -6.992 15.843 1.00 17.23 307 ALA A N 1
ATOM 4513 C CA . ALA A 1 329 ? 27.118 -8.013 16.356 1.00 15.30 307 ALA A CA 1
ATOM 4514 C C . ALA A 1 329 ? 26.191 -7.428 17.425 1.00 18.41 307 ALA A C 1
ATOM 4515 O O . ALA A 1 329 ? 24.982 -7.674 17.436 1.00 18.43 307 ALA A O 1
ATOM 4522 N N . TRP A 1 330 ? 26.768 -6.668 18.336 1.00 17.08 308 TRP A N 1
ATOM 4523 C CA . TRP A 1 330 ? 25.994 -6.177 19.481 1.00 16.09 308 TRP A CA 1
ATOM 4524 C C . TRP A 1 330 ? 25.557 -4.729 19.298 1.00 20.22 308 TRP A C 1
ATOM 4525 O O . TRP A 1 330 ? 25.272 -4.036 20.268 1.00 21.69 308 TRP A O 1
ATOM 4546 N N . GLY A 1 331 ? 25.513 -4.284 18.042 1.00 15.92 309 GLY A N 1
ATOM 4547 C CA . GLY A 1 331 ? 25.063 -2.952 17.720 1.00 15.36 309 GLY A CA 1
ATOM 4548 C C . GLY A 1 331 ? 26.184 -1.947 17.522 1.00 17.03 309 GLY A C 1
ATOM 4549 O O . GLY A 1 331 ? 27.312 -2.136 17.975 1.00 21.11 309 GLY A O 1
ATOM 4553 N N . ILE A 1 332 ? 25.843 -0.885 16.800 1.00 17.64 310 ILE A N 1
ATOM 4554 C CA . ILE A 1 332 ? 26.736 0.232 16.546 1.00 22.56 310 ILE A CA 1
ATOM 4555 C C . ILE A 1 332 ? 26.581 1.219 17.699 1.00 22.96 310 ILE A C 1
ATOM 4556 O O . ILE A 1 332 ? 25.476 1.701 17.980 1.00 25.62 310 ILE A O 1
ATOM 4572 N N . VAL A 1 333 ? 27.689 1.489 18.375 1.00 22.79 311 VAL A N 1
ATOM 4573 C CA . VAL A 1 333 ? 27.691 2.371 19.533 1.00 27.85 311 VAL A CA 1
ATOM 4574 C C . VAL A 1 333 ? 28.868 3.330 19.417 1.00 24.70 311 VAL A C 1
ATOM 4575 O O . VAL A 1 333 ? 29.986 2.910 19.113 1.00 35.30 311 VAL A O 1
ATOM 4588 N N . ALA A 1 334 ? 28.641 4.610 19.675 1.00 33.59 312 ALA A N 1
ATOM 4589 C CA . ALA A 1 334 ? 29.758 5.557 19.640 1.00 44.29 312 ALA A CA 1
ATOM 4590 C C . ALA A 1 334 ? 30.688 5.240 20.803 1.00 51.28 312 ALA A C 1
ATOM 4591 O O . ALA A 1 334 ? 31.917 5.193 20.666 1.00 47.69 312 ALA A O 1
ATOM 4599 N N . HIS B 1 24 ? -0.788 -9.762 4.110 1.00 38.40 2 HIS B N 1
ATOM 4600 C CA . HIS B 1 24 ? 0.306 -10.166 3.235 1.00 24.74 2 HIS B CA 1
ATOM 4601 C C . HIS B 1 24 ? 1.562 -10.460 4.073 1.00 27.09 2 HIS B C 1
ATOM 4602 O O . HIS B 1 24 ? 1.898 -9.719 4.993 1.00 26.11 2 HIS B O 1
ATOM 4616 N N . THR B 1 25 ? 2.269 -11.528 3.722 1.00 24.45 3 THR B N 1
ATOM 4617 C CA . THR B 1 25 ? 3.533 -11.870 4.369 1.00 18.56 3 THR B CA 1
ATOM 4618 C C . THR B 1 25 ? 4.681 -11.782 3.382 1.00 21.33 3 THR B C 1
ATOM 4619 O O . THR B 1 25 ? 4.559 -12.282 2.267 1.00 23.74 3 THR B O 1
ATOM 4630 N N . ILE B 1 26 ? 5.779 -11.145 3.781 1.00 17.34 4 ILE B N 1
ATOM 4631 C CA . ILE B 1 26 ? 6.973 -11.025 2.926 1.00 16.05 4 ILE B CA 1
ATOM 4632 C C . ILE B 1 26 ? 8.188 -11.571 3.661 1.00 20.37 4 ILE B C 1
ATOM 4633 O O . ILE B 1 26 ? 8.547 -11.079 4.727 1.00 18.21 4 ILE B O 1
ATOM 4649 N N . ASP B 1 27 ? 8.795 -12.619 3.112 1.00 14.98 5 ASP B N 1
ATOM 4650 C CA . ASP B 1 27 ? 9.968 -13.228 3.725 1.00 15.58 5 ASP B CA 1
ATOM 4651 C C . ASP B 1 27 ? 11.233 -12.481 3.306 1.00 16.69 5 ASP B C 1
ATOM 4652 O O . ASP B 1 27 ? 11.519 -12.310 2.115 1.00 16.57 5 ASP B O 1
ATOM 4661 N N . VAL B 1 28 ? 11.997 -12.020 4.301 1.00 15.30 6 VAL B N 1
ATOM 4662 C CA . VAL B 1 28 ? 13.191 -11.227 4.053 1.00 13.06 6 VAL B CA 1
ATOM 4663 C C . VAL B 1 28 ? 14.340 -11.660 4.978 1.00 14.63 6 VAL B C 1
ATOM 4664 O O . VAL B 1 28 ? 14.112 -12.237 6.059 1.00 17.47 6 VAL B O 1
ATOM 4677 N N . ILE B 1 29 ? 15.563 -11.402 4.523 1.00 14.90 7 ILE B N 1
ATOM 4678 C CA . ILE B 1 29 ? 16.754 -11.534 5.369 1.00 13.44 7 ILE B CA 1
ATOM 4679 C C . ILE B 1 29 ? 17.460 -10.196 5.373 1.00 12.24 7 ILE B C 1
ATOM 4680 O O . ILE B 1 29 ? 17.771 -9.629 4.310 1.00 13.83 7 ILE B O 1
ATOM 4696 N N . ASP B 1 30 ? 17.663 -9.663 6.571 1.00 11.44 8 ASP B N 1
ATOM 4697 C CA . ASP B 1 30 ? 18.344 -8.391 6.758 1.00 13.59 8 ASP B CA 1
ATOM 4698 C C . ASP B 1 30 ? 19.823 -8.641 7.052 1.00 13.35 8 ASP B C 1
ATOM 4699 O O . ASP B 1 30 ? 20.197 -9.598 7.744 1.00 16.45 8 ASP B O 1
ATOM 4708 N N . SER B 1 31 ? 20.656 -7.773 6.506 1.00 12.98 9 SER B N 1
ATOM 4709 C CA . SER B 1 31 ? 22.086 -7.824 6.754 1.00 14.37 9 SER B CA 1
ATOM 4710 C C . SER B 1 31 ? 22.599 -6.396 6.786 1.00 12.09 9 SER B C 1
ATOM 4711 O O . SER B 1 31 ? 21.850 -5.449 6.542 1.00 15.17 9 SER B O 1
ATOM 4719 N N . HIS B 1 32 ? 23.881 -6.232 7.100 1.00 13.68 10 HIS B N 1
ATOM 4720 C CA . HIS B 1 32 ? 24.535 -4.954 6.941 1.00 12.39 10 HIS B CA 1
ATOM 4721 C C . HIS B 1 32 ? 25.875 -5.197 6.260 1.00 14.77 10 HIS B C 1
ATOM 4722 O O . HIS B 1 32 ? 26.496 -6.257 6.434 1.00 14.35 10 HIS B O 1
ATOM 4737 N N . THR B 1 33 ? 26.271 -4.234 5.436 1.00 11.28 11 THR B N 1
ATOM 4738 C CA . THR B 1 33 ? 27.579 -4.231 4.808 1.00 11.00 11 THR B CA 1
ATOM 4739 C C . THR B 1 33 ? 28.365 -3.082 5.392 1.00 16.21 11 THR B C 1
ATOM 4740 O O . THR B 1 33 ? 28.087 -1.916 5.107 1.00 13.48 11 THR B O 1
ATOM 4751 N N . ALA B 1 34 ? 29.327 -3.415 6.256 1.00 15.22 12 ALA B N 1
ATOM 4752 C CA . ALA B 1 34 ? 30.148 -2.409 6.925 1.00 15.14 12 ALA B CA 1
ATOM 4753 C C . ALA B 1 34 ? 29.317 -1.347 7.659 1.00 14.98 12 ALA B C 1
ATOM 4754 O O . ALA B 1 34 ? 29.785 -0.235 7.896 1.00 16.58 12 ALA B O 1
ATOM 4761 N N . GLY B 1 35 ? 28.076 -1.697 8.005 1.00 14.74 13 GLY B N 1
ATOM 4762 C CA . GLY B 1 35 ? 27.225 -0.884 8.844 1.00 13.25 13 GLY B CA 1
ATOM 4763 C C . GLY B 1 35 ? 25.956 -0.433 8.138 1.00 11.71 13 GLY B C 1
ATOM 4764 O O . GLY B 1 35 ? 24.969 -0.004 8.782 1.00 14.63 13 GLY B O 1
ATOM 4768 N N . GLU B 1 36 ? 25.954 -0.556 6.817 1.00 11.22 14 GLU B N 1
ATOM 4769 C CA . GLU B 1 36 ? 24.858 -0.052 5.959 1.00 11.11 14 GLU B CA 1
ATOM 4770 C C . GLU B 1 36 ? 23.919 -1.201 5.585 1.00 14.00 14 GLU B C 1
ATOM 4771 O O . GLU B 1 36 ? 24.333 -2.209 5.002 1.00 16.15 14 GLU B O 1
ATOM 4783 N N . PRO B 1 37 ? 22.643 -1.078 5.959 1.00 13.68 15 PRO B N 1
ATOM 4784 C CA . PRO B 1 37 ? 21.762 -2.258 5.886 1.00 12.36 15 PRO B CA 1
ATOM 4785 C C . PRO B 1 37 ? 21.179 -2.584 4.509 1.00 17.84 15 PRO B C 1
ATOM 4786 O O . PRO B 1 37 ? 20.928 -1.690 3.703 1.00 16.85 15 PRO B O 1
ATOM 4797 N N . THR B 1 38 ? 20.989 -3.882 4.263 1.00 13.32 16 THR B N 1
ATOM 4798 C CA . THR B 1 38 ? 20.289 -4.400 3.098 1.00 12.54 16 THR B CA 1
ATOM 4799 C C . THR B 1 38 ? 19.185 -5.342 3.546 1.00 14.33 16 THR B C 1
ATOM 4800 O O . THR B 1 38 ? 19.376 -6.140 4.460 1.00 16.84 16 THR B O 1
ATOM 4811 N N . ARG B 1 39 ? 18.018 -5.236 2.928 1.00 12.05 17 ARG B N 1
ATOM 4812 C CA . ARG B 1 39 ? 16.906 -6.150 3.173 1.00 10.24 17 ARG B CA 1
ATOM 4813 C C . ARG B 1 39 ? 16.660 -6.975 1.889 1.00 14.29 17 ARG B C 1
ATOM 4814 O O . ARG B 1 39 ? 16.193 -6.441 0.887 1.00 15.80 17 ARG B O 1
ATOM 4835 N N . VAL B 1 40 ? 17.033 -8.254 1.911 1.00 12.90 18 VAL B N 1
ATOM 4836 C CA . VAL B 1 40 ? 16.878 -9.114 0.741 1.00 14.38 18 VAL B CA 1
ATOM 4837 C C . VAL B 1 40 ? 15.542 -9.819 0.782 1.00 15.28 18 VAL B C 1
ATOM 4838 O O . VAL B 1 40 ? 15.222 -10.510 1.761 1.00 15.77 18 VAL B O 1
ATOM 4851 N N . VAL B 1 41 ? 14.754 -9.633 -0.278 1.00 13.12 19 VAL B N 1
ATOM 4852 C CA . VAL B 1 41 ? 13.386 -10.150 -0.323 1.00 13.00 19 VAL B CA 1
ATOM 4853 C C . VAL B 1 41 ? 13.360 -11.508 -1.015 1.00 16.98 19 VAL B C 1
ATOM 4854 O O . VAL B 1 41 ? 13.716 -11.617 -2.200 1.00 18.10 19 VAL B O 1
ATOM 4867 N N . LEU B 1 42 ? 12.940 -12.531 -0.288 1.00 14.90 20 LEU B N 1
ATOM 4868 C CA . LEU B 1 42 ? 13.043 -13.930 -0.736 1.00 18.38 20 LEU B CA 1
ATOM 4869 C C . LEU B 1 42 ? 11.742 -14.507 -1.254 1.00 22.31 20 LEU B C 1
ATOM 4870 O O . LEU B 1 42 ? 11.739 -15.418 -2.096 1.00 21.99 20 LEU B O 1
ATOM 4886 N N . ALA B 1 43 ? 10.627 -14.035 -0.706 1.00 17.20 21 ALA B N 1
ATOM 4887 C CA . ALA B 1 43 ? 9.325 -14.599 -1.065 1.00 18.31 21 ALA B CA 1
ATOM 4888 C C . ALA B 1 43 ? 8.217 -13.639 -0.671 1.00 20.69 21 ALA B C 1
ATOM 4889 O O . ALA B 1 43 ? 8.376 -12.825 0.253 1.00 20.32 21 ALA B O 1
ATOM 4896 N N . GLY B 1 44 ? 7.085 -13.755 -1.361 1.00 19.39 22 GLY B N 1
ATOM 4897 C CA . GLY B 1 44 ? 5.912 -12.978 -1.022 1.00 19.10 22 GLY B CA 1
ATOM 4898 C C . GLY B 1 44 ? 5.655 -11.745 -1.864 1.00 22.53 22 GLY B C 1
ATOM 4899 O O . GLY B 1 44 ? 4.619 -11.100 -1.693 1.00 20.42 22 GLY B O 1
ATOM 4903 N N . PHE B 1 45 ? 6.589 -11.418 -2.760 1.00 20.20 23 PHE B N 1
ATOM 4904 C CA . PHE B 1 45 ? 6.493 -10.228 -3.591 1.00 18.05 23 PHE B CA 1
ATOM 4905 C C . PHE B 1 45 ? 5.755 -10.576 -4.886 1.00 18.74 23 PHE B C 1
ATOM 4906 O O . PHE B 1 45 ? 5.961 -11.657 -5.460 1.00 18.38 23 PHE B O 1
ATOM 4923 N N . PRO B 1 46 ? 4.870 -9.673 -5.352 1.00 20.29 24 PRO B N 1
ATOM 4924 C CA . PRO B 1 46 ? 4.076 -9.959 -6.557 1.00 21.64 24 PRO B CA 1
ATOM 4925 C C . PRO B 1 46 ? 4.924 -10.229 -7.808 1.00 21.91 24 PRO B C 1
ATOM 4926 O O . PRO B 1 46 ? 6.014 -9.703 -7.965 1.00 22.77 24 PRO B O 1
ATOM 4937 N N . ASP B 1 47 ? 4.402 -11.043 -8.708 1.00 20.99 25 ASP B N 1
ATOM 4938 C CA . ASP B 1 47 ? 5.114 -11.316 -9.950 1.00 27.24 25 ASP B CA 1
ATOM 4939 C C . ASP B 1 47 ? 5.170 -10.056 -10.824 1.00 27.90 25 ASP B C 1
ATOM 4940 O O . ASP B 1 47 ? 4.155 -9.387 -11.060 1.00 23.07 25 ASP B O 1
ATOM 4949 N N . LEU B 1 48 ? 6.372 -9.737 -11.284 1.00 24.27 26 LEU B N 1
ATOM 4950 C CA . LEU B 1 48 ? 6.612 -8.559 -12.110 1.00 21.30 26 LEU B CA 1
ATOM 4951 C C . LEU B 1 48 ? 6.613 -8.832 -13.614 1.00 25.61 26 LEU B C 1
ATOM 4952 O O . LEU B 1 48 ? 6.814 -7.917 -14.411 1.00 29.75 26 LEU B O 1
ATOM 4968 N N . GLY B 1 49 ? 6.398 -10.086 -14.008 1.00 23.07 27 GLY B N 1
ATOM 4969 C CA . GLY B 1 49 ? 6.234 -10.424 -15.415 1.00 26.19 27 GLY B CA 1
ATOM 4970 C C . GLY B 1 49 ? 7.516 -10.892 -16.080 1.00 23.47 27 GLY B C 1
ATOM 4971 O O . GLY B 1 49 ? 8.527 -11.112 -15.419 1.00 26.84 27 GLY B O 1
ATOM 4975 N N . ASP B 1 50 ? 7.467 -11.048 -17.400 1.00 30.52 28 ASP B N 1
ATOM 4976 C CA . ASP B 1 50 ? 8.505 -11.781 -18.117 1.00 33.10 28 ASP B CA 1
ATOM 4977 C C . ASP B 1 50 ? 9.465 -10.923 -18.957 1.00 35.91 28 ASP B C 1
ATOM 4978 O O . ASP B 1 50 ? 10.298 -11.470 -19.682 1.00 45.80 28 ASP B O 1
ATOM 4987 N N . GLY B 1 51 ? 9.367 -9.600 -18.860 1.00 29.90 29 GLY B N 1
ATOM 4988 C CA . GLY B 1 51 ? 10.240 -8.723 -19.634 1.00 32.71 29 GLY B CA 1
ATOM 4989 C C . GLY B 1 51 ? 11.658 -8.645 -19.085 1.00 25.46 29 GLY B C 1
ATOM 4990 O O . GLY B 1 51 ? 11.986 -9.336 -18.112 1.00 26.68 29 GLY B O 1
ATOM 4994 N N . ASP B 1 52 ? 12.503 -7.795 -19.683 1.00 21.10 30 ASP B N 1
ATOM 4995 C CA . ASP B 1 52 ? 13.868 -7.605 -19.161 1.00 19.27 30 ASP B CA 1
ATOM 4996 C C . ASP B 1 52 ? 13.800 -6.991 -17.777 1.00 18.65 30 ASP B C 1
ATOM 4997 O O . ASP B 1 52 ? 12.736 -6.567 -17.345 1.00 20.12 30 ASP B O 1
ATOM 5006 N N . LEU B 1 53 ? 14.910 -6.995 -17.035 1.00 15.92 31 LEU B N 1
ATOM 5007 C CA . LEU B 1 53 ? 14.839 -6.549 -15.661 1.00 14.84 31 LEU B CA 1
ATOM 5008 C C . LEU B 1 53 ? 14.465 -5.075 -15.579 1.00 16.55 31 LEU B C 1
ATOM 5009 O O . LEU B 1 53 ? 13.818 -4.644 -14.616 1.00 16.33 31 LEU B O 1
ATOM 5025 N N . ALA B 1 54 ? 14.833 -4.296 -16.591 1.00 15.51 32 ALA B N 1
ATOM 5026 C CA . ALA B 1 54 ? 14.472 -2.893 -16.548 1.00 16.19 32 ALA B CA 1
ATOM 5027 C C . ALA B 1 54 ? 12.961 -2.721 -16.735 1.00 18.70 32 ALA B C 1
ATOM 5028 O O . ALA B 1 54 ? 12.347 -1.862 -16.083 1.00 17.83 32 ALA B O 1
ATOM 5035 N N . GLN B 1 55 ? 12.351 -3.554 -17.576 1.00 17.20 33 GLN B N 1
ATOM 5036 C CA . GLN B 1 55 ? 10.887 -3.560 -17.712 1.00 17.41 33 GLN B CA 1
ATOM 5037 C C . GLN B 1 55 ? 10.236 -3.948 -16.371 1.00 16.68 33 GLN B C 1
ATOM 5038 O O . GLN B 1 55 ? 9.200 -3.392 -15.974 1.00 18.96 33 GLN B O 1
ATOM 5052 N N . CYS B 1 56 ? 10.830 -4.922 -15.695 1.00 17.41 34 CYS B N 1
ATOM 5053 C CA . CYS B 1 56 ? 10.312 -5.390 -14.429 1.00 18.44 34 CYS B CA 1
ATOM 5054 C C . CYS B 1 56 ? 10.363 -4.278 -13.390 1.00 17.88 34 CYS B C 1
ATOM 5055 O O . CYS B 1 56 ? 9.428 -4.104 -12.626 1.00 17.81 34 CYS B O 1
ATOM 5063 N N . ARG B 1 57 ? 11.463 -3.527 -13.368 1.00 14.44 35 ARG B N 1
ATOM 5064 C CA . ARG B 1 57 ? 11.601 -2.403 -12.442 1.00 16.31 35 ARG B CA 1
ATOM 5065 C C . ARG B 1 57 ? 10.568 -1.311 -12.759 1.00 21.28 35 ARG B C 1
ATOM 5066 O O . ARG B 1 57 ? 10.008 -0.677 -11.870 1.00 15.23 35 ARG B O 1
ATOM 5087 N N . GLU B 1 58 ? 10.286 -1.098 -14.036 1.00 15.75 36 GLU B N 1
ATOM 5088 C CA . GLU B 1 58 ? 9.318 -0.085 -14.421 1.00 15.95 36 GLU B CA 1
ATOM 5089 C C . GLU B 1 58 ? 7.905 -0.519 -14.029 1.00 17.92 36 GLU B C 1
ATOM 5090 O O . GLU B 1 58 ? 7.054 0.309 -13.694 1.00 18.65 36 GLU B O 1
ATOM 5102 N N . ARG B 1 59 ? 7.651 -1.817 -14.091 1.00 18.09 37 ARG B N 1
ATOM 5103 C CA . ARG B 1 59 ? 6.360 -2.357 -13.657 1.00 17.24 37 ARG B CA 1
ATOM 5104 C C . ARG B 1 59 ? 6.221 -2.267 -12.137 1.00 16.34 37 ARG B C 1
ATOM 5105 O O . ARG B 1 59 ? 5.141 -1.952 -11.609 1.00 16.70 37 ARG B O 1
ATOM 5126 N N . PHE B 1 60 ? 7.318 -2.505 -11.428 1.00 15.26 38 PHE B N 1
ATOM 5127 C CA . PHE B 1 60 ? 7.359 -2.331 -9.962 1.00 14.54 38 PHE B CA 1
ATOM 5128 C C . PHE B 1 60 ? 7.010 -0.862 -9.653 1.00 19.25 38 PHE B C 1
ATOM 5129 O O . PHE B 1 60 ? 6.090 -0.564 -8.886 1.00 18.18 38 PHE B O 1
ATOM 5146 N N . ARG B 1 61 ? 7.689 0.068 -10.316 1.00 16.06 39 ARG B N 1
ATOM 5147 C CA . ARG B 1 61 ? 7.434 1.508 -10.143 1.00 17.39 39 ARG B CA 1
ATOM 5148 C C . ARG B 1 61 ? 5.990 1.909 -10.432 1.00 19.30 39 ARG B C 1
ATOM 5149 O O . ARG B 1 61 ? 5.356 2.632 -9.650 1.00 20.07 39 ARG B O 1
ATOM 5170 N N . SER B 1 62 ? 5.444 1.438 -11.544 1.00 18.99 40 SER B N 1
ATOM 5171 C CA . SER B 1 62 ? 4.142 1.924 -11.979 1.00 22.58 40 SER B CA 1
ATOM 5172 C C . SER B 1 62 ? 2.969 1.262 -11.250 1.00 23.78 40 SER B C 1
ATOM 5173 O O . SER B 1 62 ? 1.965 1.910 -10.963 1.00 26.21 40 SER B O 1
ATOM 5181 N N . ASP B 1 63 ? 3.104 -0.020 -10.940 1.00 20.09 41 ASP B N 1
ATOM 5182 C CA . ASP B 1 63 ? 1.975 -0.823 -10.477 1.00 25.19 41 ASP B CA 1
ATOM 5183 C C . ASP B 1 63 ? 2.122 -1.349 -9.066 1.00 21.48 41 ASP B C 1
ATOM 5184 O O . ASP B 1 63 ? 1.126 -1.708 -8.456 1.00 21.42 41 ASP B O 1
ATOM 5193 N N . PHE B 1 64 ? 3.346 -1.421 -8.550 1.00 17.75 42 PHE B N 1
ATOM 5194 C CA . PHE B 1 64 ? 3.573 -2.030 -7.246 1.00 17.78 42 PHE B CA 1
ATOM 5195 C C . PHE B 1 64 ? 4.380 -1.138 -6.295 1.00 17.28 42 PHE B C 1
ATOM 5196 O O . PHE B 1 64 ? 5.083 -1.637 -5.411 1.00 17.13 42 PHE B O 1
ATOM 5213 N N . ASP B 1 65 ? 4.268 0.178 -6.459 1.00 16.26 43 ASP B N 1
ATOM 5214 C CA . ASP B 1 65 ? 5.126 1.083 -5.691 1.00 14.91 43 ASP B CA 1
ATOM 5215 C C . ASP B 1 65 ? 4.820 1.061 -4.197 1.00 15.25 43 ASP B C 1
ATOM 5216 O O . ASP B 1 65 ? 5.710 1.352 -3.371 1.00 14.11 43 ASP B O 1
ATOM 5225 N N . HIS B 1 66 ? 3.585 0.696 -3.836 1.00 17.77 44 HIS B N 1
ATOM 5226 C CA . HIS B 1 66 ? 3.233 0.565 -2.422 1.00 14.82 44 HIS B CA 1
ATOM 5227 C C . HIS B 1 66 ? 4.058 -0.527 -1.740 1.00 15.46 44 HIS B C 1
ATOM 5228 O O . HIS B 1 66 ? 4.334 -0.467 -0.516 1.00 15.21 44 HIS B O 1
ATOM 5243 N N . TRP B 1 67 ? 4.472 -1.528 -2.509 1.00 15.26 45 TRP B N 1
ATOM 5244 C CA . TRP B 1 67 ? 5.342 -2.582 -1.961 1.00 12.95 45 TRP B CA 1
ATOM 5245 C C . TRP B 1 67 ? 6.757 -2.070 -1.647 1.00 16.68 45 TRP B C 1
ATOM 5246 O O . TRP B 1 67 ? 7.366 -2.490 -0.659 1.00 15.74 45 TRP B O 1
ATOM 5267 N N . ARG B 1 68 ? 7.278 -1.163 -2.468 1.00 13.01 46 ARG B N 1
ATOM 5268 C CA . ARG B 1 68 ? 8.560 -0.537 -2.171 1.00 13.21 46 ARG B CA 1
ATOM 5269 C C . ARG B 1 68 ? 8.502 0.158 -0.817 1.00 13.70 46 ARG B C 1
ATOM 5270 O O . ARG B 1 68 ? 9.368 -0.044 0.036 1.00 15.33 46 ARG B O 1
ATOM 5291 N N . SER B 1 69 ? 7.486 0.995 -0.637 1.00 15.39 47 SER B N 1
ATOM 5292 C CA . SER B 1 69 ? 7.370 1.760 0.606 1.00 16.16 47 SER B CA 1
ATOM 5293 C C . SER B 1 69 ? 7.095 0.837 1.821 1.00 16.67 47 SER B C 1
ATOM 5294 O O . SER B 1 69 ? 7.584 1.091 2.912 1.00 16.52 47 SER B O 1
ATOM 5302 N N . ALA B 1 70 ? 6.337 -0.241 1.620 1.00 16.20 48 ALA B N 1
ATOM 5303 C CA . ALA B 1 70 ? 6.025 -1.151 2.701 1.00 13.56 48 ALA B CA 1
ATOM 5304 C C . ALA B 1 70 ? 7.304 -1.790 3.241 1.00 14.87 48 ALA B C 1
ATOM 5305 O O . ALA B 1 70 ? 7.434 -2.016 4.435 1.00 15.12 48 ALA B O 1
ATOM 5312 N N . ILE B 1 71 ? 8.251 -2.059 2.348 1.00 13.58 49 ILE B N 1
ATOM 5313 C CA . ILE B 1 71 ? 9.475 -2.771 2.690 1.00 13.84 49 ILE B CA 1
ATOM 5314 C C . ILE B 1 71 ? 10.589 -1.840 3.141 1.00 16.86 49 ILE B C 1
ATOM 5315 O O . ILE B 1 71 ? 11.337 -2.179 4.070 1.00 15.80 49 ILE B O 1
ATOM 5331 N N . ALA B 1 72 ? 10.704 -0.671 2.501 1.00 13.89 50 ALA B N 1
ATOM 5332 C CA . ALA B 1 72 ? 11.854 0.209 2.728 1.00 15.33 50 ALA B CA 1
ATOM 5333 C C . ALA B 1 72 ? 11.576 1.511 3.506 1.00 19.75 50 ALA B C 1
ATOM 5334 O O . ALA B 1 72 ? 12.507 2.098 4.037 1.00 18.55 50 ALA B O 1
ATOM 5341 N N . CYS B 1 73 ? 10.335 1.988 3.540 1.00 14.57 51 CYS B N 1
ATOM 5342 C CA . CYS B 1 73 ? 10.030 3.151 4.357 1.00 12.57 51 CYS B CA 1
ATOM 5343 C C . CYS B 1 73 ? 9.768 2.744 5.802 1.00 16.42 51 CYS B C 1
ATOM 5344 O O . CYS B 1 73 ? 9.490 1.589 6.086 1.00 15.55 51 CYS B O 1
ATOM 5352 N N . GLU B 1 74 ? 9.835 3.721 6.708 1.00 15.52 52 GLU B N 1
ATOM 5353 C CA . GLU B 1 74 ? 9.287 3.524 8.051 1.00 12.64 52 GLU B CA 1
ATOM 5354 C C . GLU B 1 74 ? 7.856 3.062 7.900 1.00 16.04 52 GLU B C 1
ATOM 5355 O O . GLU B 1 74 ? 7.198 3.404 6.920 1.00 14.48 52 GLU B O 1
ATOM 5367 N N . PRO B 1 75 ? 7.356 2.295 8.879 1.00 14.34 53 PRO B N 1
ATOM 5368 C CA . PRO B 1 75 ? 8.043 1.881 10.113 1.00 13.80 53 PRO B CA 1
ATOM 5369 C C . PRO B 1 75 ? 8.953 0.653 9.940 1.00 15.48 53 PRO B C 1
ATOM 5370 O O . PRO B 1 75 ? 9.822 0.449 10.786 1.00 14.26 53 PRO B O 1
ATOM 5381 N N . ARG B 1 76 ? 8.795 -0.125 8.868 1.00 12.45 54 ARG B N 1
ATOM 5382 C CA . ARG B 1 76 ? 9.604 -1.339 8.692 1.00 13.54 54 ARG B CA 1
ATOM 5383 C C . ARG B 1 76 ? 11.032 -1.053 8.250 1.00 15.79 54 ARG B C 1
ATOM 5384 O O . ARG B 1 76 ? 11.953 -1.795 8.605 1.00 15.81 54 ARG B O 1
ATOM 5405 N N . GLY B 1 77 ? 11.186 0.023 7.490 1.00 15.30 55 GLY B N 1
ATOM 5406 C CA . GLY B 1 77 ? 12.463 0.437 6.932 1.00 13.70 55 GLY B CA 1
ATOM 5407 C C . GLY B 1 77 ? 12.993 1.709 7.572 1.00 14.26 55 GLY B C 1
ATOM 5408 O O . GLY B 1 77 ? 12.751 2.002 8.749 1.00 17.51 55 GLY B O 1
ATOM 5412 N N . SER B 1 78 ? 13.784 2.446 6.808 1.00 16.82 56 SER B N 1
ATOM 5413 C CA . SER B 1 78 ? 14.474 3.612 7.306 1.00 17.29 56 SER B CA 1
ATOM 5414 C C . SER B 1 78 ? 15.113 4.382 6.151 1.00 16.60 56 SER B C 1
ATOM 5415 O O . SER B 1 78 ? 15.143 3.896 5.030 1.00 18.10 56 SER B O 1
ATOM 5423 N N . ASP B 1 79 ? 15.662 5.558 6.475 1.00 17.75 57 ASP B N 1
ATOM 5424 C CA . ASP B 1 79 ? 16.437 6.386 5.548 1.00 19.59 57 ASP B CA 1
ATOM 5425 C C . ASP B 1 79 ? 17.703 5.726 5.028 1.00 22.37 57 ASP B C 1
ATOM 5426 O O . ASP B 1 79 ? 18.269 6.194 4.052 1.00 23.63 57 ASP B O 1
ATOM 5435 N N . THR B 1 80 ? 18.179 4.681 5.702 1.00 17.75 58 THR B N 1
ATOM 5436 C CA . THR B 1 80 ? 19.443 4.037 5.337 1.00 17.71 58 THR B CA 1
ATOM 5437 C C . THR B 1 80 ? 19.228 2.697 4.628 1.00 23.27 58 THR B C 1
ATOM 5438 O O . THR B 1 80 ? 20.158 2.128 4.077 1.00 31.52 58 THR B O 1
ATOM 5449 N N A MET B 1 81 ? 17.997 2.214 4.613 0.64 16.83 59 MET B N 1
ATOM 5450 N N B MET B 1 81 ? 17.983 2.217 4.669 0.36 18.68 59 MET B N 1
ATOM 5451 C CA A MET B 1 81 ? 17.726 0.852 4.203 0.64 18.87 59 MET B CA 1
ATOM 5452 C CA B MET B 1 81 ? 17.588 0.921 4.124 0.36 19.77 59 MET B CA 1
ATOM 5453 C C A MET B 1 81 ? 17.586 0.715 2.692 0.64 18.56 59 MET B C 1
ATOM 5454 C C B MET B 1 81 ? 17.756 0.868 2.605 0.36 18.14 59 MET B C 1
ATOM 5455 O O A MET B 1 81 ? 16.789 1.431 2.091 0.64 19.73 59 MET B O 1
ATOM 5456 O O B MET B 1 81 ? 17.356 1.797 1.901 0.36 19.91 59 MET B O 1
ATOM 5483 N N . VAL B 1 82 ? 18.332 -0.218 2.104 1.00 18.24 60 VAL B N 1
ATOM 5484 C CA . VAL B 1 82 ? 18.153 -0.588 0.679 1.00 13.75 60 VAL B CA 1
ATOM 5485 C C . VAL B 1 82 ? 17.511 -1.964 0.628 1.00 13.52 60 VAL B C 1
ATOM 5486 O O . VAL B 1 82 ? 17.924 -2.907 1.303 1.00 14.57 60 VAL B O 1
ATOM 5500 N N . GLY B 1 83 ? 16.435 -2.052 -0.132 1.00 11.71 61 GLY B N 1
ATOM 5501 C CA . GLY B 1 83 ? 15.791 -3.314 -0.384 1.00 12.30 61 GLY B CA 1
ATOM 5502 C C . GLY B 1 83 ? 16.345 -3.938 -1.633 1.00 14.53 61 GLY B C 1
ATOM 5503 O O . GLY B 1 83 ? 16.714 -3.248 -2.580 1.00 13.89 61 GLY B O 1
ATOM 5507 N N . ALA B 1 84 ? 16.371 -5.260 -1.638 1.00 12.01 62 ALA B N 1
ATOM 5508 C CA . ALA B 1 84 ? 16.938 -6.029 -2.741 1.00 13.13 62 ALA B CA 1
ATOM 5509 C C . ALA B 1 84 ? 15.981 -7.148 -3.096 1.00 12.91 62 ALA B C 1
ATOM 5510 O O . ALA B 1 84 ? 15.928 -8.186 -2.420 1.00 13.67 62 ALA B O 1
ATOM 5517 N N . LEU B 1 85 ? 15.201 -6.951 -4.155 1.00 11.95 63 LEU B N 1
ATOM 5518 C CA . LEU B 1 85 ? 14.224 -7.943 -4.566 1.00 13.04 63 LEU B CA 1
ATOM 5519 C C . LEU B 1 85 ? 14.873 -8.975 -5.447 1.00 16.52 63 LEU B C 1
ATOM 5520 O O . LEU B 1 85 ? 15.355 -8.636 -6.520 1.00 15.05 63 LEU B O 1
ATOM 5536 N N . LEU B 1 86 ? 14.881 -10.226 -5.005 1.00 15.17 64 LEU B N 1
ATOM 5537 C CA . LEU B 1 86 ? 15.388 -11.296 -5.856 1.00 15.77 64 LEU B CA 1
ATOM 5538 C C . LEU B 1 86 ? 14.325 -11.717 -6.842 1.00 16.10 64 LEU B C 1
ATOM 5539 O O . LEU B 1 86 ? 13.138 -11.830 -6.500 1.00 17.80 64 LEU B O 1
ATOM 5555 N N . LEU B 1 87 ? 14.764 -11.943 -8.079 1.00 13.93 65 LEU B N 1
ATOM 5556 C CA . LEU B 1 87 ? 13.902 -12.472 -9.108 1.00 14.70 65 LEU B CA 1
ATOM 5557 C C . LEU B 1 87 ? 14.733 -13.241 -10.133 1.00 19.06 65 LEU B C 1
ATOM 5558 O O . LEU B 1 87 ? 15.964 -13.124 -10.179 1.00 18.96 65 LEU B O 1
ATOM 5574 N N . PRO B 1 88 ? 14.064 -14.055 -10.950 1.00 17.70 66 PRO B N 1
ATOM 5575 C CA . PRO B 1 88 ? 14.852 -14.881 -11.867 1.00 19.76 66 PRO B CA 1
ATOM 5576 C C . PRO B 1 88 ? 15.650 -14.020 -12.832 1.00 21.01 66 PRO B C 1
ATOM 5577 O O . PRO B 1 88 ? 15.142 -12.998 -13.312 1.00 22.32 66 PRO B O 1
ATOM 5588 N N . PRO B 1 89 ? 16.895 -14.422 -13.113 1.00 23.42 67 PRO B N 1
ATOM 5589 C CA . PRO B 1 89 ? 17.676 -13.627 -14.055 1.00 19.47 67 PRO B CA 1
ATOM 5590 C C . PRO B 1 89 ? 17.235 -13.907 -15.492 1.00 19.30 67 PRO B C 1
ATOM 5591 O O . PRO B 1 89 ? 16.734 -14.983 -15.811 1.00 22.84 67 PRO B O 1
ATOM 5602 N N . ARG B 1 90 ? 17.400 -12.905 -16.341 1.00 21.09 68 ARG B N 1
ATOM 5603 C CA . ARG B 1 90 ? 17.261 -13.065 -17.782 1.00 19.73 68 ARG B CA 1
ATOM 5604 C C . ARG B 1 90 ? 18.593 -13.465 -18.410 1.00 19.04 68 ARG B C 1
ATOM 5605 O O . ARG B 1 90 ? 18.635 -14.096 -19.462 1.00 25.04 68 ARG B O 1
ATOM 5626 N N . ASP B 1 91 ? 19.682 -13.072 -17.762 1.00 19.41 69 ASP B N 1
ATOM 5627 C CA . ASP B 1 91 ? 21.022 -13.532 -18.113 1.00 21.45 69 ASP B CA 1
ATOM 5628 C C . ASP B 1 91 ? 21.219 -14.887 -17.450 1.00 21.46 69 ASP B C 1
ATOM 5629 O O . ASP B 1 91 ? 21.384 -14.961 -16.220 1.00 22.40 69 ASP B O 1
ATOM 5638 N N . PRO B 1 92 ? 21.237 -15.950 -18.243 1.00 20.42 70 PRO B N 1
ATOM 5639 C CA . PRO B 1 92 ? 21.331 -17.310 -17.698 1.00 27.32 70 PRO B CA 1
ATOM 5640 C C . PRO B 1 92 ? 22.676 -17.594 -17.029 1.00 27.20 70 PRO B C 1
ATOM 5641 O O . PRO B 1 92 ? 22.803 -18.609 -16.353 1.00 29.29 70 PRO B O 1
ATOM 5652 N N . SER B 1 93 ? 23.661 -16.717 -17.204 1.00 23.39 71 SER B N 1
ATOM 5653 C CA . SER B 1 93 ? 24.941 -16.904 -16.533 1.00 26.56 71 SER B CA 1
ATOM 5654 C C . SER B 1 93 ? 24.923 -16.286 -15.123 1.00 30.86 71 SER B C 1
ATOM 5655 O O . SER B 1 93 ? 25.912 -16.368 -14.394 1.00 26.53 71 SER B O 1
ATOM 5663 N N . ALA B 1 94 ? 23.812 -15.653 -14.738 1.00 21.46 72 ALA B N 1
ATOM 5664 C CA . ALA B 1 94 ? 23.738 -14.967 -13.456 1.00 16.77 72 ALA B CA 1
ATOM 5665 C C . ALA B 1 94 ? 23.057 -15.869 -12.417 1.00 16.79 72 ALA B C 1
ATOM 5666 O O . ALA B 1 94 ? 22.150 -16.626 -12.755 1.00 23.23 72 ALA B O 1
ATOM 5673 N N . CYS B 1 95 ? 23.507 -15.798 -11.172 1.00 20.61 73 CYS B N 1
ATOM 5674 C CA . CYS B 1 95 ? 22.936 -16.647 -10.136 1.00 23.39 73 CYS B CA 1
ATOM 5675 C C . CYS B 1 95 ? 21.602 -16.095 -9.638 1.00 26.35 73 CYS B C 1
ATOM 5676 O O . CYS B 1 95 ? 20.778 -16.821 -9.074 1.00 24.80 73 CYS B O 1
ATOM 5684 N N . THR B 1 96 ? 21.377 -14.813 -9.882 1.00 19.93 74 THR B N 1
ATOM 5685 C CA . THR B 1 96 ? 20.091 -14.207 -9.582 1.00 16.88 74 THR B CA 1
ATOM 5686 C C . THR B 1 96 ? 19.976 -12.894 -10.301 1.00 15.65 74 THR B C 1
ATOM 5687 O O . THR B 1 96 ? 2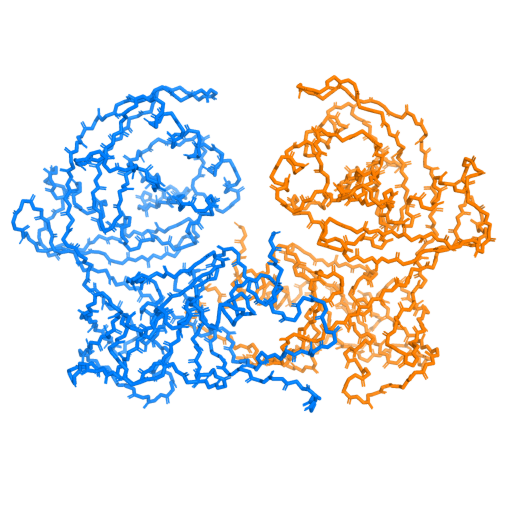0.984 -12.280 -10.657 1.00 17.79 74 THR B O 1
ATOM 5698 N N . GLY B 1 97 ? 18.738 -12.467 -10.501 1.00 16.34 75 GLY B N 1
ATOM 5699 C CA . GLY B 1 97 ? 18.470 -11.086 -10.823 1.00 17.07 75 GLY B CA 1
ATOM 5700 C C . GLY B 1 97 ? 18.123 -10.356 -9.546 1.00 16.25 75 GLY B C 1
ATOM 5701 O O . GLY B 1 97 ? 17.747 -10.974 -8.530 1.00 15.85 75 GLY B O 1
ATOM 5705 N N . VAL B 1 98 ? 18.264 -9.047 -9.576 1.00 13.81 76 VAL B N 1
ATOM 5706 C CA . VAL B 1 98 ? 17.921 -8.225 -8.409 1.00 12.26 76 VAL B CA 1
ATOM 5707 C C . VAL B 1 98 ? 17.438 -6.863 -8.852 1.00 17.94 76 VAL B C 1
ATOM 5708 O O . VAL B 1 98 ? 17.908 -6.321 -9.856 1.00 15.78 76 VAL B O 1
ATOM 5721 N N . ILE B 1 99 ? 16.445 -6.336 -8.135 1.00 12.90 77 ILE B N 1
ATOM 5722 C CA . ILE B 1 99 ? 16.077 -4.936 -8.233 1.00 12.24 77 ILE B CA 1
ATOM 5723 C C . ILE B 1 99 ? 16.247 -4.284 -6.868 1.00 14.79 77 ILE B C 1
ATOM 5724 O O . ILE B 1 99 ? 15.644 -4.713 -5.879 1.00 15.06 77 ILE B O 1
ATOM 5740 N N . PHE B 1 100 ? 17.084 -3.259 -6.833 1.00 12.54 78 PHE B N 1
ATOM 5741 C CA . PHE B 1 100 ? 17.369 -2.494 -5.618 1.00 14.45 78 PHE B CA 1
ATOM 5742 C C . PHE B 1 100 ? 16.469 -1.261 -5.526 1.00 15.39 78 PHE B C 1
ATOM 5743 O O . PHE B 1 100 ? 16.178 -0.591 -6.525 1.00 15.32 78 PHE B O 1
ATOM 5760 N N . PHE B 1 101 ? 16.041 -0.941 -4.316 1.00 12.81 79 PHE B N 1
ATOM 5761 C CA . PHE B 1 101 ? 15.184 0.208 -4.096 1.00 12.40 79 PHE B CA 1
ATOM 5762 C C . PHE B 1 101 ? 15.378 0.733 -2.671 1.00 11.79 79 PHE B C 1
ATOM 5763 O O . PHE B 1 101 ? 16.044 0.105 -1.850 1.00 14.58 79 PHE B O 1
ATOM 5780 N N . ASN B 1 102 ? 14.800 1.889 -2.392 1.00 13.27 80 ASN B N 1
ATOM 5781 C CA . ASN B 1 102 ? 14.965 2.514 -1.081 1.00 13.32 80 ASN B CA 1
ATOM 5782 C C . ASN B 1 102 ? 13.706 3.275 -0.716 1.00 15.58 80 ASN B C 1
ATOM 5783 O O . ASN B 1 102 ? 12.673 3.095 -1.372 1.00 17.03 80 ASN B O 1
ATOM 5794 N N . ASN B 1 103 ? 13.778 4.123 0.308 1.00 14.63 81 ASN B N 1
ATOM 5795 C CA . ASN B 1 103 ? 12.569 4.779 0.784 1.00 13.69 81 ASN B CA 1
ATOM 5796 C C . ASN B 1 103 ? 12.080 5.932 -0.076 1.00 16.86 81 ASN B C 1
ATOM 5797 O O . ASN B 1 103 ? 11.037 6.506 0.207 1.00 17.83 81 ASN B O 1
ATOM 5808 N N . VAL B 1 104 ? 12.786 6.225 -1.161 1.00 17.69 82 VAL B N 1
ATOM 5809 C CA . VAL B 1 104 ? 12.322 7.273 -2.060 1.00 16.03 82 VAL B CA 1
ATOM 5810 C C . VAL B 1 104 ? 12.058 6.752 -3.476 1.00 18.49 82 VAL B C 1
ATOM 5811 O O . VAL B 1 104 ? 11.172 7.270 -4.149 1.00 21.71 82 VAL B O 1
ATOM 5824 N N . GLY B 1 105 ? 12.792 5.729 -3.905 1.00 19.05 83 GLY B N 1
ATOM 5825 C CA . GLY B 1 105 ? 12.659 5.256 -5.273 1.00 18.87 83 GLY B CA 1
ATOM 5826 C C . GLY B 1 105 ? 13.438 4.014 -5.627 1.00 19.39 83 GLY B C 1
ATOM 5827 O O . GLY B 1 105 ? 13.713 3.153 -4.787 1.00 16.08 83 GLY B O 1
ATOM 5831 N N . TYR B 1 106 ? 13.820 3.938 -6.901 1.00 17.67 84 TYR B N 1
ATOM 5832 C CA . TYR B 1 106 ? 14.448 2.745 -7.439 1.00 17.01 84 TYR B CA 1
ATOM 5833 C C . TYR B 1 106 ? 15.880 3.047 -7.812 1.00 19.66 84 TYR B C 1
ATOM 5834 O O . TYR B 1 106 ? 16.193 4.142 -8.299 1.00 23.44 84 TYR B O 1
ATOM 5852 N N . LEU B 1 107 ? 16.743 2.063 -7.591 1.00 15.34 85 LEU B N 1
ATOM 5853 C CA . LEU B 1 107 ? 18.151 2.184 -7.936 1.00 17.74 85 LEU B CA 1
ATOM 5854 C C . LEU B 1 107 ? 18.467 1.333 -9.162 1.00 19.31 85 LEU B C 1
ATOM 5855 O O . LEU B 1 107 ? 17.595 0.641 -9.682 1.00 18.03 85 LEU B O 1
ATOM 5871 N N . GLY B 1 108 ? 19.710 1.393 -9.626 1.00 18.93 86 GLY B N 1
ATOM 5872 C CA . GLY B 1 108 ? 20.185 0.518 -10.697 1.00 18.23 86 GLY B CA 1
ATOM 5873 C C . GLY B 1 108 ? 21.097 -0.525 -10.070 1.00 17.21 86 GLY B C 1
ATOM 5874 O O . GLY B 1 108 ? 20.648 -1.577 -9.615 1.00 17.63 86 GLY B O 1
ATOM 5878 N N . MET B 1 109 ? 22.385 -0.201 -10.039 1.00 16.26 87 MET B N 1
ATOM 5879 C CA . MET B 1 109 ? 23.373 -0.960 -9.271 1.00 16.35 87 MET B CA 1
ATOM 5880 C C . MET B 1 109 ? 23.450 -0.448 -7.839 1.00 15.93 87 MET B C 1
ATOM 5881 O O . MET B 1 109 ? 23.100 0.699 -7.533 1.00 18.73 87 MET B O 1
ATOM 5895 N N . CYS B 1 110 ? 23.906 -1.311 -6.939 1.00 15.44 88 CYS B N 1
ATOM 5896 C CA . CYS B 1 110 ? 24.067 -0.913 -5.554 1.00 13.38 88 CYS B CA 1
ATOM 5897 C C . CYS B 1 110 ? 25.194 -1.760 -4.965 1.00 15.74 88 CYS B C 1
ATOM 5898 O O . CYS B 1 110 ? 25.027 -2.958 -4.754 1.00 16.59 88 CYS B O 1
ATOM 5906 N N . GLY B 1 111 ? 26.350 -1.136 -4.739 1.00 15.71 89 GLY B N 1
ATOM 5907 C CA . GLY B 1 111 ? 27.510 -1.859 -4.227 1.00 18.57 89 GLY B CA 1
ATOM 5908 C C . GLY B 1 111 ? 27.303 -2.584 -2.888 1.00 17.41 89 GLY B C 1
ATOM 5909 O O . GLY B 1 111 ? 27.487 -3.797 -2.777 1.00 16.06 89 GLY B O 1
ATOM 5913 N N . HIS B 1 112 ? 26.928 -1.855 -1.854 1.00 16.90 90 HIS B N 1
ATOM 5914 C CA . HIS B 1 112 ? 26.847 -2.479 -0.536 1.00 16.47 90 HIS B CA 1
ATOM 5915 C C . HIS B 1 112 ? 25.692 -3.492 -0.543 1.00 13.92 90 HIS B C 1
ATOM 5916 O O . HIS B 1 112 ? 25.729 -4.521 0.135 1.00 14.11 90 HIS B O 1
ATOM 5931 N N . GLY B 1 113 ? 24.667 -3.198 -1.332 1.00 13.68 91 GLY B N 1
ATOM 5932 C CA . GLY B 1 113 ? 23.521 -4.079 -1.442 1.00 13.45 91 GLY B CA 1
ATOM 5933 C C . GLY B 1 113 ? 23.865 -5.381 -2.126 1.00 14.60 91 GLY B C 1
ATOM 5934 O O . GLY B 1 113 ? 23.340 -6.433 -1.801 1.00 15.32 91 GLY B O 1
ATOM 5938 N N . THR B 1 114 ? 24.781 -5.315 -3.076 1.00 14.25 92 THR B N 1
ATOM 5939 C CA . THR B 1 114 ? 25.203 -6.500 -3.802 1.00 13.08 92 THR B CA 1
ATOM 5940 C C . THR B 1 114 ? 26.060 -7.394 -2.902 1.00 16.20 92 THR B C 1
ATOM 5941 O O . THR B 1 114 ? 25.901 -8.599 -2.894 1.00 15.84 92 THR B O 1
ATOM 5952 N N . ILE B 1 115 ? 26.915 -6.781 -2.097 1.00 14.54 93 ILE B N 1
ATOM 5953 C CA . ILE B 1 115 ? 27.660 -7.525 -1.105 1.00 16.09 93 ILE B CA 1
ATOM 5954 C C . ILE B 1 115 ? 26.696 -8.229 -0.159 1.00 16.35 93 ILE B C 1
ATOM 5955 O O . ILE B 1 115 ? 26.900 -9.396 0.182 1.00 16.32 93 ILE B O 1
ATOM 5971 N N . GLY B 1 116 ? 25.640 -7.531 0.259 1.00 14.81 94 GLY B N 1
ATOM 5972 C CA . GLY B 1 116 ? 24.610 -8.127 1.091 1.00 14.87 94 GLY B CA 1
ATOM 5973 C C . GLY B 1 116 ? 23.905 -9.294 0.412 1.00 13.87 94 GLY B C 1
ATOM 5974 O O . GLY B 1 116 ? 23.684 -10.355 1.034 1.00 14.33 94 GLY B O 1
ATOM 5978 N N . VAL B 1 117 ? 23.565 -9.127 -0.857 1.00 13.71 95 VAL B N 1
ATOM 5979 C CA . VAL B 1 117 ? 22.872 -10.185 -1.564 1.00 15.43 95 VAL B CA 1
ATOM 5980 C C . VAL B 1 117 ? 23.762 -11.426 -1.656 1.00 15.73 95 VAL B C 1
ATOM 5981 O O . VAL B 1 117 ? 23.307 -12.537 -1.375 1.00 14.58 95 VAL B O 1
ATOM 5994 N N . VAL B 1 118 ? 25.022 -11.239 -2.047 1.00 14.66 96 VAL B N 1
ATOM 5995 C CA . VAL B 1 118 ? 25.964 -12.354 -2.173 1.00 16.53 96 VAL B CA 1
ATOM 5996 C C . VAL B 1 118 ? 26.109 -13.125 -0.861 1.00 17.97 96 VAL B C 1
ATOM 5997 O O . VAL B 1 118 ? 26.019 -14.356 -0.825 1.00 17.21 96 VAL B O 1
ATOM 6010 N N . ARG B 1 119 ? 26.280 -12.415 0.249 1.00 15.69 97 ARG B N 1
ATOM 6011 C CA . ARG B 1 119 ? 26.466 -13.101 1.497 1.00 16.08 97 ARG B CA 1
ATOM 6012 C C . ARG B 1 119 ? 25.189 -13.781 1.973 1.00 18.29 97 ARG B C 1
ATOM 6013 O O . ARG B 1 119 ? 25.234 -14.838 2.594 1.00 19.43 97 ARG B O 1
ATOM 6034 N N . THR B 1 120 ? 24.053 -13.184 1.653 1.00 16.24 98 THR B N 1
ATOM 6035 C CA . THR B 1 120 ? 22.779 -13.805 1.962 1.00 15.64 98 THR B CA 1
ATOM 6036 C C . THR B 1 120 ? 22.597 -15.106 1.175 1.00 18.19 98 THR B C 1
ATOM 6037 O O . THR B 1 120 ? 22.213 -16.144 1.728 1.00 19.25 98 THR B O 1
ATOM 6048 N N . LEU B 1 121 ? 22.884 -15.062 -0.120 1.00 17.58 99 LEU B N 1
ATOM 6049 C CA . LEU B 1 121 ? 22.769 -16.278 -0.926 1.00 18.75 99 LEU B CA 1
ATOM 6050 C C . LEU B 1 121 ? 23.701 -17.373 -0.401 1.00 16.70 99 LEU B C 1
ATOM 6051 O O . LEU B 1 121 ? 23.365 -18.559 -0.421 1.00 20.24 99 LEU B O 1
ATOM 6067 N N . ALA B 1 122 ? 24.878 -16.977 0.063 1.00 17.96 100 ALA B N 1
ATOM 6068 C CA . ALA B 1 122 ? 25.850 -17.938 0.551 1.00 20.12 100 ALA B CA 1
ATOM 6069 C C . ALA B 1 122 ? 25.384 -18.544 1.864 1.00 19.68 100 ALA B C 1
ATOM 6070 O O . ALA B 1 122 ? 25.475 -19.748 2.054 1.00 22.97 100 ALA B O 1
ATOM 6077 N N . GLU B 1 123 ? 24.850 -17.719 2.765 1.00 20.45 101 GLU B N 1
ATOM 6078 C CA . GLU B 1 123 ? 24.406 -18.231 4.052 1.00 21.26 101 GLU B CA 1
ATOM 6079 C C . GLU B 1 123 ? 23.196 -19.148 3.869 1.00 23.61 101 GLU B C 1
ATOM 6080 O O . GLU B 1 123 ? 22.977 -20.052 4.661 1.00 26.50 101 GLU B O 1
ATOM 6092 N N . LEU B 1 124 ? 22.435 -18.939 2.799 1.00 20.26 102 LEU B N 1
ATOM 6093 C CA . LEU B 1 124 ? 21.290 -19.788 2.499 1.00 24.51 102 LEU B CA 1
ATOM 6094 C C . LEU B 1 124 ? 21.715 -21.049 1.774 1.00 28.08 102 LEU B C 1
ATOM 6095 O O . LEU B 1 124 ? 20.895 -21.919 1.486 1.00 30.11 102 LEU B O 1
ATOM 6111 N N . GLY B 1 125 ? 22.997 -21.141 1.450 1.00 26.15 103 GLY B N 1
ATOM 6112 C CA . GLY B 1 125 ? 23.520 -22.308 0.761 1.00 26.67 103 GLY B CA 1
ATOM 6113 C C . GLY B 1 125 ? 23.210 -22.346 -0.725 1.00 30.22 103 GLY B C 1
ATOM 6114 O O . GLY B 1 125 ? 23.250 -23.415 -1.337 1.00 31.87 103 GLY B O 1
ATOM 6118 N N . ARG B 1 126 ? 22.923 -21.202 -1.328 1.00 27.59 104 ARG B N 1
ATOM 6119 C CA . ARG B 1 126 ? 22.545 -21.202 -2.747 1.00 22.77 104 ARG B CA 1
ATOM 6120 C C . ARG B 1 126 ? 23.741 -20.987 -3.670 1.00 30.48 104 ARG B C 1
ATOM 6121 O O . ARG B 1 126 ? 23.679 -21.320 -4.843 1.00 27.16 104 ARG B O 1
ATOM 6142 N N . ILE B 1 127 ? 24.811 -20.409 -3.135 1.00 25.58 105 ILE B N 1
ATOM 6143 C CA . ILE B 1 127 ? 26.076 -20.289 -3.851 1.00 28.21 105 ILE B CA 1
ATOM 6144 C C . ILE B 1 127 ? 27.225 -20.597 -2.895 1.00 28.08 105 ILE B C 1
ATOM 6145 O O . ILE B 1 127 ? 27.068 -20.541 -1.667 1.00 27.78 105 ILE B O 1
ATOM 6161 N N . ALA B 1 128 ? 28.372 -20.922 -3.473 1.00 25.13 106 ALA B N 1
ATOM 6162 C CA . ALA B 1 128 ? 29.577 -21.264 -2.722 1.00 29.77 106 ALA B CA 1
ATOM 6163 C C . ALA B 1 128 ? 30.658 -20.262 -3.080 1.00 25.09 106 ALA B C 1
ATOM 6164 O O . ALA B 1 128 ? 30.515 -19.530 -4.044 1.00 25.51 106 ALA B O 1
ATOM 6171 N N . PRO B 1 129 ? 31.739 -20.213 -2.292 1.00 27.17 107 PRO B N 1
ATOM 6172 C CA . PRO B 1 129 ? 32.846 -19.328 -2.661 1.00 23.92 107 PRO B CA 1
ATOM 6173 C C . PRO B 1 129 ? 33.315 -19.505 -4.101 1.00 27.65 107 PRO B C 1
ATOM 6174 O O . PRO B 1 129 ? 33.294 -20.607 -4.653 1.00 26.59 107 PRO B O 1
ATOM 6185 N N . GLY B 1 130 ? 33.751 -18.404 -4.696 1.00 22.20 108 GLY B N 1
ATOM 6186 C CA . GLY B 1 130 ? 34.149 -18.378 -6.085 1.00 23.73 108 GLY B CA 1
ATOM 6187 C C . GLY B 1 130 ? 33.574 -17.165 -6.795 1.00 20.48 108 GLY B C 1
ATOM 6188 O O . GLY B 1 130 ? 33.010 -16.251 -6.177 1.00 20.92 108 GLY B O 1
ATOM 6192 N N . GLN B 1 131 ? 33.731 -17.159 -8.113 1.00 22.11 109 GLN B N 1
ATOM 6193 C CA . GLN B 1 131 ? 33.203 -16.089 -8.948 1.00 23.83 109 GLN B CA 1
ATOM 6194 C C . GLN B 1 131 ? 31.727 -16.297 -9.254 1.00 24.33 109 GLN B C 1
ATOM 6195 O O . GLN B 1 131 ? 31.283 -17.431 -9.501 1.00 24.14 109 GLN B O 1
ATOM 6209 N N . HIS B 1 132 ? 30.980 -15.198 -9.273 1.00 22.12 110 HIS B N 1
ATOM 6210 C CA . HIS B 1 132 ? 29.562 -15.223 -9.601 1.00 20.86 110 HIS B CA 1
ATOM 6211 C C . HIS B 1 132 ? 29.170 -13.943 -10.338 1.00 23.18 110 HIS B C 1
ATOM 6212 O O . HIS B 1 132 ? 29.975 -13.018 -10.499 1.00 20.14 110 HIS B O 1
ATOM 6227 N N . ARG B 1 133 ? 27.929 -13.921 -10.810 1.00 19.82 111 ARG B N 1
ATOM 6228 C CA . ARG B 1 133 ? 27.396 -12.787 -11.535 1.00 19.11 111 ARG B CA 1
ATOM 6229 C C . ARG B 1 133 ? 25.995 -12.490 -11.016 1.00 15.87 111 ARG B C 1
ATOM 6230 O O . ARG B 1 133 ? 25.196 -13.407 -10.789 1.00 19.77 111 ARG B O 1
ATOM 6251 N N . ILE B 1 134 ? 25.717 -11.210 -10.822 1.00 18.11 112 ILE B N 1
ATOM 6252 C CA . ILE B 1 134 ? 24.440 -10.731 -10.279 1.00 17.80 112 ILE B CA 1
ATOM 6253 C C . ILE B 1 134 ? 23.817 -9.777 -11.319 1.00 18.51 112 ILE B C 1
ATOM 6254 O O . ILE B 1 134 ? 24.404 -8.744 -11.631 1.00 20.60 112 ILE B O 1
ATOM 6270 N N . GLU B 1 135 ? 22.654 -10.128 -11.860 1.00 16.25 113 GLU B N 1
ATOM 6271 C CA . GLU B 1 135 ? 22.041 -9.304 -12.903 1.00 17.40 113 GLU B CA 1
ATOM 6272 C C . GLU B 1 135 ? 21.163 -8.218 -12.275 1.00 16.94 113 GLU B C 1
ATOM 6273 O O . GLU B 1 135 ? 20.263 -8.522 -11.493 1.00 16.47 113 GLU B O 1
ATOM 6285 N N . THR B 1 136 ? 21.444 -6.966 -12.631 1.00 18.41 114 THR B N 1
ATOM 6286 C CA . THR B 1 136 ? 20.621 -5.823 -12.246 1.00 16.86 114 THR B CA 1
ATOM 6287 C C . THR B 1 136 ? 19.900 -5.264 -13.483 1.00 18.13 114 THR B C 1
ATOM 6288 O O . THR B 1 136 ? 20.187 -5.666 -14.619 1.00 16.37 114 THR B O 1
ATOM 6299 N N . PRO B 1 137 ? 18.984 -4.314 -13.280 1.00 17.78 115 PRO B N 1
ATOM 6300 C CA . PRO B 1 137 ? 18.268 -3.774 -14.443 1.00 13.24 115 PRO B CA 1
ATOM 6301 C C . PRO B 1 137 ? 19.154 -3.031 -15.414 1.00 17.23 115 PRO B C 1
ATOM 6302 O O . PRO B 1 137 ? 18.749 -2.852 -16.579 1.00 20.31 115 PRO B O 1
ATOM 6313 N N . VAL B 1 138 ? 20.346 -2.635 -14.970 1.00 16.44 116 VAL B N 1
ATOM 6314 C CA . VAL B 1 138 ? 21.272 -1.899 -15.832 1.00 16.28 116 VAL B CA 1
ATOM 6315 C C . VAL B 1 138 ? 22.583 -2.648 -16.109 1.00 15.93 116 VAL B C 1
ATOM 6316 O O . VAL B 1 138 ? 23.587 -2.051 -16.504 1.00 20.92 116 VAL B O 1
ATOM 6329 N N . GLY B 1 139 ? 22.547 -3.963 -15.993 1.00 20.69 117 GLY B N 1
ATOM 6330 C CA . GLY B 1 139 ? 23.669 -4.792 -16.393 1.00 21.31 117 GLY B CA 1
ATOM 6331 C C . GLY B 1 139 ? 24.021 -5.849 -15.379 1.00 22.73 117 GLY B C 1
ATOM 6332 O O . GLY B 1 139 ? 23.561 -5.798 -14.234 1.00 18.40 117 GLY B O 1
ATOM 6336 N N . THR B 1 140 ? 24.825 -6.817 -15.803 1.00 19.68 118 THR B N 1
ATOM 6337 C CA . THR B 1 140 ? 25.269 -7.860 -14.894 1.00 17.74 118 THR B CA 1
ATOM 6338 C C . THR B 1 140 ? 26.592 -7.456 -14.235 1.00 22.58 118 THR B C 1
ATOM 6339 O O . THR B 1 140 ? 27.538 -7.001 -14.895 1.00 22.39 118 THR B O 1
ATOM 6350 N N . VAL B 1 141 ? 26.640 -7.621 -12.925 1.00 17.88 119 VAL B N 1
ATOM 6351 C CA . VAL B 1 141 ? 27.800 -7.250 -12.130 1.00 20.18 119 VAL B CA 1
ATOM 6352 C C . VAL B 1 141 ? 28.612 -8.492 -11.772 1.00 21.46 119 VAL B C 1
ATOM 6353 O O . VAL B 1 141 ? 28.057 -9.468 -11.257 1.00 19.75 119 VAL B O 1
ATOM 6366 N N . GLY B 1 142 ? 29.914 -8.472 -12.065 1.00 21.95 120 GLY B N 1
ATOM 6367 C CA . GLY B 1 142 ? 30.781 -9.567 -11.671 1.00 22.99 120 GLY B CA 1
ATOM 6368 C C . GLY B 1 142 ? 31.150 -9.406 -10.200 1.00 18.61 120 GLY B C 1
ATOM 6369 O O . GLY B 1 142 ? 31.498 -8.314 -9.766 1.00 20.38 120 GLY B O 1
ATOM 6373 N N . VAL B 1 143 ? 31.043 -10.502 -9.454 1.00 18.02 121 VAL B N 1
ATOM 6374 C CA . VAL B 1 143 ? 31.395 -10.547 -8.041 1.00 14.71 121 VAL B CA 1
ATOM 6375 C C . VAL B 1 143 ? 32.246 -11.782 -7.738 1.00 19.48 121 VAL B C 1
ATOM 6376 O O . VAL B 1 143 ? 32.290 -12.735 -8.530 1.00 19.50 121 VAL B O 1
ATOM 6389 N N . ALA B 1 144 ? 32.922 -11.753 -6.595 1.00 18.08 122 ALA B N 1
ATOM 6390 C CA . ALA B 1 144 ? 33.676 -12.892 -6.129 1.00 18.95 122 ALA B CA 1
ATOM 6391 C C . ALA B 1 144 ? 33.461 -13.019 -4.641 1.00 21.49 122 ALA B C 1
ATOM 6392 O O . ALA B 1 144 ? 33.537 -12.027 -3.911 1.00 22.09 122 ALA B O 1
ATOM 6399 N N . LEU B 1 145 ? 33.200 -14.248 -4.195 1.00 19.92 123 LEU B N 1
ATOM 6400 C CA . LEU B 1 145 ? 33.038 -14.541 -2.777 1.00 17.49 123 LEU B CA 1
ATOM 6401 C C . LEU B 1 145 ? 34.229 -15.373 -2.322 1.00 21.24 123 LEU B C 1
ATOM 6402 O O . LEU B 1 145 ? 34.491 -16.462 -2.865 1.00 20.20 123 LEU B O 1
ATOM 6418 N N . ALA B 1 146 ? 34.984 -14.843 -1.363 1.00 21.22 124 ALA B N 1
ATOM 6419 C CA . ALA B 1 146 ? 36.143 -15.538 -0.837 1.00 23.37 124 ALA B CA 1
ATOM 6420 C C . ALA B 1 146 ? 35.733 -16.522 0.239 1.00 22.49 124 ALA B C 1
ATOM 6421 O O . ALA B 1 146 ? 34.657 -16.417 0.821 1.00 26.35 124 ALA B O 1
ATOM 6428 N N . ASP B 1 147 ? 36.617 -17.469 0.522 1.00 21.77 125 ASP B N 1
ATOM 6429 C CA . ASP B 1 147 ? 36.363 -18.431 1.585 1.00 24.82 125 ASP B CA 1
ATOM 6430 C C . ASP B 1 147 ? 36.091 -17.743 2.910 1.00 28.64 125 ASP B C 1
ATOM 6431 O O . ASP B 1 147 ? 35.266 -18.224 3.693 1.00 32.88 125 ASP B O 1
ATOM 6440 N N . ASP B 1 148 ? 36.758 -16.616 3.161 1.00 27.86 126 ASP B N 1
ATOM 6441 C CA . ASP B 1 148 ? 36.593 -15.909 4.433 1.00 28.03 126 ASP B CA 1
ATOM 6442 C C . ASP B 1 148 ? 35.417 -14.959 4.414 1.00 27.01 126 ASP B C 1
ATOM 6443 O O . ASP B 1 148 ? 35.202 -14.201 5.363 1.00 27.74 126 ASP B O 1
ATOM 6452 N N . GLY B 1 149 ?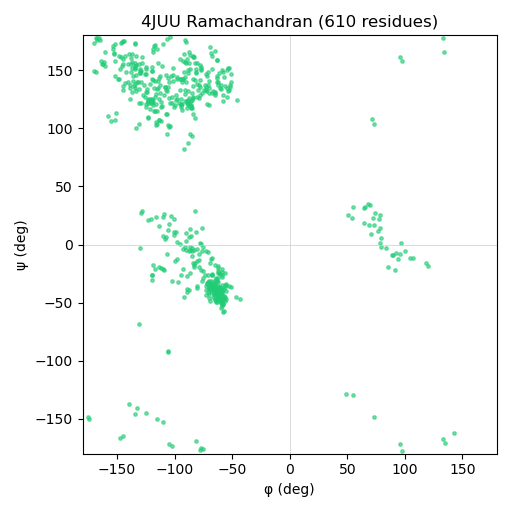 34.635 -15.016 3.343 1.00 22.22 127 GLY B N 1
ATOM 6453 C CA . GLY B 1 149 ? 33.390 -14.269 3.271 1.00 23.33 127 GLY B CA 1
ATOM 6454 C C . GLY B 1 149 ? 33.505 -12.893 2.645 1.00 22.08 127 GLY B C 1
ATOM 6455 O O . GLY B 1 149 ? 32.500 -12.228 2.446 1.00 21.34 127 GLY B O 1
ATOM 6459 N N . THR B 1 150 ? 34.722 -12.450 2.364 1.00 20.12 128 THR B N 1
ATOM 6460 C CA . THR B 1 150 ? 34.917 -11.171 1.702 1.00 22.37 128 THR B CA 1
ATOM 6461 C C . THR B 1 150 ? 34.216 -11.219 0.335 1.00 16.94 128 THR B C 1
ATOM 6462 O O . THR B 1 150 ? 34.376 -12.202 -0.413 1.00 20.58 128 THR B O 1
ATOM 6473 N N . VAL B 1 151 ? 33.471 -10.180 -0.016 1.00 14.54 129 VAL B N 1
ATOM 6474 C CA . VAL B 1 151 ? 32.872 -10.081 -1.350 1.00 15.11 129 VAL B CA 1
ATOM 6475 C C . VAL B 1 151 ? 33.532 -8.936 -2.105 1.00 17.10 129 VAL B C 1
ATOM 6476 O O . VAL B 1 151 ? 33.632 -7.814 -1.591 1.00 17.23 129 VAL B O 1
ATOM 6489 N N . SER B 1 152 ? 33.961 -9.217 -3.328 1.00 16.03 130 SER B N 1
ATOM 6490 C CA . SER B 1 152 ? 34.530 -8.213 -4.214 1.00 14.66 130 SER B CA 1
ATOM 6491 C C . SER B 1 152 ? 33.548 -7.929 -5.330 1.00 20.72 130 SER B C 1
ATOM 6492 O O . SER B 1 152 ? 32.956 -8.850 -5.888 1.00 19.08 130 SER B O 1
ATOM 6500 N N . ILE B 1 153 ? 33.346 -6.656 -5.640 1.00 16.81 131 ILE B N 1
ATOM 6501 C CA . ILE B 1 153 ? 32.445 -6.291 -6.731 1.00 17.51 131 ILE B CA 1
ATOM 6502 C C . ILE B 1 153 ? 33.100 -5.313 -7.691 1.00 16.54 131 ILE B C 1
ATOM 6503 O O . ILE B 1 153 ? 33.969 -4.526 -7.327 1.00 19.75 131 ILE B O 1
ATOM 6519 N N . ASP B 1 154 ? 32.726 -5.416 -8.957 1.00 17.85 132 ASP B N 1
ATOM 6520 C CA . ASP B 1 154 ? 33.149 -4.447 -9.943 1.00 21.45 132 ASP B CA 1
ATOM 6521 C C . ASP B 1 154 ? 32.265 -3.221 -9.840 1.00 25.88 132 ASP B C 1
ATOM 6522 O O . ASP B 1 154 ? 31.040 -3.311 -9.853 1.00 31.44 132 ASP B O 1
ATOM 6531 N N . ASN B 1 155 ? 32.897 -2.068 -9.701 1.00 22.48 133 ASN B N 1
ATOM 6532 C CA . ASN B 1 155 ? 32.161 -0.817 -9.706 1.00 23.69 133 ASN B CA 1
ATOM 6533 C C . ASN B 1 155 ? 32.179 -0.337 -11.151 1.00 18.54 133 ASN B C 1
ATOM 6534 O O . ASN B 1 155 ? 33.076 -0.696 -11.912 1.00 22.98 133 ASN B O 1
ATOM 6545 N N . VAL B 1 156 ? 31.230 0.510 -11.504 1.00 23.15 134 VAL B N 1
ATOM 6546 C CA . VAL B 1 156 ? 31.246 1.142 -12.824 1.00 27.57 134 VAL B CA 1
ATOM 6547 C C . VAL B 1 156 ? 32.469 2.028 -13.030 1.00 30.53 134 VAL B C 1
ATOM 6548 O O . VAL B 1 156 ? 33.134 2.460 -12.077 1.00 23.49 134 VAL B O 1
ATOM 6561 N N . GLU B 1 157 ? 32.778 2.275 -14.295 1.00 19.14 135 GLU B N 1
ATOM 6562 C CA . GLU B 1 157 ? 33.873 3.127 -14.677 1.00 20.78 135 GLU B CA 1
ATOM 6563 C C . GLU B 1 157 ? 33.721 4.442 -13.936 1.00 19.38 135 GLU B C 1
ATOM 6564 O O . GLU B 1 157 ? 32.608 4.951 -13.816 1.00 24.74 135 GLU B O 1
ATOM 6576 N N . SER B 1 158 ? 34.838 4.920 -13.401 1.00 31.51 136 SER B N 1
ATOM 6577 C CA . SER B 1 158 ? 34.851 6.111 -12.564 1.00 31.64 136 SER B CA 1
ATOM 6578 C C . SER B 1 158 ? 35.914 7.060 -13.082 1.00 23.78 136 SER B C 1
ATOM 6579 O O . SER B 1 158 ? 36.957 6.649 -13.619 1.00 27.13 136 SER B O 1
ATOM 6587 N N . TYR B 1 159 ? 35.679 8.352 -12.896 1.00 22.19 137 TYR B N 1
ATOM 6588 C CA . TYR B 1 159 ? 36.585 9.328 -13.433 1.00 23.21 137 TYR B CA 1
ATOM 6589 C C . TYR B 1 159 ? 36.401 10.662 -12.740 1.00 25.80 137 TYR B C 1
ATOM 6590 O O . TYR B 1 159 ? 35.357 10.912 -12.145 1.00 21.03 137 TYR B O 1
ATOM 6608 N N . ARG B 1 160 ? 37.430 11.501 -12.779 1.00 23.40 138 ARG B N 1
ATOM 6609 C CA . ARG B 1 160 ? 37.291 12.860 -12.282 1.00 16.95 138 ARG B CA 1
ATOM 6610 C C . ARG B 1 160 ? 36.807 13.821 -13.370 1.00 19.67 138 ARG B C 1
ATOM 6611 O O . ARG B 1 160 ? 37.318 13.835 -14.498 1.00 23.69 138 ARG B O 1
ATOM 6632 N N . HIS B 1 161 ? 35.804 14.611 -13.021 1.00 20.95 139 HIS B N 1
ATOM 6633 C CA . HIS B 1 161 ? 35.213 15.570 -13.944 1.00 21.59 139 HIS B CA 1
ATOM 6634 C C . HIS B 1 161 ? 35.884 16.929 -13.840 1.00 18.35 139 HIS B C 1
ATOM 6635 O O . HIS B 1 161 ? 36.212 17.545 -14.858 1.00 21.22 139 HIS B O 1
ATOM 6650 N N . ALA B 1 162 ? 36.106 17.393 -12.610 1.00 19.31 140 ALA B N 1
ATOM 6651 C CA . ALA B 1 162 ? 36.715 18.694 -12.378 1.00 21.35 140 ALA B CA 1
ATOM 6652 C C . ALA B 1 162 ? 37.596 18.645 -11.139 1.00 22.07 140 ALA B C 1
ATOM 6653 O O . ALA B 1 162 ? 37.190 18.119 -10.099 1.00 20.46 140 ALA B O 1
ATOM 6660 N N . ALA B 1 163 ? 38.805 19.176 -11.265 1.00 20.44 141 ALA B N 1
ATOM 6661 C CA . ALA B 1 163 ? 39.728 19.281 -10.129 1.00 20.64 141 ALA B CA 1
ATOM 6662 C C . ALA B 1 163 ? 39.681 20.690 -9.517 1.00 21.47 141 ALA B C 1
ATOM 6663 O O . ALA B 1 163 ? 39.540 21.667 -10.229 1.00 20.91 141 ALA B O 1
ATOM 6670 N N . GLY B 1 164 ? 39.777 20.782 -8.195 1.00 22.57 142 GLY B N 1
ATOM 6671 C CA . GLY B 1 164 ? 39.993 22.054 -7.534 1.00 28.44 142 GLY B CA 1
ATOM 6672 C C . GLY B 1 164 ? 38.828 23.023 -7.572 1.00 25.64 142 GLY B C 1
ATOM 6673 O O . GLY B 1 164 ? 39.000 24.231 -7.650 1.00 28.20 142 GLY B O 1
ATOM 6677 N N . VAL B 1 165 ? 37.634 22.469 -7.523 1.00 16.18 143 VAL B N 1
ATOM 6678 C CA . VAL B 1 165 ? 36.399 23.230 -7.414 1.00 14.20 143 VAL B CA 1
ATOM 6679 C C . VAL B 1 165 ? 36.337 23.773 -6.005 1.00 21.97 143 VAL B C 1
ATOM 6680 O O . VAL B 1 165 ? 36.835 23.151 -5.064 1.00 20.71 143 VAL B O 1
ATOM 6693 N N . GLU B 1 166 ? 35.760 24.950 -5.853 1.00 17.34 144 GLU B N 1
ATOM 6694 C CA . GLU B 1 166 ? 35.785 25.583 -4.574 1.00 18.52 144 GLU B CA 1
ATOM 6695 C C . GLU B 1 166 ? 34.502 26.383 -4.285 1.00 19.43 144 GLU B C 1
ATOM 6696 O O . GLU B 1 166 ? 33.994 27.074 -5.144 1.00 21.17 144 GLU B O 1
ATOM 6708 N N . VAL B 1 167 ? 33.986 26.256 -3.063 1.00 15.15 145 VAL B N 1
ATOM 6709 C CA . VAL B 1 167 ? 32.820 27.018 -2.614 1.00 16.55 145 VAL B CA 1
ATOM 6710 C C . VAL B 1 167 ? 33.103 27.674 -1.262 1.00 20.16 145 VAL B C 1
ATOM 6711 O O . VAL B 1 167 ? 33.867 27.145 -0.455 1.00 19.93 145 VAL B O 1
ATOM 6724 N N . ASP B 1 168 ? 32.486 28.825 -1.031 1.00 18.37 146 ASP B N 1
ATOM 6725 C CA . ASP B 1 168 ? 32.502 29.471 0.284 1.00 22.48 146 ASP B CA 1
ATOM 6726 C C . ASP B 1 168 ? 31.399 28.833 1.102 1.00 26.14 146 ASP B C 1
ATOM 6727 O O . ASP B 1 168 ? 30.254 28.791 0.666 1.00 32.39 146 ASP B O 1
ATOM 6736 N N . VAL B 1 169 ? 31.738 28.335 2.282 1.00 26.15 147 VAL B N 1
ATOM 6737 C CA . VAL B 1 169 ? 30.753 27.693 3.140 1.00 24.07 147 VAL B CA 1
ATOM 6738 C C . VAL B 1 169 ? 30.625 28.491 4.431 1.00 26.62 147 VAL B C 1
ATOM 6739 O O . VAL B 1 169 ? 31.575 28.571 5.198 1.00 28.19 147 VAL B O 1
ATOM 6752 N N . PRO B 1 170 ? 29.452 29.083 4.667 1.00 32.10 148 PRO B N 1
ATOM 6753 C CA . PRO B 1 170 ? 29.283 29.933 5.847 1.00 40.01 148 PRO B CA 1
ATOM 6754 C C . PRO B 1 170 ? 29.862 29.263 7.092 1.00 35.31 148 PRO B C 1
ATOM 6755 O O . PRO B 1 170 ? 29.507 28.135 7.395 1.00 36.42 148 PRO B O 1
ATOM 6766 N N . GLY B 1 171 ? 30.776 29.932 7.777 1.00 34.78 149 GLY B N 1
ATOM 6767 C CA . GLY B 1 171 ? 31.317 29.392 9.011 1.00 39.49 149 GLY B CA 1
ATOM 6768 C C . GLY B 1 171 ? 32.602 28.614 8.819 1.00 39.58 149 GLY B C 1
ATOM 6769 O O . GLY B 1 171 ? 33.275 28.284 9.791 1.00 38.31 149 GLY B O 1
ATOM 6773 N N . HIS B 1 172 ? 32.950 28.296 7.575 1.00 26.65 150 HIS B N 1
ATOM 6774 C CA . HIS B 1 172 ? 34.149 27.501 7.339 1.00 31.25 150 HIS B CA 1
ATOM 6775 C C . HIS B 1 172 ? 35.087 28.086 6.279 1.00 35.81 150 HIS B C 1
ATOM 6776 O O . HIS B 1 172 ? 36.156 27.548 6.029 1.00 42.55 150 HIS B O 1
ATOM 6791 N N . GLY B 1 173 ? 34.694 29.187 5.659 1.00 31.22 151 GLY B N 1
ATOM 6792 C CA . GLY B 1 173 ? 35.517 29.775 4.632 1.00 29.45 151 GLY B CA 1
ATOM 6793 C C . GLY B 1 173 ? 35.477 28.942 3.372 1.00 27.15 151 GLY B C 1
ATOM 6794 O O . GLY B 1 173 ? 34.482 28.290 3.037 1.00 26.48 151 GLY B O 1
ATOM 6798 N N . ARG B 1 174 ? 36.588 28.951 2.658 1.00 21.95 152 ARG B N 1
ATOM 6799 C CA . ARG B 1 174 ? 36.612 28.303 1.375 1.00 25.36 152 ARG B CA 1
ATOM 6800 C C . ARG B 1 174 ? 36.916 26.799 1.509 1.00 26.64 152 ARG B C 1
ATOM 6801 O O . ARG B 1 174 ? 37.835 26.389 2.216 1.00 28.16 152 ARG B O 1
ATOM 6822 N N . VAL B 1 175 ? 36.091 25.991 0.859 1.00 14.49 153 VAL B N 1
ATOM 6823 C CA . VAL B 1 175 ? 36.218 24.544 0.854 1.00 13.58 153 VAL B CA 1
ATOM 6824 C C . VAL B 1 175 ? 36.502 24.096 -0.597 1.00 23.72 153 VAL B C 1
ATOM 6825 O O . VAL B 1 175 ? 35.731 24.411 -1.510 1.00 18.97 153 VAL B O 1
ATOM 6838 N N . ARG B 1 176 ? 37.643 23.425 -0.794 1.00 17.37 154 ARG B N 1
ATOM 6839 C CA . ARG B 1 176 ? 38.103 22.993 -2.105 1.00 18.22 154 ARG B CA 1
ATOM 6840 C C . ARG B 1 176 ? 37.945 21.470 -2.244 1.00 21.34 154 ARG B C 1
ATOM 6841 O O . ARG B 1 176 ? 38.092 20.722 -1.276 1.00 18.59 154 ARG B O 1
ATOM 6862 N N . GLY B 1 177 ? 37.640 20.990 -3.442 1.00 18.47 155 GLY B N 1
ATOM 6863 C CA . GLY B 1 177 ? 37.517 19.557 -3.621 1.00 15.92 155 GLY B CA 1
ATOM 6864 C C . GLY B 1 177 ? 37.475 19.187 -5.089 1.00 16.03 155 GLY B C 1
ATOM 6865 O O . GLY B 1 177 ? 37.533 20.076 -5.970 1.00 18.17 155 GLY B O 1
ATOM 6869 N N . ASP B 1 178 ? 37.417 17.887 -5.360 1.00 15.54 156 ASP B N 1
ATOM 6870 C CA . ASP B 1 178 ? 37.238 17.404 -6.733 1.00 15.24 156 ASP B CA 1
ATOM 6871 C C . ASP B 1 178 ? 35.783 16.982 -6.966 1.00 15.02 156 ASP B C 1
ATOM 6872 O O . ASP B 1 178 ? 35.129 16.479 -6.070 1.00 17.84 156 ASP B O 1
ATOM 6881 N N . VAL B 1 179 ? 35.295 17.191 -8.181 1.00 14.78 157 VAL B N 1
ATOM 6882 C CA . VAL B 1 179 ? 34.009 16.646 -8.610 1.00 14.89 157 VAL B CA 1
ATOM 6883 C C . VAL B 1 179 ? 34.297 15.417 -9.451 1.00 17.82 157 VAL B C 1
ATOM 6884 O O . VAL B 1 179 ? 34.977 15.499 -10.480 1.00 18.71 157 VAL B O 1
ATOM 6897 N N . ALA B 1 180 ? 33.814 14.271 -8.977 1.00 15.02 158 ALA B N 1
ATOM 6898 C CA . ALA B 1 180 ? 34.131 12.974 -9.569 1.00 14.96 158 ALA B CA 1
ATOM 6899 C C . ALA B 1 180 ? 32.905 12.070 -9.651 1.00 18.87 158 ALA B C 1
ATOM 6900 O O . ALA B 1 180 ? 31.991 12.159 -8.816 1.00 15.32 158 ALA B O 1
ATOM 6907 N N . TRP B 1 181 ? 32.898 11.223 -10.679 1.00 16.99 159 TRP B N 1
ATOM 6908 C CA . TRP B 1 181 ? 31.847 10.227 -10.892 1.00 15.59 159 TRP B CA 1
ATOM 6909 C C . TRP B 1 181 ? 32.314 8.845 -10.473 1.00 17.22 159 TRP B C 1
ATOM 6910 O O . TRP B 1 181 ? 33.341 8.351 -10.966 1.00 19.91 159 TRP B O 1
ATOM 6931 N N . GLY B 1 182 ? 31.578 8.235 -9.535 1.00 18.47 160 GLY B N 1
ATOM 6932 C CA . GLY B 1 182 ? 31.786 6.852 -9.161 1.00 19.90 160 GLY B CA 1
ATOM 6933 C C . GLY B 1 182 ? 30.556 5.985 -9.370 1.00 21.39 160 GLY B C 1
ATOM 6934 O O . GLY B 1 182 ? 30.462 4.903 -8.790 1.00 21.29 160 GLY B O 1
ATOM 6938 N N . GLY B 1 183 ? 29.640 6.417 -10.241 1.00 21.08 161 GLY B N 1
ATOM 6939 C CA . GLY B 1 183 ? 28.313 5.812 -10.299 1.00 25.80 161 GLY B CA 1
ATOM 6940 C C . GLY B 1 183 ? 27.263 6.709 -9.652 1.00 25.72 161 GLY B C 1
ATOM 6941 O O . GLY B 1 183 ? 26.065 6.464 -9.747 1.00 24.32 161 GLY B O 1
ATOM 6945 N N . ASN B 1 184 ? 27.742 7.735 -8.957 1.00 18.89 162 ASN B N 1
ATOM 6946 C CA . ASN B 1 184 ? 26.965 8.872 -8.483 1.00 17.88 162 ASN B CA 1
ATOM 6947 C C . ASN B 1 184 ? 27.940 10.055 -8.537 1.00 19.41 162 ASN B C 1
ATOM 6948 O O . ASN B 1 184 ? 29.148 9.834 -8.580 1.00 18.03 162 ASN B O 1
ATOM 6959 N N . TRP B 1 185 ? 27.429 11.284 -8.519 1.00 17.65 163 TRP B N 1
ATOM 6960 C CA . TRP B 1 185 ? 28.280 12.485 -8.466 1.00 17.07 163 TRP B CA 1
ATOM 6961 C C . TRP B 1 185 ? 28.689 12.813 -7.032 1.00 17.68 163 TRP B C 1
ATOM 6962 O O . TRP B 1 185 ? 27.842 12.907 -6.143 1.00 17.08 163 TRP B O 1
ATOM 6983 N N . PHE B 1 186 ? 29.998 12.957 -6.831 1.00 14.07 164 PHE B N 1
ATOM 6984 C CA . PHE B 1 186 ? 30.598 13.313 -5.560 1.00 13.11 164 PHE B CA 1
ATOM 6985 C C . PHE B 1 186 ? 31.412 14.588 -5.671 1.00 16.00 164 PHE B C 1
ATOM 6986 O O . PHE B 1 186 ? 32.099 14.798 -6.666 1.00 17.67 164 PHE B O 1
ATOM 7003 N N . PHE B 1 187 ? 31.293 15.442 -4.664 1.00 13.66 165 PHE B N 1
ATOM 7004 C CA . PHE B 1 187 ? 32.307 16.438 -4.340 1.00 13.19 165 PHE B CA 1
ATOM 7005 C C . PHE B 1 187 ? 33.123 15.852 -3.210 1.00 13.61 165 PHE B C 1
ATOM 7006 O O . PHE B 1 187 ? 32.571 15.488 -2.157 1.00 14.10 165 PHE B O 1
ATOM 7023 N N . ILE B 1 188 ? 34.433 15.777 -3.418 1.00 11.92 166 ILE B N 1
ATOM 7024 C CA . ILE B 1 188 ? 35.340 15.123 -2.472 1.00 10.84 166 ILE B CA 1
ATOM 7025 C C . ILE B 1 188 ? 36.320 16.158 -1.954 1.00 12.77 166 ILE B C 1
ATOM 7026 O O . ILE B 1 188 ? 37.098 16.706 -2.728 1.00 14.37 166 ILE B O 1
ATOM 7042 N N . THR B 1 189 ? 36.262 16.457 -0.658 1.00 15.39 167 THR B N 1
ATOM 7043 C CA . THR B 1 189 ? 37.177 17.420 -0.043 1.00 16.93 167 THR B CA 1
ATOM 7044 C C . THR B 1 189 ? 38.007 16.738 1.054 1.00 16.05 167 THR B C 1
ATOM 7045 O O . THR B 1 189 ? 37.536 15.792 1.697 1.00 18.17 167 THR B O 1
ATOM 7056 N N . GLU B 1 190 ? 39.229 17.217 1.246 1.00 16.62 168 GLU B N 1
ATOM 7057 C CA . GLU B 1 190 ? 40.077 16.744 2.339 1.00 20.30 168 GLU B CA 1
ATOM 7058 C C . GLU B 1 190 ? 39.906 17.576 3.596 1.00 25.17 168 GLU B C 1
ATOM 7059 O O . GLU B 1 190 ? 40.561 17.304 4.617 1.00 23.70 168 GLU B O 1
ATOM 7071 N N . GLN B 1 191 ? 39.077 18.616 3.512 1.00 17.70 169 GLN B N 1
ATOM 7072 C CA . GLN B 1 191 ? 38.887 19.551 4.609 1.00 21.80 169 GLN B CA 1
ATOM 7073 C C . GLN B 1 191 ? 37.777 19.110 5.545 1.00 21.35 169 GLN B C 1
ATOM 7074 O O . GLN B 1 191 ? 36.611 18.990 5.151 1.00 20.23 169 GLN B O 1
ATOM 7088 N N . ALA B 1 192 ? 38.147 18.855 6.797 1.00 24.02 170 ALA B N 1
ATOM 7089 C CA . ALA B 1 192 ? 37.161 18.434 7.795 1.00 29.75 170 ALA B CA 1
ATOM 7090 C C . ALA B 1 192 ? 37.129 19.454 8.928 1.00 29.40 170 ALA B C 1
ATOM 7091 O O . ALA B 1 192 ? 38.163 19.988 9.311 1.00 26.33 170 ALA B O 1
ATOM 7098 N N . PRO B 1 193 ? 35.935 19.738 9.468 1.00 25.74 171 PRO B N 1
ATOM 7099 C CA . PRO B 1 193 ? 35.728 20.714 10.539 1.00 32.58 171 PRO B CA 1
ATOM 7100 C C . PRO B 1 193 ? 35.968 20.128 11.934 1.00 26.31 171 PRO B C 1
ATOM 7101 O O . PRO B 1 193 ? 36.007 20.860 12.926 1.00 26.41 171 PRO B O 1
ATOM 7112 N N . CYS B 1 194 ? 36.122 18.807 11.997 1.00 24.08 172 CYS B N 1
ATOM 7113 C CA . CYS B 1 194 ? 36.239 18.095 13.263 1.00 20.81 172 CYS B CA 1
ATOM 7114 C C . CYS B 1 194 ? 36.694 16.662 13.015 1.00 22.53 172 CYS B C 1
ATOM 7115 O O . CYS B 1 194 ? 36.848 16.243 11.870 1.00 24.46 172 CYS B O 1
ATOM 7123 N N . ALA B 1 195 ? 36.887 15.903 14.094 1.00 22.91 173 ALA B N 1
ATOM 7124 C CA . ALA B 1 195 ? 37.287 14.511 13.955 1.00 19.40 173 ALA B CA 1
ATOM 7125 C C . ALA B 1 195 ? 36.211 13.725 13.191 1.00 21.34 173 ALA B C 1
ATOM 7126 O O . ALA B 1 195 ? 35.020 14.035 13.279 1.00 20.86 173 ALA B O 1
ATOM 7133 N N . LEU B 1 196 ? 36.643 12.726 12.433 1.00 18.70 174 LEU B N 1
ATOM 7134 C CA . LEU B 1 196 ? 35.726 11.882 11.663 1.00 16.45 174 LEU B CA 1
ATOM 7135 C C . LEU B 1 196 ? 35.345 10.670 12.494 1.00 17.25 174 LEU B C 1
ATOM 7136 O O . LEU B 1 196 ? 35.911 9.576 12.344 1.00 19.55 174 LEU B O 1
ATOM 7152 N N . GLY B 1 197 ? 34.368 10.859 13.372 1.00 20.57 175 GLY B N 1
ATOM 7153 C CA . GLY B 1 197 ? 33.858 9.766 14.181 1.00 19.73 175 GLY B CA 1
ATOM 7154 C C . GLY B 1 197 ? 32.341 9.861 14.289 1.00 16.40 175 GLY B C 1
ATOM 7155 O O . GLY B 1 197 ? 31.752 10.917 14.027 1.00 17.01 175 GLY B O 1
ATOM 7159 N N . LEU B 1 198 ? 31.719 8.770 14.708 1.00 19.18 176 LEU B N 1
ATOM 7160 C CA . LEU B 1 198 ? 30.280 8.721 14.845 1.00 18.12 176 LEU B CA 1
ATOM 7161 C C . LEU B 1 198 ? 29.804 9.792 15.811 1.00 17.63 176 LEU B C 1
ATOM 7162 O O . LEU B 1 198 ? 28.712 10.351 15.632 1.00 19.60 176 LEU B O 1
ATOM 7178 N N . ALA B 1 199 ? 30.597 10.082 16.847 1.00 17.18 177 ALA B N 1
ATOM 7179 C CA . ALA B 1 199 ? 30.184 11.080 17.841 1.00 21.36 177 ALA B CA 1
ATOM 7180 C C . ALA B 1 199 ? 30.016 12.473 17.208 1.00 23.75 177 ALA B C 1
ATOM 7181 O O . ALA B 1 199 ? 29.280 13.330 17.733 1.00 22.40 177 ALA B O 1
ATOM 7188 N N . GLN B 1 200 ? 30.681 12.691 16.076 1.00 18.41 178 GLN B N 1
ATOM 7189 C CA . GLN B 1 200 ? 30.624 13.971 15.375 1.00 17.63 178 GLN B CA 1
ATOM 7190 C C . GLN B 1 200 ? 29.640 14.006 14.180 1.00 16.97 178 GLN B C 1
ATOM 7191 O O . GLN B 1 200 ? 29.655 14.979 13.422 1.00 17.76 178 GLN B O 1
ATOM 7205 N N . GLN B 1 201 ? 28.780 12.991 14.023 1.00 17.21 179 GLN B N 1
ATOM 7206 C CA . GLN B 1 201 ? 27.939 12.912 12.822 1.00 17.64 179 GLN B CA 1
ATOM 7207 C C . GLN B 1 201 ? 27.020 14.117 12.610 1.00 15.98 179 GLN B C 1
ATOM 7208 O O . GLN B 1 201 ? 26.849 14.557 11.470 1.00 18.14 179 GLN B O 1
ATOM 7222 N N . ARG B 1 202 ? 26.432 14.671 13.662 1.00 20.49 180 ARG B N 1
ATOM 7223 C CA . ARG B 1 202 ? 25.567 15.838 13.457 1.00 19.19 180 ARG B CA 1
ATOM 7224 C C . ARG B 1 202 ? 26.322 17.012 12.857 1.00 21.29 180 ARG B C 1
ATOM 7225 O O . ARG B 1 202 ? 25.824 17.682 11.942 1.00 20.46 180 ARG B O 1
ATOM 7246 N N . GLU B 1 203 ? 27.499 17.283 13.414 1.00 19.31 181 GLU B N 1
ATOM 7247 C CA . GLU B 1 203 ? 28.362 18.366 12.954 1.00 19.67 181 GLU B CA 1
ATOM 7248 C C . GLU B 1 203 ? 28.818 18.152 11.504 1.00 17.79 181 GLU B C 1
ATOM 7249 O O . GLU B 1 203 ? 28.792 19.082 10.662 1.00 19.58 181 GLU B O 1
ATOM 7261 N N . LEU B 1 204 ? 29.237 16.927 11.216 1.00 15.41 182 LEU B N 1
ATOM 7262 C CA . LEU B 1 204 ? 29.667 16.557 9.877 1.00 16.16 182 LEU B CA 1
ATOM 7263 C C . LEU B 1 204 ? 28.517 16.638 8.871 1.00 17.56 182 LEU B C 1
ATOM 7264 O O . LEU B 1 204 ? 28.717 17.072 7.724 1.00 15.37 182 LEU B O 1
ATOM 7280 N N . THR B 1 205 ? 27.318 16.223 9.279 1.00 14.90 183 THR B N 1
ATOM 7281 C CA . THR B 1 205 ? 26.128 16.334 8.421 1.00 18.37 183 THR B CA 1
ATOM 7282 C C . THR B 1 205 ? 25.821 17.791 8.100 1.00 19.15 183 THR B C 1
ATOM 7283 O O . THR B 1 205 ? 25.526 18.130 6.964 1.00 17.43 183 THR B O 1
ATOM 7294 N N . ALA B 1 206 ? 25.882 18.663 9.101 1.00 20.66 184 ALA B N 1
ATOM 7295 C CA . ALA B 1 206 ? 25.609 20.080 8.878 1.00 19.29 184 ALA B CA 1
ATOM 7296 C C . ALA B 1 206 ? 26.609 20.692 7.906 1.00 21.19 184 ALA B C 1
ATOM 7297 O O . ALA B 1 206 ? 26.244 21.468 7.020 1.00 19.49 184 ALA B O 1
ATOM 7304 N N . TYR B 1 207 ? 27.876 20.350 8.093 1.00 19.59 185 TYR B N 1
ATOM 7305 C CA . TYR B 1 207 ? 28.957 20.862 7.257 1.00 21.09 185 TYR B CA 1
ATOM 7306 C C . TYR B 1 207 ? 28.795 20.410 5.807 1.00 19.60 185 TYR B C 1
ATOM 7307 O O . TYR B 1 207 ? 28.839 21.222 4.880 1.00 17.93 185 TYR B O 1
ATOM 7325 N N . THR B 1 208 ? 28.569 19.122 5.607 1.00 15.32 186 THR B N 1
ATOM 7326 C CA . THR B 1 208 ? 28.449 18.608 4.260 1.00 15.47 186 THR B CA 1
ATOM 7327 C C . THR B 1 208 ? 27.156 19.098 3.603 1.00 18.10 186 THR B C 1
ATOM 7328 O O . THR B 1 208 ? 27.134 19.325 2.399 1.00 16.23 186 THR B O 1
ATOM 7339 N N . GLU B 1 209 ? 26.081 19.265 4.377 1.00 15.17 187 GLU B N 1
ATOM 7340 C CA . GLU B 1 209 ? 24.855 19.815 3.790 1.00 15.86 187 GLU B CA 1
ATOM 7341 C C . GLU B 1 209 ? 25.111 21.225 3.291 1.00 18.00 187 GLU B C 1
ATOM 7342 O O . GLU B 1 209 ? 24.621 21.629 2.220 1.00 17.36 187 GLU B O 1
ATOM 7354 N N . ALA B 1 210 ? 25.872 21.996 4.066 1.00 19.11 188 ALA B N 1
ATOM 7355 C CA . ALA B 1 210 ? 26.192 23.364 3.672 1.00 20.92 188 ALA B CA 1
ATOM 7356 C C . ALA B 1 210 ? 27.023 23.386 2.391 1.00 17.27 188 ALA B C 1
ATOM 7357 O O . ALA B 1 210 ? 26.839 24.262 1.516 1.00 18.68 188 ALA B O 1
ATOM 7364 N N . ILE B 1 211 ? 27.962 22.451 2.284 1.00 16.64 189 ILE B N 1
ATOM 7365 C CA . ILE B 1 211 ? 28.747 22.322 1.060 1.00 19.38 189 ILE B CA 1
ATOM 7366 C C . ILE B 1 211 ? 27.811 22.046 -0.122 1.00 21.22 189 ILE B C 1
ATOM 7367 O O . ILE B 1 211 ? 27.905 22.687 -1.163 1.00 17.70 189 ILE B O 1
ATOM 7383 N N . ARG B 1 212 ? 26.896 21.103 0.044 1.00 15.43 190 ARG B N 1
ATOM 7384 C CA . ARG B 1 212 ? 25.984 20.747 -1.045 1.00 14.94 190 ARG B CA 1
ATOM 7385 C C . ARG B 1 212 ? 25.182 21.948 -1.516 1.00 19.45 190 ARG B C 1
ATOM 7386 O O . ARG B 1 212 ? 24.999 22.163 -2.724 1.00 18.07 190 ARG B O 1
ATOM 7407 N N . LEU B 1 213 ? 24.673 22.718 -0.567 1.00 17.07 191 LEU B N 1
ATOM 7408 C CA . LEU B 1 213 ? 23.830 23.851 -0.882 1.00 19.94 191 LEU B CA 1
ATOM 7409 C C . LEU B 1 213 ? 24.622 24.942 -1.600 1.00 17.01 191 LEU B C 1
ATOM 7410 O O . LEU B 1 213 ? 24.107 25.587 -2.499 1.00 20.63 191 LEU B O 1
ATOM 7426 N N . ALA B 1 214 ? 25.875 25.115 -1.196 1.00 16.89 192 ALA B N 1
ATOM 7427 C CA . ALA B 1 214 ? 26.744 26.102 -1.810 1.00 21.96 192 ALA B CA 1
ATOM 7428 C C . ALA B 1 214 ? 27.107 25.734 -3.246 1.00 18.09 192 ALA B C 1
ATOM 7429 O O . ALA B 1 214 ? 27.208 26.616 -4.100 1.00 18.77 192 ALA B O 1
ATOM 7436 N N . LEU B 1 215 ? 27.324 24.451 -3.518 1.00 15.04 193 LEU B N 1
ATOM 7437 C CA . LEU B 1 215 ? 27.577 24.001 -4.882 1.00 15.08 193 LEU B CA 1
ATOM 7438 C C . LEU B 1 215 ? 26.347 24.288 -5.725 1.00 17.63 193 LEU B C 1
ATOM 7439 O O . LEU B 1 215 ? 26.442 24.821 -6.806 1.00 18.60 193 LEU B O 1
ATOM 7455 N N . GLU B 1 216 ? 25.166 23.943 -5.218 1.00 16.78 194 GLU B N 1
ATOM 7456 C CA . GLU B 1 216 ? 23.943 24.193 -5.974 1.00 16.93 194 GLU B CA 1
ATOM 7457 C C . GLU B 1 216 ? 23.742 25.689 -6.241 1.00 19.67 194 GLU B C 1
ATOM 7458 O O . GLU B 1 216 ? 23.416 26.086 -7.350 1.00 22.86 194 GLU B O 1
ATOM 7470 N N . ALA B 1 217 ? 23.919 26.505 -5.199 1.00 21.32 195 ALA B N 1
ATOM 7471 C CA . ALA B 1 217 ? 23.767 27.948 -5.280 1.00 23.49 195 ALA B CA 1
ATOM 7472 C C . ALA B 1 217 ? 24.699 28.532 -6.328 1.00 24.99 195 ALA B C 1
ATOM 7473 O O . ALA B 1 217 ? 24.328 29.450 -7.036 1.00 25.20 195 ALA B O 1
ATOM 7480 N N . ALA B 1 218 ? 25.904 27.977 -6.428 1.00 23.97 196 ALA B N 1
ATOM 7481 C CA . ALA B 1 218 ? 26.908 28.461 -7.389 1.00 24.79 196 ALA B CA 1
ATOM 7482 C C . ALA B 1 218 ? 26.667 27.981 -8.820 1.00 25.63 196 ALA B C 1
ATOM 7483 O O . ALA B 1 218 ? 27.270 28.504 -9.765 1.00 25.09 196 ALA B O 1
ATOM 7490 N N . GLY B 1 219 ? 25.780 27.002 -8.986 1.00 22.14 197 GLY B N 1
ATOM 7491 C CA . GLY B 1 219 ? 25.577 26.371 -10.269 1.00 24.35 197 GLY B CA 1
ATOM 7492 C C . GLY B 1 219 ? 26.686 25.417 -10.686 1.00 20.82 197 GLY B C 1
ATOM 7493 O O . GLY B 1 219 ? 26.905 25.211 -11.882 1.00 25.90 197 GLY B O 1
ATOM 7497 N N . ILE B 1 220 ? 27.381 24.844 -9.703 1.00 17.90 198 ILE B N 1
ATOM 7498 C CA . ILE B 1 220 ? 28.436 23.881 -9.947 1.00 20.44 198 ILE B CA 1
ATOM 7499 C C . ILE B 1 220 ? 27.836 22.481 -9.998 1.00 24.43 198 ILE B C 1
ATOM 7500 O O . ILE B 1 220 ? 27.138 22.046 -9.069 1.00 22.32 198 ILE B O 1
ATOM 7516 N N . THR B 1 221 ? 28.070 21.795 -11.115 1.00 22.37 199 THR B N 1
ATOM 7517 C CA . THR B 1 221 ? 27.428 20.510 -11.362 1.00 21.32 199 THR B CA 1
ATOM 7518 C C . THR B 1 221 ? 28.445 19.512 -11.875 1.00 24.24 199 THR B C 1
ATOM 7519 O O . THR B 1 221 ? 29.603 19.851 -12.126 1.00 24.67 199 THR B O 1
ATOM 7530 N N . GLY B 1 222 ? 28.017 18.267 -11.996 1.00 21.59 200 GLY B N 1
ATOM 7531 C CA . GLY B 1 222 ? 28.749 17.315 -12.794 1.00 19.97 200 GLY B CA 1
ATOM 7532 C C . GLY B 1 222 ? 28.479 17.573 -14.268 1.00 27.16 200 GLY B C 1
ATOM 7533 O O . GLY B 1 222 ? 27.826 18.554 -14.666 1.00 29.15 200 GLY B O 1
ATOM 7537 N N . GLU B 1 223 ? 29.018 16.694 -15.097 1.00 27.78 201 GLU B N 1
ATOM 7538 C CA . GLU B 1 223 ? 28.787 16.755 -16.534 1.00 30.49 201 GLU B CA 1
ATOM 7539 C C . GLU B 1 223 ? 27.293 16.839 -16.822 1.00 36.34 201 GLU B C 1
ATOM 7540 O O . GLU B 1 223 ? 26.505 16.187 -16.162 1.00 38.73 201 GLU B O 1
ATOM 7552 N N . ALA B 1 224 ? 26.905 17.663 -17.795 1.00 47.95 202 ALA B N 1
ATOM 7553 C CA . ALA B 1 224 ? 25.506 17.744 -18.242 1.00 53.21 202 ALA B CA 1
ATOM 7554 C C . ALA B 1 224 ? 24.559 18.258 -17.159 1.00 45.10 202 ALA B C 1
ATOM 7555 O O . ALA B 1 224 ? 23.395 17.885 -17.104 1.00 44.87 202 ALA B O 1
ATOM 7562 N N . GLY B 1 225 ? 25.059 19.125 -16.293 1.00 44.36 203 GLY B N 1
ATOM 7563 C CA . GLY B 1 225 ? 24.233 19.666 -15.236 1.00 37.28 203 GLY B CA 1
ATOM 7564 C C . GLY B 1 225 ? 23.842 18.651 -14.168 1.00 30.40 203 GLY B C 1
ATOM 7565 O O . GLY B 1 225 ? 22.912 18.894 -13.405 1.00 35.80 203 GLY B O 1
ATOM 7569 N N . GLY B 1 226 ? 24.542 17.522 -14.109 1.00 30.50 204 GLY B N 1
ATOM 7570 C CA . GLY B 1 226 ? 24.269 16.514 -13.097 1.00 31.59 204 GLY B CA 1
ATOM 7571 C C . GLY B 1 226 ? 24.399 17.071 -11.687 1.00 29.94 204 GLY B C 1
ATOM 7572 O O . GLY B 1 226 ? 25.443 17.608 -11.314 1.00 24.84 204 GLY B O 1
ATOM 7576 N N . GLU B 1 227 ? 23.342 16.952 -10.890 1.00 26.27 205 GLU B N 1
ATOM 7577 C CA . GLU B 1 227 ? 23.381 17.485 -9.527 1.00 24.67 205 GLU B CA 1
ATOM 7578 C C . GLU B 1 227 ? 24.411 16.741 -8.678 1.00 20.45 205 GLU B C 1
ATOM 7579 O O . GLU B 1 227 ? 24.418 15.509 -8.666 1.00 21.25 205 GLU B O 1
ATOM 7591 N N . ILE B 1 228 ? 25.263 17.487 -7.976 1.00 16.58 206 ILE B N 1
ATOM 7592 C CA . ILE B 1 228 ? 26.234 16.883 -7.070 1.00 15.18 206 ILE B CA 1
ATOM 7593 C C . ILE B 1 228 ? 25.547 16.646 -5.736 1.00 19.04 206 ILE B C 1
ATOM 7594 O O . ILE B 1 228 ? 25.450 17.542 -4.901 1.00 19.17 206 ILE B O 1
ATOM 7610 N N . ASP B 1 229 ? 25.017 15.439 -5.577 1.00 16.95 207 ASP B N 1
ATOM 7611 C CA . ASP B 1 229 ? 24.140 15.123 -4.449 1.00 18.21 207 ASP B CA 1
ATOM 7612 C C . ASP B 1 229 ? 24.766 14.172 -3.437 1.00 20.02 207 ASP B C 1
ATOM 7613 O O . ASP B 1 229 ? 24.102 13.754 -2.486 1.00 17.36 207 ASP B O 1
ATOM 7622 N N . HIS B 1 230 ? 26.044 13.864 -3.609 1.00 15.26 208 HIS B N 1
ATOM 7623 C CA . HIS B 1 230 ? 26.796 13.100 -2.600 1.00 13.83 208 HIS B CA 1
ATOM 7624 C C . HIS B 1 230 ? 28.014 13.941 -2.224 1.00 17.40 208 HIS B C 1
ATOM 7625 O O . HIS B 1 230 ? 28.717 14.461 -3.107 1.00 15.52 208 HIS B O 1
ATOM 7640 N N . ILE B 1 231 ? 28.282 14.075 -0.931 1.00 12.62 209 ILE B N 1
ATOM 7641 C CA . ILE B 1 231 ? 29.406 14.873 -0.461 1.00 10.93 209 ILE B CA 1
ATOM 7642 C C . ILE B 1 231 ? 30.315 14.000 0.411 1.00 14.94 209 ILE B C 1
ATOM 7643 O O . ILE B 1 231 ? 29.862 13.392 1.372 1.00 16.24 209 ILE B O 1
ATOM 7659 N N . GLU B 1 232 ? 31.580 13.924 0.038 1.00 13.31 210 GLU B N 1
ATOM 7660 C CA . GLU B 1 232 ? 32.535 13.029 0.677 1.00 12.09 210 GLU B CA 1
ATOM 7661 C C . GLU B 1 232 ? 33.661 13.818 1.289 1.00 17.66 210 GLU B C 1
ATOM 7662 O O . GLU B 1 232 ? 34.328 14.586 0.589 1.00 15.65 210 GLU B O 1
ATOM 7674 N N . ILE B 1 233 ? 33.869 13.628 2.594 1.00 11.38 211 ILE B N 1
ATOM 7675 C CA . ILE B 1 233 ? 35.075 14.108 3.263 1.00 11.19 211 ILE B CA 1
ATOM 7676 C C . ILE B 1 233 ? 36.078 12.973 3.276 1.00 14.49 211 ILE B C 1
ATOM 7677 O O . ILE B 1 233 ? 35.803 11.895 3.798 1.00 17.35 211 ILE B O 1
ATOM 7693 N N . SER B 1 234 ? 37.230 13.191 2.666 1.00 16.57 212 SER B N 1
ATOM 7694 C CA . SER B 1 234 ? 38.271 12.168 2.613 1.00 19.45 212 SER B CA 1
ATOM 7695 C C . SER B 1 234 ? 39.368 12.558 3.611 1.00 21.06 212 SER B C 1
ATOM 7696 O O . SER B 1 234 ? 40.195 13.438 3.327 1.00 21.23 212 SER B O 1
ATOM 7704 N N . GLY B 1 235 ? 39.372 11.925 4.788 1.00 19.17 213 GLY B N 1
ATOM 7705 C CA . GLY B 1 235 ? 40.299 12.299 5.846 1.00 20.99 213 GLY B CA 1
ATOM 7706 C C . GLY B 1 235 ? 40.978 11.108 6.509 1.00 18.58 213 GLY B C 1
ATOM 7707 O O . GLY B 1 235 ? 41.294 10.107 5.857 1.00 19.25 213 GLY B O 1
ATOM 7711 N N . VAL B 1 236 ? 41.237 11.226 7.807 1.00 20.26 214 VAL B N 1
ATOM 7712 C CA . VAL B 1 236 ? 41.895 10.143 8.530 1.00 19.71 214 VAL B CA 1
ATOM 7713 C C . VAL B 1 236 ? 41.128 9.763 9.777 1.00 19.27 214 VAL B C 1
ATOM 7714 O O . VAL B 1 236 ? 40.287 10.520 10.258 1.00 21.18 214 VAL B O 1
ATOM 7727 N N . ALA B 1 237 ? 41.416 8.571 10.289 1.00 18.40 215 ALA B N 1
ATOM 7728 C CA . ALA B 1 237 ? 40.808 8.112 11.518 1.00 20.89 215 ALA B CA 1
ATOM 7729 C C . ALA B 1 237 ? 41.234 9.019 12.653 1.00 20.42 215 ALA B C 1
ATOM 7730 O O . ALA B 1 237 ? 42.380 9.468 12.712 1.00 23.91 215 ALA B O 1
ATOM 7737 N N . PRO B 1 238 ? 40.330 9.245 13.602 1.00 23.07 216 PRO B N 1
ATOM 7738 C CA . PRO B 1 238 ? 40.660 10.140 14.718 1.00 23.39 216 PRO B CA 1
ATOM 7739 C C . PRO B 1 238 ? 41.474 9.502 15.841 1.00 23.59 216 PRO B C 1
ATOM 7740 O O . PRO B 1 238 ? 41.656 10.145 16.877 1.00 31.17 216 PRO B O 1
ATOM 7751 N N . ASP B 1 239 ? 41.999 8.299 15.636 1.00 20.21 217 ASP B N 1
ATOM 7752 C CA . ASP B 1 239 ? 42.663 7.550 16.702 1.00 23.60 217 ASP B CA 1
ATOM 7753 C C . ASP B 1 239 ? 44.184 7.636 16.624 1.00 31.55 217 ASP B C 1
ATOM 7754 O O . ASP B 1 239 ? 44.889 6.931 17.343 1.00 31.80 217 ASP B O 1
ATOM 7763 N N . GLY B 1 240 ? 44.686 8.485 15.738 1.00 32.86 218 GLY B N 1
ATOM 7764 C CA . GLY B 1 240 ? 46.118 8.642 15.589 1.00 39.32 218 GLY B CA 1
ATOM 7765 C C . GLY B 1 240 ? 46.780 7.540 14.772 1.00 32.25 218 GLY B C 1
ATOM 7766 O O . GLY B 1 240 ? 47.999 7.525 14.645 1.00 35.43 218 GLY B O 1
ATOM 7770 N N . SER B 1 241 ? 45.986 6.634 14.197 1.00 25.07 219 SER B N 1
ATOM 7771 C CA . SER B 1 241 ? 46.543 5.537 13.393 1.00 24.54 219 SER B CA 1
ATOM 7772 C C . SER B 1 241 ? 47.016 6.011 12.025 1.00 24.26 219 SER B C 1
ATOM 7773 O O . SER B 1 241 ? 47.863 5.370 11.397 1.00 27.77 219 SER B O 1
ATOM 7781 N N . GLY B 1 242 ? 46.470 7.127 11.566 1.00 25.22 220 GLY B N 1
ATOM 7782 C CA . GLY B 1 242 ? 46.773 7.645 10.245 1.00 25.60 220 GLY B CA 1
ATOM 7783 C C . GLY B 1 242 ? 45.945 7.008 9.141 1.00 25.06 220 GLY B C 1
ATOM 7784 O O . GLY B 1 242 ? 46.069 7.370 7.985 1.00 24.99 220 GLY B O 1
ATOM 7788 N N . ALA B 1 243 ? 45.107 6.039 9.488 1.00 22.09 221 ALA B N 1
ATOM 7789 C CA . ALA B 1 243 ? 44.333 5.313 8.474 1.00 21.49 221 ALA B CA 1
ATOM 7790 C C . ALA B 1 243 ? 43.379 6.218 7.733 1.00 22.39 221 ALA B C 1
ATOM 7791 O O . ALA B 1 243 ? 42.736 7.095 8.333 1.00 18.77 221 ALA B O 1
ATOM 7798 N N . ALA B 1 244 ? 43.213 5.969 6.431 1.00 17.02 222 ALA B N 1
ATOM 7799 C CA . ALA B 1 244 ? 42.226 6.712 5.662 1.00 17.28 222 ALA B CA 1
ATOM 7800 C C . ALA B 1 244 ? 40.793 6.450 6.125 1.00 16.27 222 ALA B C 1
ATOM 7801 O O . ALA B 1 244 ? 40.394 5.300 6.296 1.00 15.93 222 ALA B O 1
ATOM 7808 N N . ARG B 1 245 ? 40.032 7.522 6.345 1.00 14.04 223 ARG B N 1
ATOM 7809 C CA . ARG B 1 245 ? 38.626 7.414 6.759 1.00 14.48 223 ARG B CA 1
ATOM 7810 C C . ARG B 1 245 ? 37.823 8.518 6.103 1.00 14.59 223 ARG B C 1
ATOM 7811 O O . ARG B 1 245 ? 38.293 9.667 5.991 1.00 16.16 223 ARG B O 1
ATOM 7832 N N . ASN B 1 246 ? 36.624 8.171 5.654 1.00 13.34 224 ASN B N 1
ATOM 7833 C CA . ASN B 1 246 ? 35.736 9.172 5.077 1.00 16.05 224 ASN B CA 1
ATOM 7834 C C . ASN B 1 246 ? 34.424 9.362 5.852 1.00 14.37 224 ASN B C 1
ATOM 7835 O O . ASN B 1 246 ? 34.110 8.630 6.781 1.00 14.70 224 ASN B O 1
ATOM 7846 N N . PHE B 1 247 ? 33.700 10.402 5.452 1.00 13.72 225 PHE B N 1
ATOM 7847 C CA . PHE B 1 247 ? 32.329 10.661 5.827 1.00 12.49 225 PHE B CA 1
ATOM 7848 C C . PHE B 1 247 ? 31.622 11.005 4.541 1.00 12.56 225 PHE B C 1
ATOM 7849 O O . PHE B 1 247 ? 32.151 11.783 3.735 1.00 14.24 225 PHE B O 1
ATOM 7866 N N . VAL B 1 248 ? 30.466 10.393 4.313 1.00 14.26 226 VAL B N 1
ATOM 7867 C CA . VAL B 1 248 ? 29.719 10.610 3.074 1.00 13.68 226 VAL B CA 1
ATOM 7868 C C . VAL B 1 248 ? 28.285 10.952 3.390 1.00 13.66 226 VAL B C 1
ATOM 7869 O O . VAL B 1 248 ? 27.578 10.188 4.051 1.00 13.58 226 VAL B O 1
ATOM 7882 N N . LEU B 1 249 ? 27.869 12.119 2.925 1.00 14.28 227 LEU B N 1
ATOM 7883 C CA . LEU B 1 249 ? 26.477 12.516 2.971 1.00 16.50 227 LEU B CA 1
ATOM 7884 C C . LEU B 1 249 ? 25.762 12.059 1.708 1.00 17.31 227 LEU B C 1
ATOM 7885 O O . LEU B 1 249 ? 26.152 12.442 0.603 1.00 15.86 227 LEU B O 1
ATOM 7901 N N . CYS B 1 250 ? 24.719 11.253 1.895 1.00 15.63 228 CYS B N 1
ATOM 7902 C CA . CYS B 1 250 ? 23.893 10.743 0.819 1.00 13.00 228 CYS B CA 1
ATOM 7903 C C . CYS B 1 250 ? 22.759 11.695 0.476 1.00 18.32 228 CYS B C 1
ATOM 7904 O O . CYS B 1 250 ? 22.445 12.592 1.246 1.00 22.50 228 CYS B O 1
ATOM 7912 N N . PRO B 1 251 ? 22.117 11.476 -0.680 1.00 20.91 229 PRO B N 1
ATOM 7913 C CA . PRO B 1 251 ? 21.120 12.429 -1.164 1.00 24.13 229 PRO B CA 1
ATOM 7914 C C . PRO B 1 251 ? 20.010 12.801 -0.193 1.00 31.77 229 PRO B C 1
ATOM 7915 O O . PRO B 1 251 ? 19.589 13.951 -0.221 1.00 41.89 229 PRO B O 1
ATOM 7926 N N . GLY B 1 252 ? 19.535 11.881 0.632 1.00 27.70 230 GLY B N 1
ATOM 7927 C CA . GLY B 1 252 ? 18.442 12.223 1.532 1.00 35.93 230 GLY B CA 1
ATOM 7928 C C . GLY B 1 252 ? 18.918 12.831 2.840 1.00 35.17 230 GLY B C 1
ATOM 7929 O O . GLY B 1 252 ? 18.151 12.952 3.801 1.00 33.23 230 GLY B O 1
ATOM 7933 N N . LEU B 1 253 ? 20.193 13.211 2.869 1.00 29.17 231 LEU B N 1
ATOM 7934 C CA . LEU B 1 253 ? 20.826 13.838 4.025 1.00 33.30 231 LEU B CA 1
ATOM 7935 C C . LEU B 1 253 ? 21.088 12.858 5.177 1.00 22.47 231 LEU B C 1
ATOM 7936 O O . LEU B 1 253 ? 21.321 13.261 6.318 1.00 24.29 231 LEU B O 1
ATOM 7952 N N . ALA B 1 254 ? 21.039 11.564 4.883 1.00 21.96 232 ALA B N 1
ATOM 7953 C CA . ALA B 1 254 ? 21.556 10.568 5.821 1.00 20.96 232 ALA B CA 1
ATOM 7954 C C . ALA B 1 254 ? 22.997 10.300 5.463 1.00 22.88 232 ALA B C 1
ATOM 7955 O O . ALA B 1 254 ? 23.349 10.275 4.290 1.00 21.90 232 ALA B O 1
ATOM 7962 N N . TYR B 1 255 ? 23.852 10.098 6.455 1.00 15.76 233 TYR B N 1
ATOM 7963 C CA . TYR B 1 255 ? 25.223 9.701 6.131 1.00 16.47 233 TYR B CA 1
ATOM 7964 C C . TYR B 1 255 ? 25.277 8.209 5.779 1.00 15.65 233 TYR B C 1
ATOM 7965 O O . TYR B 1 255 ? 24.421 7.426 6.214 1.00 15.66 233 TYR B O 1
ATOM 7983 N N . ASP B 1 256 ? 26.273 7.806 4.985 1.00 15.17 234 ASP B N 1
ATOM 7984 C CA . ASP B 1 256 ? 26.490 6.387 4.704 1.00 15.60 234 ASP B CA 1
ATOM 7985 C C . ASP B 1 256 ? 27.190 5.797 5.919 1.00 14.95 234 ASP B C 1
ATOM 7986 O O . ASP B 1 256 ? 28.196 6.355 6.386 1.00 15.82 234 ASP B O 1
ATOM 7995 N N . ARG B 1 257 ? 26.656 4.706 6.444 1.00 15.16 235 ARG B N 1
ATOM 7996 C CA . ARG B 1 257 ? 27.302 4.049 7.564 1.00 12.00 235 ARG B CA 1
ATOM 7997 C C . ARG B 1 257 ? 28.559 3.311 7.100 1.00 17.11 235 ARG B C 1
ATOM 7998 O O . ARG B 1 257 ? 29.499 3.089 7.892 1.00 15.89 235 ARG B O 1
ATOM 8019 N N . SER B 1 258 ? 28.569 2.925 5.825 1.00 15.24 236 SER B N 1
ATOM 8020 C CA . SER B 1 258 ? 29.718 2.227 5.231 1.00 15.86 236 SER B CA 1
ATOM 8021 C C . SER B 1 258 ? 30.704 3.208 4.608 1.00 16.99 236 SER B C 1
ATOM 8022 O O . SER B 1 258 ? 30.453 4.400 4.514 1.00 14.81 236 SER B O 1
ATOM 8030 N N . PRO B 1 259 ? 31.825 2.688 4.114 1.00 14.68 237 PRO B N 1
ATOM 8031 C CA . PRO B 1 259 ? 32.784 3.566 3.441 1.00 13.58 237 PRO B CA 1
ATOM 8032 C C . PRO B 1 259 ? 32.306 4.042 2.052 1.00 15.67 237 PRO B C 1
ATOM 8033 O O . PRO B 1 259 ? 32.982 4.859 1.434 1.00 16.32 237 PRO B O 1
ATOM 8044 N N . CYS B 1 260 ? 31.165 3.530 1.588 1.00 13.62 238 CYS B N 1
ATOM 8045 C CA . CYS B 1 260 ? 30.524 3.976 0.345 1.00 15.95 238 CYS B CA 1
ATOM 8046 C C . CYS B 1 260 ? 31.284 3.494 -0.905 1.00 15.02 238 CYS B C 1
ATOM 8047 O O . CYS B 1 260 ? 32.336 4.016 -1.262 1.00 17.12 238 CYS B O 1
ATOM 8055 N N . GLY B 1 261 ? 30.728 2.478 -1.543 1.00 15.74 239 GLY B N 1
ATOM 8056 C CA . GLY B 1 261 ? 31.359 1.865 -2.699 1.00 18.35 239 GLY B CA 1
ATOM 8057 C C . GLY B 1 261 ? 31.608 2.843 -3.834 1.00 21.43 239 GLY B C 1
ATOM 8058 O O . GLY B 1 261 ? 32.724 2.944 -4.370 1.00 19.40 239 GLY B O 1
ATOM 8062 N N . THR B 1 262 ? 30.574 3.569 -4.222 1.00 19.43 240 THR B N 1
ATOM 8063 C CA . THR B 1 262 ? 30.725 4.497 -5.345 1.00 15.89 240 THR B CA 1
ATOM 8064 C C . THR B 1 262 ? 31.577 5.683 -4.930 1.00 13.95 240 THR B C 1
ATOM 8065 O O . THR B 1 262 ? 32.315 6.237 -5.736 1.00 17.22 240 THR B O 1
ATOM 8076 N N . GLY B 1 263 ? 31.474 6.091 -3.666 1.00 15.76 241 GLY B N 1
ATOM 8077 C CA . GLY B 1 263 ? 32.273 7.208 -3.185 1.00 14.54 241 GLY B CA 1
ATOM 8078 C C . GLY B 1 263 ? 33.749 6.866 -3.038 1.00 15.64 241 GLY B C 1
ATOM 8079 O O . GLY B 1 263 ? 34.617 7.719 -3.245 1.00 17.92 241 GLY B O 1
ATOM 8083 N N . THR B 1 264 ? 34.030 5.617 -2.670 1.00 17.11 242 THR B N 1
ATOM 8084 C CA . THR B 1 264 ? 35.392 5.120 -2.608 1.00 17.25 242 THR B CA 1
ATOM 8085 C C . THR B 1 264 ? 35.954 4.976 -4.029 1.00 18.53 242 THR B C 1
ATOM 8086 O O . THR B 1 264 ? 37.110 5.317 -4.278 1.00 19.76 242 THR B O 1
ATOM 8097 N N . SER B 1 265 ? 35.105 4.564 -4.964 1.00 17.12 243 SER B N 1
ATOM 8098 C CA . SER B 1 265 ? 35.515 4.432 -6.375 1.00 18.92 243 SER B CA 1
ATOM 8099 C C . SER B 1 265 ? 35.834 5.818 -6.954 1.00 21.38 243 SER B C 1
ATOM 8100 O O . SER B 1 265 ? 36.810 5.998 -7.680 1.00 20.12 243 SER B O 1
ATOM 8108 N N . ALA B 1 266 ? 35.031 6.811 -6.595 1.00 19.32 244 ALA B N 1
ATOM 8109 C CA . ALA B 1 266 ? 35.283 8.169 -7.065 1.00 18.99 244 ALA B CA 1
ATOM 8110 C C . ALA B 1 266 ? 36.621 8.683 -6.496 1.00 18.08 244 ALA B C 1
ATOM 8111 O O . ALA B 1 266 ? 37.371 9.427 -7.181 1.00 17.51 244 ALA B O 1
ATOM 8118 N N . LYS B 1 267 ? 36.917 8.297 -5.258 1.00 17.27 245 LYS B N 1
ATOM 8119 C CA . LYS B 1 267 ? 38.186 8.667 -4.612 1.00 18.61 245 LYS B CA 1
ATOM 8120 C C . LYS B 1 267 ? 39.351 7.994 -5.329 1.00 17.85 245 LYS B C 1
ATOM 8121 O O . LYS B 1 267 ? 40.357 8.633 -5.653 1.00 19.58 245 LYS B O 1
ATOM 8140 N N . LEU B 1 268 ? 39.205 6.712 -5.639 1.00 22.11 246 LEU B N 1
ATOM 8141 C CA . LEU B 1 268 ? 40.249 6.009 -6.403 1.00 21.42 246 LEU B CA 1
ATOM 8142 C C . LEU B 1 268 ? 40.521 6.691 -7.735 1.00 24.61 246 LEU B C 1
ATOM 8143 O O . LEU B 1 268 ? 41.674 6.782 -8.202 1.00 25.01 246 LEU B O 1
ATOM 8159 N N . ALA B 1 269 ? 39.468 7.174 -8.372 1.00 20.62 247 ALA B N 1
ATOM 8160 C CA . ALA B 1 269 ? 39.640 7.830 -9.675 1.00 25.47 247 ALA B CA 1
ATOM 8161 C C . ALA B 1 269 ? 40.488 9.098 -9.551 1.00 28.84 247 ALA B C 1
ATOM 8162 O O . ALA B 1 269 ? 41.267 9.421 -10.443 1.00 23.92 247 ALA B O 1
ATOM 8169 N N . CYS B 1 270 ? 40.314 9.834 -8.456 1.00 21.82 248 CYS B N 1
ATOM 8170 C CA . CYS B 1 270 ? 41.074 11.060 -8.245 1.00 24.14 248 CYS B CA 1
ATOM 8171 C C . CYS B 1 270 ? 42.532 10.714 -7.906 1.00 26.04 248 CYS B C 1
ATOM 8172 O O . CYS B 1 270 ? 43.456 11.336 -8.418 1.00 26.54 248 CYS B O 1
ATOM 8180 N N . LEU B 1 271 ? 42.728 9.717 -7.048 1.00 24.13 249 LEU B N 1
ATOM 8181 C CA . LEU B 1 271 ? 44.071 9.257 -6.703 1.00 25.49 249 LEU B CA 1
ATOM 8182 C C . LEU B 1 271 ? 44.811 8.844 -7.964 1.00 28.23 249 LEU B C 1
ATOM 8183 O O . LEU B 1 271 ? 45.979 9.181 -8.166 1.00 29.87 249 LEU B O 1
ATOM 8199 N N . ALA B 1 272 ? 44.122 8.107 -8.821 1.00 25.17 250 ALA B N 1
ATOM 8200 C CA . ALA B 1 272 ? 44.693 7.672 -10.082 1.00 32.56 250 ALA B CA 1
ATOM 8201 C C . ALA B 1 272 ? 45.104 8.857 -10.962 1.00 36.20 250 ALA B C 1
ATOM 8202 O O . ALA B 1 272 ? 46.227 8.902 -11.501 1.00 35.14 250 ALA B O 1
ATOM 8209 N N . ALA B 1 273 ? 44.193 9.809 -11.119 1.00 30.11 251 ALA B N 1
ATOM 8210 C CA . ALA B 1 273 ? 44.429 10.963 -11.992 1.00 31.28 251 ALA B CA 1
ATOM 8211 C C . ALA B 1 273 ? 45.620 11.805 -11.518 1.00 34.80 251 ALA B C 1
ATOM 8212 O O . ALA B 1 273 ? 46.344 12.396 -12.324 1.00 33.24 251 ALA B O 1
ATOM 8219 N N . ASP B 1 274 ? 45.827 11.843 -10.208 1.00 31.40 252 ASP B N 1
ATOM 8220 C CA . ASP B 1 274 ? 46.930 12.598 -9.629 1.00 35.77 252 ASP B CA 1
ATOM 8221 C C . ASP B 1 274 ? 48.192 11.757 -9.497 1.00 37.59 252 ASP B C 1
ATOM 8222 O O . ASP B 1 274 ? 49.197 12.221 -8.968 1.00 36.85 252 ASP B O 1
ATOM 8231 N N . GLY B 1 275 ? 48.126 10.520 -9.972 1.00 36.63 253 GLY B N 1
ATOM 8232 C CA . GLY B 1 275 ? 49.261 9.618 -9.912 1.00 45.24 253 GLY B CA 1
ATOM 8233 C C . GLY B 1 275 ? 49.660 9.253 -8.494 1.00 45.32 253 GLY B C 1
ATOM 8234 O O . GLY B 1 275 ? 50.837 9.030 -8.236 1.00 40.25 253 GLY B O 1
ATOM 8238 N N . LYS B 1 276 ? 48.692 9.183 -7.578 1.00 30.48 254 LYS B N 1
ATOM 8239 C CA . LYS B 1 276 ? 48.983 8.830 -6.174 1.00 29.74 254 LYS B CA 1
ATOM 8240 C C . LYS B 1 276 ? 48.727 7.348 -5.874 1.00 32.77 254 LYS B C 1
ATOM 8241 O O . LYS B 1 276 ? 49.141 6.843 -4.834 1.00 41.86 254 LYS B O 1
ATOM 8260 N N . LEU B 1 277 ? 48.056 6.654 -6.788 1.00 32.46 255 LEU B N 1
ATOM 8261 C CA . LEU B 1 277 ? 47.744 5.237 -6.621 1.00 27.56 255 LEU B CA 1
ATOM 8262 C C . LEU B 1 277 ? 47.960 4.505 -7.941 1.00 33.01 255 LEU B C 1
ATOM 8263 O O . LEU B 1 277 ? 47.389 4.874 -8.962 1.00 32.96 255 LEU B O 1
ATOM 8279 N N . ALA B 1 278 ? 48.777 3.457 -7.910 1.00 31.99 256 ALA B N 1
ATOM 8280 C CA . ALA B 1 278 ? 49.105 2.697 -9.116 1.00 36.68 256 ALA B CA 1
ATOM 8281 C C . ALA B 1 278 ? 48.028 1.664 -9.442 1.00 33.04 256 ALA B C 1
ATOM 8282 O O . ALA B 1 278 ? 47.276 1.227 -8.566 1.00 31.24 256 ALA B O 1
ATOM 8289 N N . GLU B 1 279 ? 47.954 1.275 -10.712 1.00 34.42 257 GLU B N 1
ATOM 8290 C CA . GLU B 1 279 ? 47.051 0.209 -11.119 1.00 32.03 257 GLU B CA 1
ATOM 8291 C C . GLU B 1 279 ? 47.404 -1.039 -10.318 1.00 34.12 257 GLU B C 1
ATOM 8292 O O . GLU B 1 279 ? 48.566 -1.405 -10.233 1.00 39.55 257 GLU B O 1
ATOM 8304 N N . GLY B 1 280 ? 46.408 -1.658 -9.691 1.00 36.39 258 GLY B N 1
ATOM 8305 C CA . GLY B 1 280 ? 46.643 -2.849 -8.892 1.00 38.83 258 GLY B CA 1
ATOM 8306 C C . GLY B 1 280 ? 46.922 -2.591 -7.414 1.00 38.20 258 GLY B C 1
ATOM 8307 O O . GLY B 1 280 ? 46.744 -3.485 -6.598 1.00 38.77 258 GLY B O 1
ATOM 8311 N N . GLU B 1 281 ? 47.357 -1.382 -7.064 1.00 28.92 259 GLU B N 1
ATOM 8312 C CA . GLU B 1 281 ? 47.706 -1.058 -5.679 1.00 27.35 259 GLU B CA 1
ATOM 8313 C C . GLU B 1 281 ? 46.459 -0.993 -4.809 1.00 34.82 259 GLU B C 1
ATOM 8314 O O . GLU B 1 281 ? 45.488 -0.326 -5.144 1.00 27.77 259 GLU B O 1
ATOM 8326 N N . ARG B 1 282 ? 46.482 -1.677 -3.679 1.00 28.26 260 ARG B N 1
ATOM 8327 C CA . ARG B 1 282 ? 45.322 -1.672 -2.797 1.00 29.95 260 ARG B CA 1
ATOM 8328 C C . ARG B 1 282 ? 45.229 -0.394 -1.992 1.00 27.85 260 ARG B C 1
ATOM 8329 O O . ARG B 1 282 ? 46.231 0.147 -1.530 1.00 30.51 260 ARG B O 1
ATOM 8350 N N . TRP B 1 283 ? 43.995 0.071 -1.834 1.00 23.81 261 TRP B N 1
ATOM 8351 C CA . TRP B 1 283 ? 43.678 1.241 -1.041 1.00 22.18 261 TRP B CA 1
ATOM 8352 C C . TRP B 1 283 ? 42.680 0.826 0.017 1.00 23.22 261 TRP B C 1
ATOM 8353 O O . TRP B 1 283 ? 41.597 0.352 -0.295 1.00 22.26 261 TRP B O 1
ATOM 8374 N N . LEU B 1 284 ? 43.033 1.028 1.276 1.00 22.77 262 LEU B N 1
ATOM 8375 C CA . LEU B 1 284 ? 42.150 0.631 2.356 1.00 19.29 262 LEU B CA 1
ATOM 8376 C C . LEU B 1 284 ? 41.376 1.871 2.805 1.00 21.72 262 LEU B C 1
ATOM 8377 O O . LEU B 1 284 ? 41.968 2.910 3.116 1.00 22.58 262 LEU B O 1
ATOM 8393 N N . GLN B 1 285 ? 40.047 1.769 2.800 1.00 18.33 263 GLN B N 1
ATOM 8394 C CA . GLN B 1 285 ? 39.185 2.904 3.097 1.00 15.47 263 GLN B CA 1
ATOM 8395 C C . GLN B 1 285 ? 38.218 2.636 4.259 1.00 14.65 263 GLN B C 1
ATOM 8396 O O . GLN B 1 285 ? 37.272 1.872 4.110 1.00 17.50 263 GLN B O 1
ATOM 8410 N N . GLN B 1 286 ? 38.445 3.274 5.410 1.00 15.33 264 GLN B N 1
ATOM 8411 C CA . GLN B 1 286 ? 37.463 3.238 6.492 1.00 14.18 264 GLN B CA 1
ATOM 8412 C C . GLN B 1 286 ? 36.334 4.195 6.170 1.00 13.98 264 GLN B C 1
ATOM 8413 O O . GLN B 1 286 ? 36.537 5.220 5.496 1.00 14.55 264 GLN B O 1
ATOM 8427 N N . GLY B 1 287 ? 35.141 3.862 6.654 1.00 15.26 265 GLY B N 1
ATOM 8428 C CA . GLY B 1 287 ? 34.053 4.805 6.706 1.00 14.07 265 GLY B CA 1
ATOM 8429 C C . GLY B 1 287 ? 33.885 5.323 8.134 1.00 13.67 265 GLY B C 1
ATOM 8430 O O . GLY B 1 287 ? 34.687 5.036 9.016 1.00 14.11 265 GLY B O 1
ATOM 8434 N N . ILE B 1 288 ? 32.834 6.096 8.343 1.00 15.47 266 ILE B N 1
ATOM 8435 C CA . ILE B 1 288 ? 32.657 6.860 9.553 1.00 16.11 266 ILE B CA 1
ATOM 8436 C C . ILE B 1 288 ? 32.629 5.984 10.808 1.00 17.06 266 ILE B C 1
ATOM 8437 O O . ILE B 1 288 ? 33.006 6.454 11.890 1.00 18.65 266 ILE B O 1
ATOM 8453 N N . LEU B 1 289 ? 32.196 4.729 10.658 1.00 14.88 267 LEU B N 1
ATOM 8454 C CA . LEU B 1 289 ? 32.112 3.789 11.787 1.00 16.34 267 LEU B CA 1
ATOM 8455 C C . LEU B 1 289 ? 33.414 3.019 12.048 1.00 18.39 267 LEU B C 1
ATOM 8456 O O . LEU B 1 289 ? 33.508 2.253 12.997 1.00 19.68 267 LEU B O 1
ATOM 8472 N N . GLY B 1 290 ? 34.398 3.202 11.176 1.00 16.81 268 GLY B N 1
ATOM 8473 C CA . GLY B 1 290 ? 35.664 2.495 11.289 1.00 20.87 268 GLY B CA 1
ATOM 8474 C C . GLY B 1 290 ? 35.723 1.153 10.581 1.00 20.85 268 GLY B C 1
ATOM 8475 O O . GLY B 1 290 ? 36.797 0.546 10.507 1.00 18.11 268 GLY B O 1
ATOM 8479 N N . SER B 1 291 ? 34.583 0.669 10.095 1.00 18.23 269 SER B N 1
ATOM 8480 C CA . SER B 1 291 ? 34.563 -0.485 9.187 1.00 19.13 269 SER B CA 1
ATOM 8481 C C . SER B 1 291 ? 35.194 -0.045 7.886 1.00 17.25 269 SER B C 1
ATOM 8482 O O . SER B 1 291 ? 35.310 1.147 7.648 1.00 17.63 269 SER B O 1
ATOM 8490 N N . ALA B 1 292 ? 35.615 -0.995 7.045 1.00 17.16 270 ALA B N 1
ATOM 8491 C CA . ALA B 1 292 ? 36.452 -0.664 5.907 1.00 15.36 270 ALA B CA 1
ATOM 8492 C C . ALA B 1 292 ? 36.144 -1.464 4.655 1.00 14.03 270 ALA B C 1
ATOM 8493 O O . ALA B 1 292 ? 35.743 -2.608 4.745 1.00 18.50 270 ALA B O 1
ATOM 8500 N N . PHE B 1 293 ? 36.357 -0.820 3.503 1.00 16.37 271 PHE B N 1
ATOM 8501 C CA . PHE B 1 293 ? 36.387 -1.447 2.198 1.00 17.89 271 PHE B CA 1
ATOM 8502 C C . PHE B 1 293 ? 37.812 -1.405 1.651 1.00 19.66 271 PHE B C 1
ATOM 8503 O O . PHE B 1 293 ? 38.602 -0.520 2.011 1.00 20.43 271 PHE B O 1
ATOM 8520 N N . GLU B 1 294 ? 38.143 -2.352 0.776 1.00 16.38 272 GLU B N 1
ATOM 8521 C CA . GLU B 1 294 ? 39.423 -2.318 0.059 1.00 17.30 272 GLU B CA 1
ATOM 8522 C C . GLU B 1 294 ? 39.091 -1.968 -1.382 1.00 19.45 272 GLU B C 1
ATOM 8523 O O . GLU B 1 294 ? 38.141 -2.506 -1.948 1.00 23.12 272 GLU B O 1
ATOM 8535 N N . GLY B 1 295 ? 39.863 -1.063 -1.975 1.00 21.66 273 GLY B N 1
ATOM 8536 C CA . GLY B 1 295 ? 39.677 -0.715 -3.368 1.00 22.29 273 GLY B CA 1
ATOM 8537 C C . GLY B 1 295 ? 40.945 -0.883 -4.188 1.00 24.10 273 GLY B C 1
ATOM 8538 O O . GLY B 1 295 ? 42.066 -0.804 -3.673 1.00 23.67 273 GLY B O 1
ATOM 8542 N N . SER B 1 296 ? 40.761 -1.138 -5.480 1.00 22.83 274 SER B N 1
ATOM 8543 C CA . SER B 1 296 ? 41.861 -1.146 -6.421 1.00 22.37 274 SER B CA 1
ATOM 8544 C C . SER B 1 296 ? 41.300 -0.817 -7.782 1.00 24.93 274 SER B C 1
ATOM 8545 O O . SER B 1 296 ? 40.083 -0.810 -7.968 1.00 24.92 274 SER B O 1
ATOM 8553 N N . TYR B 1 297 ? 42.174 -0.541 -8.745 1.00 24.96 275 TYR B N 1
ATOM 8554 C CA . TYR B 1 297 ? 41.659 -0.223 -10.063 1.00 25.04 275 TYR B CA 1
ATOM 8555 C C . TYR B 1 297 ? 42.600 -0.675 -11.152 1.00 27.19 275 TYR B C 1
ATOM 8556 O O . TYR B 1 297 ? 43.768 -0.957 -10.913 1.00 29.14 275 TYR B O 1
ATOM 8574 N N . ARG B 1 298 ? 42.051 -0.750 -12.354 1.00 27.98 276 ARG B N 1
ATOM 8575 C CA . ARG B 1 298 ? 42.828 -0.890 -13.558 1.00 37.61 276 ARG B CA 1
ATOM 8576 C C . ARG B 1 298 ? 42.325 0.214 -14.488 1.00 34.70 276 ARG B C 1
ATOM 8577 O O . ARG B 1 298 ? 41.212 0.697 -14.330 1.00 35.10 276 ARG B O 1
ATOM 8598 N N . HIS B 1 299 ? 43.148 0.638 -15.438 1.00 41.78 277 HIS B N 1
ATOM 8599 C CA . HIS B 1 299 ? 42.756 1.749 -16.296 1.00 43.35 277 HIS B CA 1
ATOM 8600 C C . HIS B 1 299 ? 41.652 1.352 -17.262 1.00 47.31 277 HIS B C 1
ATOM 8601 O O . HIS B 1 299 ? 41.560 0.193 -17.665 1.00 43.43 277 HIS B O 1
ATOM 8616 N N . SER B 1 300 ? 40.802 2.323 -17.598 1.00 43.81 278 SER B N 1
ATOM 8617 C CA . SER B 1 300 ? 39.658 2.108 -18.484 1.00 49.70 278 SER B CA 1
ATOM 8618 C C . SER B 1 300 ? 39.193 3.426 -19.124 1.00 57.83 278 SER B C 1
ATOM 8619 O O . SER B 1 300 ? 38.636 4.293 -18.440 1.00 63.54 278 SER B O 1
ATOM 8627 N N . GLY B 1 301 ? 39.401 3.565 -20.429 1.00 61.98 279 GLY B N 1
ATOM 8628 C CA . GLY B 1 301 ? 39.012 4.777 -21.134 1.00 64.14 279 GLY B CA 1
ATOM 8629 C C . GLY B 1 301 ? 39.480 6.036 -20.421 1.00 63.38 279 GLY B C 1
ATOM 8630 O O . GLY B 1 301 ? 40.662 6.169 -20.068 1.00 53.09 279 GLY B O 1
ATOM 8634 N N . ARG B 1 302 ? 38.554 6.967 -20.198 1.00 60.73 280 ARG B N 1
ATOM 8635 C CA . ARG B 1 302 ? 38.911 8.254 -19.601 1.00 56.66 280 ARG B CA 1
ATOM 8636 C C . ARG B 1 302 ? 39.078 8.104 -18.093 1.00 54.93 280 ARG B C 1
ATOM 8637 O O . ARG B 1 302 ? 39.529 9.028 -17.401 1.00 47.92 280 ARG B O 1
ATOM 8658 N N . GLY B 1 303 ? 38.713 6.932 -17.585 1.00 35.14 281 GLY B N 1
ATOM 8659 C CA . GLY B 1 303 ? 38.721 6.713 -16.156 1.00 33.84 281 GLY B CA 1
ATOM 8660 C C . GLY B 1 303 ? 39.381 5.418 -15.723 1.00 29.80 281 GLY B C 1
ATOM 8661 O O . GLY B 1 303 ? 40.406 4.990 -16.253 1.00 34.58 281 GLY B O 1
ATOM 8665 N N . ILE B 1 304 ? 38.774 4.800 -14.729 1.00 30.76 282 ILE B N 1
ATOM 8666 C CA . ILE B 1 304 ? 39.328 3.603 -14.129 1.00 32.00 282 ILE B CA 1
ATOM 8667 C C . ILE B 1 304 ? 38.208 2.605 -13.973 1.00 30.89 282 ILE B C 1
ATOM 8668 O O . ILE B 1 304 ? 37.032 2.980 -13.927 1.00 27.03 282 ILE B O 1
ATOM 8684 N N . ALA B 1 305 ? 38.582 1.326 -13.920 1.00 32.14 283 ALA B N 1
ATOM 8685 C CA . ALA B 1 305 ? 37.652 0.250 -13.609 1.00 26.22 283 ALA B CA 1
ATOM 8686 C C . ALA B 1 305 ? 37.919 -0.165 -12.165 1.00 24.73 283 ALA B C 1
ATOM 8687 O O . ALA B 1 305 ? 38.924 -0.827 -11.900 1.00 27.41 283 ALA B O 1
ATOM 8694 N N . PRO B 1 306 ? 37.067 0.276 -11.222 1.00 23.61 284 PRO B N 1
ATOM 8695 C CA . PRO B 1 306 ? 37.372 0.024 -9.810 1.00 25.12 284 PRO B CA 1
ATOM 8696 C C . PRO B 1 306 ? 36.822 -1.301 -9.346 1.00 27.18 284 PRO B C 1
ATOM 8697 O O . PRO B 1 306 ? 35.794 -1.759 -9.834 1.00 25.90 284 PRO B O 1
ATOM 8708 N N . ARG B 1 307 ? 37.500 -1.894 -8.376 1.00 24.62 285 ARG B N 1
ATOM 8709 C CA . ARG B 1 307 ? 37.007 -3.099 -7.720 1.00 21.49 285 ARG B CA 1
ATOM 8710 C C . ARG B 1 307 ? 36.970 -2.790 -6.234 1.00 20.21 285 ARG B C 1
ATOM 8711 O O . ARG B 1 307 ? 37.934 -2.252 -5.696 1.00 24.18 285 ARG B O 1
ATOM 8732 N N . ILE B 1 308 ? 35.844 -3.092 -5.598 1.00 18.18 286 ILE B N 1
ATOM 8733 C CA . ILE B 1 308 ? 35.618 -2.783 -4.190 1.00 16.93 286 ILE B CA 1
ATOM 8734 C C . ILE B 1 308 ? 35.317 -4.075 -3.430 1.00 20.10 286 ILE B C 1
ATOM 8735 O O . ILE B 1 308 ? 34.517 -4.893 -3.884 1.00 20.65 286 ILE B O 1
ATOM 8751 N N A SER B 1 309 ? 35.955 -4.252 -2.273 0.54 18.77 287 SER B N 1
ATOM 8752 N N B SER B 1 309 ? 35.949 -4.276 -2.275 0.46 19.40 287 SER B N 1
ATOM 8753 C CA A SER B 1 309 ? 35.754 -5.444 -1.457 0.54 20.08 287 SER B CA 1
ATOM 8754 C CA B SER B 1 309 ? 35.685 -5.482 -1.495 0.46 16.68 287 SER B CA 1
ATOM 8755 C C A SER B 1 309 ? 35.277 -5.033 -0.075 0.54 18.16 287 SER B C 1
ATOM 8756 C C B SER B 1 309 ? 35.399 -5.156 -0.036 0.46 19.39 287 SER B C 1
ATOM 8757 O O A SER B 1 309 ? 35.700 -4.012 0.441 0.54 15.16 287 SER B O 1
ATOM 8758 O O B SER B 1 309 ? 36.062 -4.318 0.564 0.46 16.89 287 SER B O 1
ATOM 8773 N N . GLY B 1 310 ? 34.407 -5.838 0.519 1.00 16.82 288 GLY B N 1
ATOM 8774 C CA . GLY B 1 310 ? 33.975 -5.622 1.887 1.00 18.96 288 GLY B CA 1
ATOM 8775 C C . GLY B 1 310 ? 33.252 -6.847 2.425 1.00 15.63 288 GLY B C 1
ATOM 8776 O O . GLY B 1 310 ? 33.248 -7.911 1.806 1.00 17.55 288 GLY B O 1
ATOM 8781 N N . HIS B 1 311 ? 32.663 -6.682 3.612 1.00 15.79 289 HIS B N 1
ATOM 8782 C CA . HIS B 1 311 ? 32.046 -7.772 4.333 1.00 15.34 289 HIS B CA 1
ATOM 8783 C C . HIS B 1 311 ? 30.612 -7.442 4.672 1.00 15.58 289 HIS B C 1
ATOM 8784 O O . HIS B 1 311 ? 30.276 -6.285 4.924 1.00 18.11 289 HIS B O 1
ATOM 8799 N N . ALA B 1 312 ? 29.778 -8.473 4.689 1.00 16.06 290 ALA B N 1
ATOM 8800 C CA . ALA B 1 312 ? 28.423 -8.312 5.188 1.00 16.63 290 ALA B CA 1
ATOM 8801 C C . ALA B 1 312 ? 28.126 -9.402 6.197 1.00 13.82 290 ALA B C 1
ATOM 8802 O O . ALA B 1 312 ? 28.663 -10.521 6.121 1.00 16.07 290 ALA B O 1
ATOM 8809 N N . PHE B 1 313 ? 27.240 -9.066 7.126 1.00 14.41 291 PHE B N 1
ATOM 8810 C CA . PHE B 1 313 ? 26.772 -10.021 8.126 1.00 15.48 291 PHE B CA 1
ATOM 8811 C C . PHE B 1 313 ? 25.267 -9.961 8.235 1.00 14.19 291 PHE B C 1
ATOM 8812 O O . PHE B 1 313 ? 24.666 -8.877 8.154 1.00 15.48 291 PHE B O 1
ATOM 8829 N N . ILE B 1 314 ? 24.678 -11.140 8.380 1.00 15.32 292 ILE B N 1
ATOM 8830 C CA . ILE B 1 314 ? 23.239 -11.273 8.529 1.00 17.41 292 ILE B CA 1
ATOM 8831 C C . ILE B 1 314 ? 22.837 -10.806 9.928 1.00 19.11 292 ILE B C 1
ATOM 8832 O O . ILE B 1 314 ? 23.498 -11.151 10.911 1.00 19.34 292 ILE B O 1
ATOM 8848 N N . THR B 1 315 ? 21.753 -10.049 10.013 1.00 14.56 293 THR B N 1
ATOM 8849 C CA . THR B 1 315 ? 21.307 -9.484 11.269 1.00 15.96 293 THR B CA 1
ATOM 8850 C C . THR B 1 315 ? 19.913 -9.939 11.700 1.00 17.76 293 THR B C 1
ATOM 8851 O O . THR B 1 315 ? 19.548 -9.815 12.884 1.00 15.35 293 THR B O 1
ATOM 8862 N N . ALA B 1 316 ? 19.131 -10.477 10.769 1.00 15.43 294 ALA B N 1
ATOM 8863 C CA . ALA B 1 316 ? 17.787 -10.944 11.098 1.00 15.47 294 ALA B CA 1
ATOM 8864 C C . ALA B 1 316 ? 17.169 -11.718 9.969 1.00 17.04 294 ALA B C 1
ATOM 8865 O O . ALA B 1 316 ? 17.473 -11.465 8.811 1.00 15.33 294 ALA B O 1
ATOM 8872 N N . ARG B 1 317 ? 16.314 -12.679 10.321 1.00 15.75 295 ARG B N 1
ATOM 8873 C CA . ARG B 1 317 ? 15.445 -13.352 9.377 1.00 15.76 295 ARG B CA 1
ATOM 8874 C C . ARG B 1 317 ? 14.043 -12.969 9.809 1.00 20.83 295 ARG B C 1
ATOM 8875 O O . ARG B 1 317 ? 13.695 -13.127 10.972 1.00 20.23 295 ARG B O 1
ATOM 8896 N N A SER B 1 318 ? 13.217 -12.498 8.881 0.52 20.17 296 SER B N 1
ATOM 8897 N N B SER B 1 318 ? 13.238 -12.454 8.887 0.48 20.39 296 SER B N 1
ATOM 8898 C CA A SER B 1 318 ? 11.961 -11.859 9.261 0.52 17.23 296 SER B CA 1
ATOM 8899 C CA B SER B 1 318 ? 11.945 -11.894 9.260 0.48 17.37 296 SER B CA 1
ATOM 8900 C C A SER B 1 318 ? 10.828 -12.093 8.273 0.52 21.32 296 SER B C 1
ATOM 8901 C C B SER B 1 318 ? 10.829 -12.260 8.292 0.48 21.74 296 SER B C 1
ATOM 8902 O O A SER B 1 318 ? 11.061 -12.222 7.081 0.52 18.57 296 SER B O 1
ATOM 8903 O O B SER B 1 318 ? 11.070 -12.651 7.151 0.48 15.85 296 SER B O 1
ATOM 8918 N N . GLN B 1 319 ? 9.605 -12.159 8.795 1.00 15.84 297 GLN B N 1
ATOM 8919 C CA . GLN B 1 319 ? 8.406 -12.153 7.975 1.00 17.71 297 GLN B CA 1
ATOM 8920 C C . GLN B 1 319 ? 7.761 -10.787 8.205 1.00 21.82 297 GLN B C 1
ATOM 8921 O O . GLN B 1 319 ? 7.240 -10.514 9.294 1.00 20.12 297 GLN B O 1
ATOM 8936 N N . LEU B 1 320 ? 7.800 -9.925 7.190 1.00 15.62 298 LEU B N 1
ATOM 8937 C CA . LEU B 1 320 ? 7.075 -8.663 7.248 1.00 14.91 298 LEU B CA 1
ATOM 8938 C C . LEU B 1 320 ? 5.603 -8.980 7.131 1.00 17.90 298 LEU B C 1
ATOM 8939 O O . LEU B 1 320 ? 5.198 -9.795 6.311 1.00 17.85 298 LEU B O 1
ATOM 8955 N N . LEU B 1 321 ? 4.808 -8.311 7.953 1.00 18.80 299 LEU B N 1
ATOM 8956 C CA . LEU B 1 321 ? 3.381 -8.571 8.042 1.00 18.50 299 LEU B CA 1
ATOM 8957 C C . LEU B 1 321 ? 2.643 -7.276 7.723 1.00 14.48 299 LEU B C 1
ATOM 8958 O O . LEU B 1 321 ? 2.889 -6.230 8.346 1.00 17.75 299 LEU B O 1
ATOM 8974 N N . ILE B 1 322 ? 1.753 -7.346 6.754 1.00 17.34 300 ILE B N 1
ATOM 8975 C CA . ILE B 1 322 ? 1.022 -6.169 6.313 1.00 19.84 300 ILE B CA 1
ATOM 8976 C C . ILE B 1 322 ? -0.459 -6.307 6.653 1.00 20.76 300 ILE B C 1
ATOM 8977 O O . ILE B 1 322 ? -1.181 -7.079 6.036 1.00 22.02 300 ILE B O 1
ATOM 8993 N N . ASP B 1 323 ? -0.901 -5.555 7.657 1.00 16.46 301 ASP B N 1
ATOM 8994 C CA . ASP B 1 323 ? -2.295 -5.594 8.130 1.00 17.52 301 ASP B CA 1
ATOM 8995 C C . ASP B 1 323 ? -3.119 -4.593 7.333 1.00 18.22 301 ASP B C 1
ATOM 8996 O O . ASP B 1 323 ? -2.817 -3.399 7.335 1.00 18.86 301 ASP B O 1
ATOM 9005 N N . PRO B 1 324 ? -4.157 -5.066 6.634 1.00 21.58 302 PRO B N 1
ATOM 9006 C CA . PRO B 1 324 ? -4.983 -4.171 5.825 1.00 28.59 302 PRO B CA 1
ATOM 9007 C C . PRO B 1 324 ? -5.573 -3.021 6.638 1.00 29.17 302 PRO B C 1
ATOM 9008 O O . PRO B 1 324 ? -5.888 -1.997 6.052 1.00 25.24 302 PRO B O 1
ATOM 9019 N N . ALA B 1 325 ? -5.730 -3.192 7.949 1.00 24.36 303 ALA B N 1
ATOM 9020 C CA . ALA B 1 325 ? -6.367 -2.173 8.793 1.00 24.49 303 ALA B CA 1
ATOM 9021 C C . ALA B 1 325 ? -5.384 -1.070 9.199 1.00 24.26 303 ALA B C 1
ATOM 9022 O O . ALA B 1 325 ? -5.770 0.014 9.636 1.00 22.31 303 ALA B O 1
ATOM 9029 N N . ASP B 1 326 ? -4.100 -1.361 9.035 1.00 20.00 304 ASP B N 1
ATOM 9030 C CA . ASP B 1 326 ? -3.006 -0.454 9.386 1.00 17.94 304 ASP B CA 1
ATOM 9031 C C . ASP B 1 326 ? -2.958 0.745 8.425 1.00 26.01 304 ASP B C 1
ATOM 9032 O O . ASP B 1 326 ? -2.829 0.563 7.206 1.00 18.26 304 ASP B O 1
ATOM 9041 N N . PRO B 1 327 ? -3.098 1.979 8.951 1.00 20.16 305 PRO B N 1
ATOM 9042 C CA . PRO B 1 327 ? -3.023 3.168 8.078 1.00 20.98 305 PRO B CA 1
ATOM 9043 C C . PRO B 1 327 ? -1.676 3.292 7.363 1.00 20.73 305 PRO B C 1
ATOM 9044 O O . PRO B 1 327 ? -1.593 3.929 6.298 1.00 21.73 305 PRO B O 1
ATOM 9055 N N . PHE B 1 328 ? -0.649 2.704 7.962 1.00 16.71 306 PHE B N 1
ATOM 9056 C CA . PHE B 1 328 ? 0.699 2.725 7.402 1.00 14.72 306 PHE B CA 1
ATOM 9057 C C . PHE B 1 328 ? 1.100 1.335 6.900 1.00 15.09 306 PHE B C 1
ATOM 9058 O O . PHE B 1 328 ? 2.294 1.033 6.795 1.00 15.14 306 PHE B O 1
ATOM 9075 N N . ALA B 1 329 ? 0.102 0.507 6.591 1.00 17.70 307 ALA B N 1
ATOM 9076 C CA . ALA B 1 329 ? 0.325 -0.817 6.020 1.00 16.89 307 ALA B CA 1
ATOM 9077 C C . ALA B 1 329 ? 1.414 -0.770 4.927 1.00 18.55 307 ALA B C 1
ATOM 9078 O O . ALA B 1 329 ? 2.329 -1.576 4.910 1.00 19.87 307 ALA B O 1
ATOM 9085 N N . TRP B 1 330 ? 1.307 0.202 4.045 1.00 17.56 308 TRP B N 1
ATOM 9086 C CA . TRP B 1 330 ? 2.219 0.270 2.886 1.00 17.57 308 TRP B CA 1
ATOM 9087 C C . TRP B 1 330 ? 3.313 1.320 3.065 1.00 18.21 308 TRP B C 1
ATOM 9088 O O . TRP B 1 330 ? 3.867 1.851 2.079 1.00 21.40 308 TRP B O 1
ATOM 9109 N N . GLY B 1 331 ? 3.607 1.612 4.324 1.00 15.89 309 GLY B N 1
ATOM 9110 C CA . GLY B 1 331 ? 4.662 2.528 4.689 1.00 12.62 309 GLY B CA 1
ATOM 9111 C C . GLY B 1 331 ? 4.205 3.959 4.947 1.00 13.77 309 GLY B C 1
ATOM 9112 O O . GLY B 1 331 ? 3.116 4.381 4.566 1.00 16.77 309 GLY B O 1
ATOM 9116 N N . ILE B 1 332 ? 5.068 4.681 5.644 1.00 19.24 310 ILE B N 1
ATOM 9117 C CA . ILE B 1 332 ? 4.902 6.105 5.913 1.00 17.86 310 ILE B CA 1
ATOM 9118 C C . ILE B 1 332 ? 5.556 6.868 4.773 1.00 19.50 310 ILE B C 1
ATOM 9119 O O . ILE B 1 332 ? 6.736 6.676 4.495 1.00 20.95 310 ILE B O 1
ATOM 9135 N N . VAL B 1 333 ? 4.779 7.705 4.101 1.00 19.37 311 VAL B N 1
ATOM 9136 C CA . VAL B 1 333 ? 5.280 8.421 2.927 1.00 22.20 311 VAL B CA 1
ATOM 9137 C C . VAL B 1 333 ? 4.934 9.902 3.039 1.00 28.26 311 VAL B C 1
ATOM 9138 O O . VAL B 1 333 ? 3.843 10.262 3.490 1.00 33.27 311 VAL B O 1
ATOM 9151 N N . ALA B 1 334 ? 5.871 10.757 2.636 1.00 35.04 312 ALA B N 1
ATOM 9152 C CA . ALA B 1 334 ? 5.698 12.206 2.770 1.00 51.59 312 ALA B CA 1
ATOM 9153 C C . ALA B 1 334 ? 4.402 12.690 2.124 1.00 62.48 312 ALA B C 1
ATOM 9154 O O . ALA B 1 334 ? 3.776 13.641 2.601 1.00 63.92 312 ALA B O 1
#

Nearest PDB structures (foldseek):
  4juu-assembly1_B  TM=1.003E+00  e=1.038E-71  Xanthomonas campestris pv. campestris str. ATCC 33913
  4jci-assembly1_B  TM=9.832E-01  e=1.710E-51  Chromohalobacter israelensis DSM 3043
  4jci-assembly1_A  TM=9.817E-01  e=2.323E-50  Chromohalobacter israelensis DSM 3043
  4k7x-assembly1_A-2  TM=9.391E-01  e=6.488E-51  Burkholderia multivorans ATCC 17616
  4j9x-assembly1_A  TM=9.360E-01  e=3.693E-50  Pseud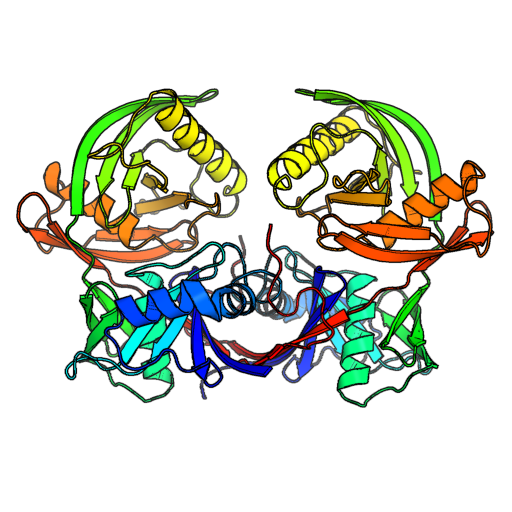omonas protegens Pf-5